Protein AF-0000000072265424 (afdb_homodimer)

pLDDT: mean 81.79, std 11.43, range [40.35, 97.43]

Nearest PDB structures (foldseek):
  3d31-assembly1_C  TM=8.252E-01  e=3.957E-06  unclassified
  8ja7-assembly1_B  TM=6.767E-01  e=2.251E-04  Mycobacterium tuberculosis H37Rv
  7ahd-assembly1_B  TM=6.530E-01  e=2.154E-04  Lactococcus lactis subsp. lactis
  8wm8-assembly1_A  TM=5.585E-01  e=5.091E-03  Nostoc sp. PCC 7120 = FACHB-418
  8wm7-assembly1_B  TM=5.113E-01  e=7.899E-03  Nostoc sp. PCC 7120 = FACHB-418

Secondary structure (DSSP, 8-state):
-HHHHHHHHHHHHHHHHHHHHHHHHHHHHHT--BTTB--SHHHHHHHH-HHHHHHHHHHHHHHHHHHHHHHHHHHHHHHHHHHT-GGGHHHHHHHHHGGGTS-HHHHHHHHHHHSSTTSSS--TTSHHHHHHHHHHHHHHHHHHHHHHHHHHHHHTS-HHHHHHHHHHTT--HHHIIIIIIHHHTHHHHHHHHHHHHHHHHH--HHHHHTT---HHHHHHHHHHH-SSHHHHHHHHHHHHHHHHHHHHHHHHHHHHHHHHHH-/-HHHHHHHHHHHHHHHHHHHHHHHHHHHHHT--BTTB--SHHHHHHHH-HHHHHHHHHHHHHHHHHHHHHHHHHHHHHHHHHHT-GGGHHHHHHHHHGGGTS-HHHHHHHHHHHSSTTSSS--TTSHHHHHHHHHHHHHHHHHHHHHHHHHHHHHTS-HHHHHHHHHHTT--HHHIIIIIIHHHTHHHHHHHHHHHHHHHHH--HHHHHTT---HHHHHHHHHHH-SSHHHHHHHHHHHHHHHHHHHHHHHHHHHHHHHHHH-

Sequence (526 aa):
MRSAKIWSWIAFAAGMLYFFLPLIGMFEFSLRARRGEYSFDAYASVLGDPQFRATFGYSVLMALFTIVFGILLVVPTVFWVRLKLPRWRPVIEFITLLPLVIPPIVIVFGYIRLYNTSSWLPLTGSAMGTNLLLMFGYTMLALPYMYRAVDTGLRTIDVQTLTEAAQSLGAGWVTILARLILPNVLVAVLSGAFLTFAIVIGEFVLAALLNRPAFGPYMVWMGANKAYEPAALAVIAFVVTWACMALIQLVTRLSAHTRAQQRMRSAKIWSWIAFAAGMLYFFLPLIGMFEFSLRARRGEYSFDAYASVLGDPQFRATFGYSVLMALFTIVFGILLVVPTVFWVRLKLPRWRPVIEFITLLPLVIPPIVIVFGYIRLYNTSSWLPLTGSAMGTNLLLMFGYTMLALPYMYRAVDTGLRTIDVQTLTEAAQSLGAGWVTILARLILPNVLVAVLSGAFLTFAIVIGEFVLAALLNRPAFGPYMVWMGANKAYEPAALAVIAFVVTWACMALIQLVTRLSAHTRAQQR

InterPro domains:
  IPR000515 ABC transporter type 1, transmembrane domain MetI-like [PF00528] (84-249)
  IPR000515 ABC transporter type 1, transmembrane domain MetI-like [PS50928] (56-251)
  IPR000515 ABC transporter type 1, transmembrane domain MetI-like [cd06261] (56-248)
  IPR035906 MetI-like superfamily [G3DSA:1.10.3720.10] (4-258)
  IPR035906 MetI-like superfamily [SSF161098] (4-252)

Radius of gyration: 24.16 Å; Cα contacts (8 Å, |Δi|>4): 637; chains: 2; bounding box: 62×66×65 Å

Foldseek 3Di:
DVVVVVVVVVVVVVVCCVPCVVVVVLVVLLLCPDPPGRHPVLVVVLVVDPLNVVQAVLLQVLLVLLLVVLCVPQLVVLLCCVAPNVVCVVVVLVQLCVLVVDDLLNLLVVCCVQQPPPHPHNLLVDPNSLSVSLSVSLNSNLRNLQNVLSNVQVVVDDSNVQVVVCVVVPDDPVCCRVPPRCLSSVVSSLRSSLVSSVCSQQPANNCVVSVHSHNNVVLVVCVVPDDRSSSSVVSCSVVVSVVVSVVSVVVSVVVSVVVVVVD/DVVVVVVVVVVVVVVCCVPCVVVVVLVVLLLCPDPPGRHPVLVVVLVVDPLNVVQAVLLQVLLVLLLVVLCVPQLVVLLCCVAPNVVCVVVVLVQLCVLVVDDLLNLLVVCCVQQPPPHPHNLLVDPNSLSVSLSVSLNSNLRNLQNVLSNVQCVVDDSNVQVVVCVVVPDDPVCCRVPPRCLSSVVSSLRSSLVSSVCSQQPANNCVVSVHSHNNVVLVVCVVPDDRSSSSVVSCSVVVSVVVSVVSVVVSVVVSVVVVVVD

Organism: Cereibacter sphaeroides (strain ATCC 17023 / DSM 158 / JCM 6121 / CCUG 31486 / LMG 2827 / NBRC 12203 / NCIMB 8253 / ATH 2.4.1.) (NCBI:txid272943)

Structure (mmCIF, N/CA/C/O backbone):
data_AF-0000000072265424-model_v1
#
loop_
_entity.id
_entity.type
_entity.pdbx_description
1 polymer 'ABC transporter, inner membrane subunit'
#
loop_
_atom_site.group_PDB
_atom_site.id
_atom_site.type_symbol
_atom_site.label_atom_id
_atom_site.label_alt_id
_atom_site.label_comp_id
_atom_site.label_asym_id
_atom_site.label_entity_id
_atom_site.label_seq_id
_atom_site.pdbx_PDB_ins_code
_atom_site.Cartn_x
_atom_site.Cartn_y
_atom_site.Cartn_z
_atom_site.occupancy
_atom_site.B_iso_or_equiv
_atom_site.auth_seq_id
_atom_site.auth_comp_id
_atom_site.auth_asym_id
_atom_site.auth_atom_id
_atom_site.pdbx_PDB_model_num
ATOM 1 N N . MET A 1 1 ? -25.468 10.348 26.169 1 45.27 1 MET A N 1
ATOM 2 C CA . MET A 1 1 ? -24.016 10.424 26.306 1 45.27 1 MET A CA 1
ATOM 3 C C . MET A 1 1 ? -23.413 9.036 26.489 1 45.27 1 MET A C 1
ATOM 5 O O . MET A 1 1 ? -22.34 8.745 25.955 1 45.27 1 MET A O 1
ATOM 9 N N . ARG A 1 2 ? -24.117 8.328 27.46 1 54.34 2 ARG A N 1
ATOM 10 C CA . ARG A 1 2 ? -23.642 7.023 27.908 1 54.34 2 ARG A CA 1
ATOM 11 C C . ARG A 1 2 ? -23.728 5.994 26.785 1 54.34 2 ARG A C 1
ATOM 13 O O . ARG A 1 2 ? -22.821 5.178 26.613 1 54.34 2 ARG A O 1
ATOM 20 N N . SER A 1 3 ? -24.773 5.983 26.077 1 55.21 3 SER A N 1
ATOM 21 C CA . SER A 1 3 ? -25.04 5.033 25.002 1 55.21 3 SER A CA 1
ATOM 22 C C . SER A 1 3 ? -24.044 5.196 23.859 1 55.21 3 SER A C 1
ATOM 24 O O . SER A 1 3 ? -23.602 4.209 23.268 1 55.21 3 SER A O 1
ATOM 26 N N . ALA A 1 4 ? -23.635 6.371 23.722 1 58.64 4 ALA A N 1
ATOM 27 C CA . ALA A 1 4 ? -22.683 6.668 22.656 1 58.64 4 ALA A CA 1
ATOM 28 C C . ALA A 1 4 ? -21.317 6.057 22.954 1 58.64 4 ALA A C 1
ATOM 30 O O . ALA A 1 4 ? -20.65 5.543 22.053 1 58.64 4 ALA A O 1
ATOM 31 N N . LYS A 1 5 ? -21.071 6.021 24.245 1 63.25 5 LYS A N 1
ATOM 32 C CA . LYS A 1 5 ? -19.792 5.461 24.672 1 63.25 5 LYS A CA 1
ATOM 33 C C . LYS A 1 5 ? -19.748 3.953 24.442 1 63.25 5 LYS A C 1
ATOM 35 O O . LYS A 1 5 ? -18.73 3.417 24.002 1 63.25 5 LYS A O 1
ATOM 40 N N . ILE A 1 6 ? -20.923 3.292 24.788 1 68.35 6 ILE A N 1
ATOM 41 C CA . ILE A 1 6 ? -20.97 1.841 24.644 1 68.35 6 ILE A CA 1
ATOM 42 C C . ILE A 1 6 ? -20.793 1.462 23.175 1 68.35 6 ILE A C 1
ATOM 44 O O . ILE A 1 6 ? -20.074 0.514 22.854 1 68.35 6 ILE A O 1
ATOM 48 N N . TRP A 1 7 ? -21.372 2.188 22.358 1 62.56 7 TRP A N 1
ATOM 49 C CA . TRP A 1 7 ? -21.277 1.908 20.929 1 62.56 7 TRP A CA 1
ATOM 50 C C . TRP A 1 7 ? -19.853 2.12 20.426 1 62.56 7 TRP A C 1
ATOM 52 O O . TRP A 1 7 ? -19.374 1.375 19.568 1 62.56 7 TRP A O 1
ATOM 62 N N . SER A 1 8 ? -19.272 3.046 21.023 1 63.47 8 SER A N 1
ATOM 63 C CA . SER A 1 8 ? -17.889 3.306 20.635 1 63.47 8 SER A CA 1
ATOM 64 C C . SER A 1 8 ? -16.978 2.147 21.024 1 63.47 8 SER A C 1
ATOM 66 O O . SER A 1 8 ? -16.091 1.764 20.259 1 63.47 8 SER A O 1
ATOM 68 N N . TRP A 1 9 ? -17.286 1.688 22.155 1 69.19 9 TRP A N 1
ATOM 69 C CA . TRP A 1 9 ? -16.47 0.576 22.63 1 69.19 9 TRP A CA 1
ATOM 70 C C . TRP A 1 9 ? -16.738 -0.684 21.812 1 69.19 9 TRP A C 1
ATOM 72 O O . TRP A 1 9 ? -15.818 -1.454 21.528 1 69.19 9 TRP A O 1
ATOM 82 N N . ILE A 1 10 ? -17.895 -0.835 21.397 1 70.38 10 ILE A N 1
ATOM 83 C CA . ILE A 1 10 ? -18.256 -1.99 20.582 1 70.38 10 ILE A CA 1
ATOM 84 C C . ILE A 1 10 ? -17.6 -1.877 19.208 1 70.38 10 ILE A C 1
ATOM 86 O O . ILE A 1 10 ? -17.042 -2.851 18.697 1 70.38 10 ILE A O 1
ATOM 90 N N . ALA A 1 11 ? -17.683 -0.691 18.759 1 65.29 11 ALA A N 1
ATOM 91 C CA . ALA A 1 11 ? -17.055 -0.471 17.459 1 65.29 11 ALA A CA 1
ATOM 92 C C . ALA A 1 11 ? -15.546 -0.678 17.537 1 65.29 11 ALA A C 1
ATOM 94 O O . ALA A 1 11 ? -14.949 -1.282 16.642 1 65.29 11 ALA A O 1
ATOM 95 N N . PHE A 1 12 ? -15.013 -0.248 18.572 1 68.99 12 PHE A N 1
ATOM 96 C CA . PHE A 1 12 ? -13.584 -0.425 18.801 1 68.99 12 PHE A CA 1
ATOM 97 C C . PHE A 1 12 ? -13.235 -1.903 18.923 1 68.99 12 PHE A C 1
ATOM 99 O O . PHE A 1 12 ? -12.279 -2.374 18.303 1 68.99 12 PHE A O 1
ATOM 106 N N . ALA A 1 13 ? -13.953 -2.53 19.702 1 73.38 13 ALA A N 1
ATOM 107 C CA . ALA A 1 13 ? -13.722 -3.959 19.9 1 73.38 13 ALA A CA 1
ATOM 108 C C . ALA A 1 13 ? -13.9 -4.729 18.594 1 73.38 13 ALA A C 1
ATOM 110 O O . ALA A 1 13 ? -13.115 -5.629 18.285 1 73.38 13 ALA A O 1
ATOM 111 N N . ALA A 1 14 ? -14.85 -4.314 17.855 1 72.62 14 ALA A N 1
ATOM 112 C CA . ALA A 1 14 ? -15.111 -4.965 16.575 1 72.62 14 ALA A CA 1
ATOM 113 C C . ALA A 1 14 ? -13.959 -4.739 15.599 1 72.62 14 ALA A C 1
ATOM 115 O O . ALA A 1 14 ? -13.546 -5.66 14.892 1 72.62 14 ALA A O 1
ATOM 116 N N . GLY A 1 15 ? -13.453 -3.517 15.625 1 70.85 15 GLY A N 1
ATOM 117 C CA . GLY A 1 15 ? -12.303 -3.209 14.789 1 70.85 15 GLY A CA 1
ATOM 118 C C . GLY A 1 15 ? -11.056 -3.977 15.184 1 70.85 15 GLY A C 1
ATOM 119 O O . GLY A 1 15 ? -10.359 -4.523 14.327 1 70.85 15 GLY A O 1
ATOM 120 N N . MET A 1 16 ? -10.909 -4.068 16.481 1 73.37 16 MET A N 1
ATOM 121 C CA . MET A 1 16 ? -9.753 -4.794 17 1 73.37 16 MET A CA 1
ATOM 122 C C . MET A 1 16 ? -9.852 -6.28 16.674 1 73.37 16 MET A C 1
ATOM 124 O O . MET A 1 16 ? -8.866 -6.898 16.269 1 73.37 16 MET A O 1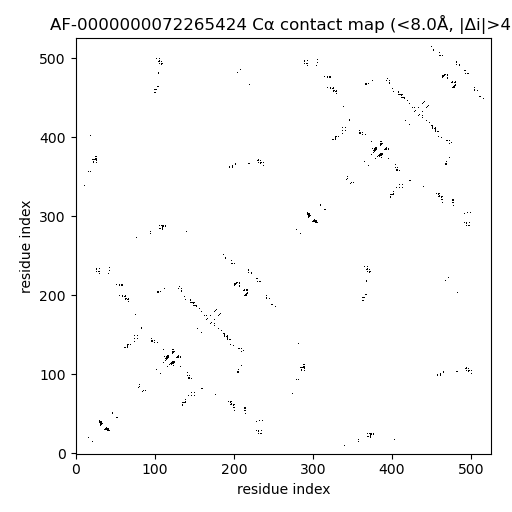
ATOM 128 N N . LEU A 1 17 ? -10.99 -6.784 16.882 1 75.71 17 LEU A N 1
ATOM 129 C CA . LEU A 1 17 ? -11.203 -8.196 16.586 1 75.71 17 LEU A CA 1
ATOM 130 C C . LEU A 1 17 ? -11.024 -8.473 15.097 1 75.71 17 LEU A C 1
ATOM 132 O O . LEU A 1 17 ? -10.419 -9.478 14.716 1 75.71 17 LEU A O 1
ATOM 136 N N . TYR A 1 18 ? -11.582 -7.543 14.351 1 74.41 18 TYR A N 1
ATOM 137 C CA . TYR A 1 18 ? -11.484 -7.658 12.901 1 74.41 18 TYR A CA 1
ATOM 138 C C . TYR A 1 18 ? -10.028 -7.694 12.453 1 74.41 18 TYR A C 1
ATOM 140 O O . TYR A 1 18 ? -9.651 -8.511 11.609 1 74.41 18 TYR A O 1
ATOM 148 N N . PHE A 1 19 ? -9.191 -6.977 13.133 1 75.46 19 PHE A N 1
ATOM 149 C CA . PHE A 1 19 ? -7.8 -6.831 12.719 1 75.46 19 PHE A CA 1
ATOM 150 C C . PHE A 1 19 ? -6.931 -7.91 13.353 1 75.46 19 PHE A C 1
ATOM 152 O O . PHE A 1 19 ? -6.042 -8.461 12.701 1 75.46 19 PHE A O 1
ATOM 159 N N . PHE A 1 20 ? -7.195 -8.231 14.63 1 79.99 20 PHE A N 1
ATOM 160 C CA . PHE A 1 20 ? -6.265 -9.072 15.374 1 79.99 20 PHE A CA 1
ATOM 161 C C . PHE A 1 20 ? -6.697 -10.533 15.324 1 79.99 20 PHE A C 1
ATOM 163 O O . PHE A 1 20 ? -5.898 -11.432 15.597 1 79.99 20 PHE A O 1
ATOM 170 N N . LEU A 1 21 ? -7.891 -10.756 14.936 1 80.07 21 LEU A N 1
ATOM 171 C CA . LEU A 1 21 ? -8.414 -12.118 14.95 1 80.07 21 LEU A CA 1
ATOM 172 C C . LEU A 1 21 ? -7.612 -13.018 14.015 1 80.07 21 LEU A C 1
ATOM 174 O O . LEU A 1 21 ? -7.214 -14.121 14.398 1 80.07 21 LEU A O 1
ATOM 178 N N . PRO A 1 22 ? -7.344 -12.495 12.812 1 76.66 22 PRO A N 1
ATOM 179 C CA . PRO A 1 22 ? -6.549 -13.354 11.931 1 76.66 22 PRO A CA 1
ATOM 180 C C . PRO A 1 22 ? -5.137 -13.595 12.461 1 76.66 22 PRO A C 1
ATOM 182 O O . PRO A 1 22 ? -4.577 -14.677 12.266 1 76.66 22 PRO A O 1
ATOM 185 N N . LEU A 1 23 ? -4.632 -12.682 13.13 1 78.75 23 LEU A N 1
ATOM 186 C CA . LEU A 1 23 ? -3.292 -12.814 13.691 1 78.75 23 LEU A CA 1
ATOM 187 C C . LEU A 1 23 ? -3.277 -13.828 14.83 1 78.75 23 LEU A C 1
ATOM 189 O O . LEU A 1 23 ? -2.351 -14.636 14.934 1 78.75 23 LEU A O 1
ATOM 193 N N . ILE A 1 24 ? -4.274 -13.731 15.659 1 77.77 24 ILE A N 1
ATOM 194 C CA . ILE A 1 24 ? -4.392 -14.653 16.783 1 77.77 24 ILE A CA 1
ATOM 195 C C . ILE A 1 24 ? -4.606 -16.074 16.265 1 77.77 24 ILE A C 1
ATOM 197 O O . ILE A 1 24 ? -4.009 -17.024 16.777 1 77.77 24 ILE A O 1
ATOM 201 N N . GLY A 1 25 ? -5.455 -16.196 15.301 1 71.32 25 GLY A N 1
ATOM 202 C CA . GLY A 1 25 ? -5.666 -17.501 14.694 1 71.32 25 GLY A CA 1
ATOM 203 C C . GLY A 1 25 ? -4.404 -18.09 14.093 1 71.32 25 GLY A C 1
ATOM 204 O O . GLY A 1 25 ? -4.129 -19.281 14.258 1 71.32 25 GLY A O 1
ATOM 205 N N . MET A 1 26 ? -3.73 -17.24 13.462 1 74.92 26 MET A N 1
ATOM 206 C CA . MET A 1 26 ? -2.482 -17.685 12.848 1 74.92 26 MET A CA 1
ATOM 207 C C . MET A 1 26 ? -1.477 -18.117 13.91 1 74.92 26 MET A C 1
ATOM 209 O O . MET A 1 26 ? -0.793 -19.129 13.748 1 74.92 26 MET A O 1
ATOM 213 N N . PHE A 1 27 ? -1.394 -17.389 14.956 1 74.46 27 PHE A N 1
ATOM 214 C CA . PHE A 1 27 ? -0.465 -17.694 16.038 1 74.46 27 PHE A CA 1
ATOM 215 C C . PHE A 1 27 ? -0.836 -19.009 16.714 1 74.46 27 PHE A C 1
ATOM 217 O O . PHE A 1 27 ? 0.036 -19.832 17.002 1 74.46 27 PHE A O 1
ATOM 224 N N . GLU A 1 28 ? -2.046 -19.191 16.984 1 71.27 28 GLU A N 1
ATOM 225 C CA . GLU A 1 28 ? -2.505 -20.417 17.63 1 71.27 28 GLU A CA 1
ATOM 226 C C . GLU A 1 28 ? -2.23 -21.637 16.756 1 71.27 28 GLU A C 1
ATOM 228 O O . GLU A 1 28 ? -1.828 -22.689 17.258 1 71.27 28 GLU A O 1
ATOM 233 N N . PHE A 1 29 ? -2.367 -21.45 15.57 1 67.74 29 PHE A N 1
ATOM 234 C CA . PHE A 1 29 ? -2.187 -22.56 14.642 1 67.74 29 PHE A CA 1
ATOM 235 C C . PHE A 1 29 ? -0.707 -22.867 14.445 1 67.74 29 PHE A C 1
ATOM 237 O O . PHE A 1 29 ? -0.331 -24.02 14.223 1 67.74 29 PHE A O 1
ATOM 244 N N . SER A 1 30 ? 0.029 -21.852 14.487 1 67.77 30 SER A N 1
ATOM 245 C CA . SER A 1 30 ? 1.462 -22.065 14.312 1 67.77 30 SER A CA 1
ATOM 246 C C . SER A 1 30 ? 2.028 -22.947 15.42 1 67.77 30 SER A C 1
ATOM 248 O O . SER A 1 30 ? 3.08 -23.567 15.25 1 67.77 30 SER A O 1
ATOM 250 N N . LEU A 1 31 ? 1.249 -22.994 16.47 1 68.17 31 LEU A N 1
ATOM 251 C CA . LEU A 1 31 ? 1.715 -23.776 17.611 1 68.17 31 LEU A CA 1
ATOM 252 C C . LEU A 1 31 ? 1.171 -25.199 17.553 1 68.17 31 LEU A C 1
ATOM 254 O O . LEU A 1 31 ? 1.558 -26.049 18.358 1 68.17 31 LEU A O 1
ATOM 258 N N . ARG A 1 32 ? 0.291 -25.513 16.542 1 61.61 32 ARG A N 1
ATOM 259 C CA . ARG A 1 32 ? -0.386 -26.806 16.547 1 61.61 32 ARG A CA 1
ATOM 260 C C . ARG A 1 32 ? 0.219 -27.745 15.509 1 61.61 32 ARG A C 1
ATOM 262 O O . ARG A 1 32 ? -0.474 -28.609 14.967 1 61.61 32 ARG A O 1
ATOM 269 N N . ALA A 1 33 ? 1.311 -27.572 15.047 1 57.08 33 ALA A N 1
ATOM 270 C CA . ALA A 1 33 ? 1.936 -28.42 14.034 1 57.08 33 ALA A CA 1
ATOM 271 C C . ALA A 1 33 ? 1.942 -29.882 14.472 1 57.08 33 ALA A C 1
ATOM 273 O O . ALA A 1 33 ? 1.859 -30.787 13.637 1 57.08 33 ALA A O 1
ATOM 274 N N . ARG A 1 34 ? 2.04 -30.012 15.681 1 52.93 34 ARG A N 1
ATOM 275 C CA . ARG A 1 34 ? 1.977 -31.385 16.17 1 52.93 34 ARG A CA 1
ATOM 276 C C . ARG A 1 34 ? 0.576 -31.725 16.668 1 52.93 34 ARG A C 1
ATOM 278 O O . ARG A 1 34 ? -0.079 -30.899 17.307 1 52.93 34 ARG A O 1
ATOM 285 N N . ARG A 1 35 ? -0.027 -32.715 15.995 1 55.73 35 ARG A N 1
ATOM 286 C CA . ARG A 1 35 ? -1.348 -33.187 16.394 1 55.73 35 ARG A CA 1
ATOM 287 C C . ARG A 1 35 ? -1.489 -33.202 17.912 1 55.73 35 ARG A C 1
ATOM 289 O O . ARG A 1 35 ? -0.781 -33.94 18.6 1 55.73 35 ARG A O 1
ATOM 296 N N . GLY A 1 36 ? -2.262 -32.303 18.441 1 57.28 36 GLY A N 1
ATOM 297 C CA . GLY A 1 36 ? -2.664 -32.363 19.837 1 57.28 36 GLY A CA 1
ATOM 298 C C . GLY A 1 36 ? -1.779 -31.534 20.749 1 57.28 36 GLY A C 1
ATOM 299 O O . GLY A 1 36 ? -2.065 -31.393 21.94 1 57.28 36 GLY A O 1
ATOM 300 N N . GLU A 1 37 ? -0.413 -31.152 20.317 1 61.43 37 GLU A N 1
ATOM 301 C CA . GLU A 1 37 ? 0.477 -30.45 21.236 1 61.43 37 GLU A CA 1
ATOM 302 C C . GLU A 1 37 ? 0.979 -29.143 20.629 1 61.43 37 GLU A C 1
ATOM 304 O O . GLU A 1 37 ? 1.103 -29.027 19.408 1 61.43 37 GLU A O 1
ATOM 309 N N . TYR A 1 38 ? 0.849 -28.114 21.449 1 66.04 38 TYR A N 1
ATOM 310 C CA . TYR A 1 38 ? 1.533 -26.874 21.1 1 66.04 38 TYR A CA 1
ATOM 311 C C . TYR A 1 38 ? 3.03 -27.105 20.935 1 66.04 38 TYR A C 1
ATOM 313 O O . TYR A 1 38 ? 3.665 -27.732 21.787 1 66.04 38 TYR A O 1
ATOM 321 N N . SER A 1 39 ? 3.515 -27.185 19.728 1 67.54 39 SER A N 1
ATOM 322 C CA . SER A 1 39 ? 4.944 -27.383 19.508 1 67.54 39 SER A CA 1
ATOM 323 C C . SER A 1 39 ? 5.53 -26.274 18.641 1 67.54 39 SER A C 1
ATOM 325 O O . SER A 1 39 ? 4.798 -25.584 17.928 1 67.54 39 SER A O 1
ATOM 327 N N . PHE A 1 40 ? 6.733 -26.051 18.89 1 74.17 40 PHE A N 1
ATOM 328 C CA . PHE A 1 40 ? 7.471 -25.066 18.109 1 74.17 40 PHE A CA 1
ATOM 329 C C . PHE A 1 40 ? 8.17 -25.726 16.926 1 74.17 40 PHE A C 1
ATOM 331 O O . PHE A 1 40 ? 9.085 -25.148 16.337 1 74.17 40 PHE A O 1
ATOM 338 N N . ASP A 1 41 ? 7.767 -26.931 16.572 1 71.38 41 ASP A N 1
ATOM 339 C CA . ASP A 1 41 ? 8.402 -27.705 15.509 1 71.38 41 ASP A CA 1
ATOM 340 C C . ASP A 1 41 ? 8.306 -26.98 14.169 1 71.38 41 ASP A C 1
ATOM 342 O O . ASP A 1 41 ? 9.266 -26.963 13.396 1 71.38 41 ASP A O 1
ATOM 346 N N . ALA A 1 42 ? 7.168 -26.411 13.961 1 71.09 42 ALA A N 1
ATOM 347 C CA . ALA A 1 42 ? 6.988 -25.681 12.709 1 71.09 42 ALA A CA 1
ATOM 348 C C . ALA A 1 42 ? 7.967 -24.515 12.609 1 71.09 42 ALA A C 1
ATOM 350 O O . ALA A 1 42 ? 8.49 -24.226 11.53 1 71.09 42 ALA A O 1
ATOM 351 N N . TYR A 1 43 ? 8.271 -24.029 13.718 1 76.43 43 TYR A N 1
ATOM 352 C CA . TYR A 1 43 ? 9.208 -22.912 13.754 1 76.43 43 TYR A CA 1
ATOM 353 C C . TYR A 1 43 ? 10.635 -23.389 13.506 1 76.43 43 TYR A C 1
ATOM 355 O O . TYR A 1 43 ? 11.388 -22.752 12.765 1 76.43 43 TYR A O 1
ATOM 363 N N . ALA A 1 44 ? 10.918 -24.494 14.039 1 76 44 ALA A N 1
ATOM 364 C CA . ALA A 1 44 ? 12.247 -25.067 13.843 1 76 44 ALA A CA 1
ATOM 365 C C . ALA A 1 44 ? 12.452 -25.493 12.392 1 76 44 ALA A C 1
ATOM 367 O O . ALA A 1 44 ? 13.543 -25.335 11.84 1 76 44 ALA A O 1
ATOM 368 N N . SER A 1 45 ? 11.479 -25.963 11.825 1 77.23 45 SER A N 1
ATOM 369 C CA . SER A 1 45 ? 11.558 -26.402 10.436 1 77.23 45 SER A CA 1
ATOM 370 C C . SER A 1 45 ? 11.772 -25.221 9.495 1 77.23 45 SER A C 1
ATOM 372 O O . SER A 1 45 ? 12.553 -25.311 8.545 1 77.23 45 SER A O 1
ATOM 374 N N . VAL A 1 46 ? 11.132 -24.165 9.794 1 77.3 46 VAL A N 1
ATOM 375 C CA . VAL A 1 46 ? 11.234 -22.999 8.924 1 77.3 46 VAL A CA 1
ATOM 376 C C . VAL A 1 46 ? 12.601 -22.341 9.098 1 77.3 46 VAL A C 1
ATOM 378 O O . VAL A 1 46 ? 13.26 -21.993 8.115 1 77.3 46 VAL A O 1
ATOM 381 N N . LEU A 1 47 ? 13.022 -22.265 10.365 1 79.34 47 LEU A N 1
ATOM 382 C CA . LEU A 1 47 ? 14.304 -21.626 10.642 1 79.34 47 LEU A CA 1
ATOM 383 C C . LEU A 1 47 ? 15.459 -22.489 10.146 1 79.34 47 LEU A C 1
ATOM 385 O O . LEU A 1 47 ? 16.54 -21.975 9.85 1 79.34 47 LEU A O 1
ATOM 389 N N . GLY A 1 48 ? 15.195 -23.763 10.095 1 79.44 48 GLY A N 1
ATOM 390 C CA . GLY A 1 48 ? 16.215 -24.689 9.629 1 79.44 48 GLY A CA 1
ATOM 391 C C . GLY A 1 48 ? 16.261 -24.815 8.118 1 79.44 48 GLY A C 1
ATOM 392 O O . GLY A 1 48 ? 17.204 -25.386 7.566 1 79.44 48 GLY A O 1
ATOM 393 N N . ASP A 1 49 ? 15.323 -24.222 7.448 1 83.7 49 ASP A N 1
ATOM 394 C CA . ASP A 1 49 ? 15.27 -24.283 5.99 1 83.7 49 ASP A CA 1
ATOM 395 C C . ASP A 1 49 ? 16.255 -23.299 5.364 1 83.7 49 ASP A C 1
ATOM 397 O O . ASP A 1 49 ? 16.132 -22.086 5.549 1 83.7 49 ASP A O 1
ATOM 401 N N . PRO A 1 50 ? 17.224 -23.803 4.699 1 89.09 50 PRO A N 1
ATOM 402 C CA . PRO A 1 50 ? 18.216 -22.929 4.067 1 89.09 50 PRO A CA 1
ATOM 403 C C . PRO A 1 50 ? 17.59 -21.938 3.088 1 89.09 50 PRO A C 1
ATOM 405 O O . PRO A 1 50 ? 18.114 -20.838 2.899 1 89.09 50 PRO A O 1
ATOM 408 N N . GLN A 1 51 ? 16.46 -22.34 2.5 1 89.16 51 GLN A N 1
ATOM 409 C CA . GLN A 1 51 ? 15.799 -21.435 1.566 1 89.16 51 GLN A CA 1
ATOM 410 C C . GLN A 1 51 ? 15.207 -20.231 2.292 1 89.16 51 GLN A C 1
ATOM 412 O O . GLN A 1 51 ? 15.166 -19.127 1.744 1 89.16 51 GLN A O 1
ATOM 417 N N . PHE A 1 52 ? 14.808 -20.5 3.507 1 87.51 52 PHE A N 1
ATOM 418 C CA . PHE A 1 52 ? 14.287 -19.4 4.31 1 87.51 52 PHE A CA 1
ATOM 419 C C . PHE A 1 52 ? 15.372 -18.364 4.578 1 87.51 52 PHE A C 1
ATOM 421 O O . PHE A 1 52 ? 15.169 -17.17 4.349 1 87.51 52 PHE A O 1
ATOM 428 N N . ARG A 1 53 ? 16.462 -18.818 4.988 1 88.57 53 ARG A N 1
ATOM 429 C CA . ARG A 1 53 ? 17.56 -17.918 5.325 1 88.57 53 ARG A CA 1
ATOM 430 C C . ARG A 1 53 ? 18.048 -17.164 4.092 1 88.57 53 ARG A C 1
ATOM 432 O O . ARG A 1 53 ? 18.353 -15.972 4.168 1 88.57 53 ARG A O 1
ATOM 439 N N . ALA A 1 54 ? 18.098 -17.843 3.038 1 93.8 54 ALA A N 1
ATOM 440 C CA . ALA A 1 54 ? 18.603 -17.235 1.81 1 93.8 54 ALA A CA 1
ATOM 441 C C . ALA A 1 54 ? 17.635 -16.181 1.281 1 93.8 54 ALA A C 1
ATOM 443 O O . ALA A 1 54 ? 18.046 -15.075 0.923 1 93.8 54 ALA A O 1
ATOM 444 N N . THR A 1 55 ? 16.372 -16.551 1.231 1 93.35 55 THR A N 1
ATOM 445 C CA . THR A 1 55 ? 15.379 -15.642 0.669 1 93.35 55 THR A CA 1
ATOM 446 C C . THR A 1 55 ? 15.139 -14.46 1.603 1 93.35 55 THR A C 1
ATOM 448 O O . THR A 1 55 ? 14.993 -13.323 1.15 1 93.35 55 THR A O 1
ATOM 451 N N . PHE A 1 56 ? 15.143 -14.774 2.889 1 91.05 56 PHE A N 1
ATOM 452 C CA . PHE A 1 56 ? 14.959 -13.703 3.861 1 91.05 56 PHE A CA 1
ATOM 453 C C . PHE A 1 56 ? 16.153 -12.756 3.855 1 91.05 56 PHE A C 1
ATOM 455 O O . PHE A 1 56 ? 15.984 -11.535 3.887 1 91.05 56 PHE A O 1
ATOM 462 N N . GLY A 1 57 ? 17.318 -13.315 3.905 1 92.91 57 GLY A N 1
ATOM 463 C CA . GLY A 1 57 ? 18.515 -12.492 3.835 1 92.91 57 GLY A CA 1
ATOM 464 C C . GLY A 1 57 ? 18.567 -11.617 2.597 1 92.91 57 GLY A C 1
ATOM 465 O O . GLY A 1 57 ? 18.939 -10.444 2.675 1 92.91 57 GLY A O 1
ATOM 466 N N . TYR A 1 58 ? 18.186 -12.167 1.523 1 96.37 58 TYR A N 1
ATOM 467 C CA . TYR A 1 58 ? 18.134 -11.422 0.27 1 96.37 58 TYR A CA 1
ATOM 468 C C . TYR A 1 58 ? 17.173 -10.244 0.376 1 96.37 58 TYR A C 1
ATOM 470 O O . TYR A 1 58 ? 17.507 -9.125 -0.019 1 96.37 58 TYR A O 1
ATOM 478 N N . SER A 1 59 ? 16.021 -10.501 0.926 1 94.72 59 SER A N 1
ATOM 479 C CA . SER A 1 59 ? 15.009 -9.454 1.023 1 94.72 59 SER A CA 1
ATOM 480 C C . SER A 1 59 ? 15.429 -8.37 2.011 1 94.72 59 SER A C 1
ATOM 482 O O . SER A 1 59 ? 15.127 -7.192 1.813 1 94.72 59 SER A O 1
ATOM 484 N N . VAL A 1 60 ? 16.089 -8.788 3.064 1 93.25 60 VAL A N 1
ATOM 485 C CA . VAL A 1 60 ? 16.577 -7.81 4.031 1 93.25 60 VAL A CA 1
ATOM 486 C C . VAL A 1 60 ? 17.603 -6.894 3.367 1 93.25 60 VAL A C 1
ATOM 488 O O . VAL A 1 60 ? 17.555 -5.673 3.536 1 93.25 60 VAL A O 1
ATOM 491 N N . LEU A 1 61 ? 18.467 -7.488 2.633 1 95.88 61 LEU A N 1
ATOM 492 C CA . LEU A 1 61 ? 19.484 -6.711 1.934 1 95.88 61 LEU A CA 1
ATOM 493 C C . LEU A 1 61 ? 18.847 -5.774 0.913 1 95.88 61 LEU A C 1
ATOM 495 O O . LEU A 1 61 ? 19.23 -4.606 0.813 1 95.88 61 LEU A O 1
ATOM 499 N N . MET A 1 62 ? 17.923 -6.282 0.193 1 97.01 62 MET A N 1
ATOM 500 C CA . MET A 1 62 ? 17.227 -5.473 -0.803 1 97.01 62 MET A CA 1
ATOM 501 C C . MET A 1 62 ? 16.462 -4.332 -0.14 1 97.01 62 MET A C 1
ATOM 503 O O . MET A 1 62 ? 16.374 -3.234 -0.693 1 97.01 62 MET A O 1
ATOM 507 N N . ALA A 1 63 ? 15.854 -4.648 1.025 1 95.94 63 ALA A N 1
ATOM 508 C CA . ALA A 1 63 ? 15.13 -3.616 1.762 1 95.94 63 ALA A CA 1
ATOM 509 C C . ALA A 1 63 ? 16.067 -2.492 2.195 1 95.94 63 ALA A C 1
ATOM 511 O O . ALA A 1 63 ? 15.719 -1.313 2.095 1 95.94 63 ALA A O 1
ATOM 512 N N . LEU A 1 64 ? 17.25 -2.849 2.667 1 94.43 64 LEU A N 1
ATOM 513 C CA . LEU A 1 64 ? 18.224 -1.856 3.107 1 94.43 64 LEU A CA 1
ATOM 514 C C . LEU A 1 64 ? 18.654 -0.965 1.947 1 94.43 64 LEU A C 1
ATOM 516 O O . LEU A 1 64 ? 18.714 0.259 2.087 1 94.43 64 LEU A O 1
ATOM 520 N N . PHE A 1 65 ? 18.919 -1.576 0.832 1 97.34 65 PHE A N 1
ATOM 521 C CA . PHE A 1 65 ? 19.314 -0.799 -0.337 1 97.34 65 PHE A CA 1
ATOM 522 C C . PHE A 1 65 ? 18.167 0.084 -0.813 1 97.34 65 PHE A C 1
ATOM 524 O O . PHE A 1 65 ? 18.387 1.22 -1.241 1 97.34 65 PHE A O 1
ATOM 531 N N . THR A 1 66 ? 16.987 -0.431 -0.775 1 97.06 66 THR A N 1
ATOM 532 C CA . THR A 1 66 ? 15.812 0.334 -1.178 1 97.06 66 THR A CA 1
ATOM 533 C C . THR A 1 66 ? 15.608 1.536 -0.26 1 97.06 66 THR A C 1
ATOM 535 O O . THR A 1 66 ? 15.286 2.631 -0.725 1 97.06 66 THR A O 1
ATOM 538 N N . ILE A 1 67 ? 15.803 1.311 1.015 1 94.63 67 ILE A N 1
ATOM 539 C CA . ILE A 1 67 ? 15.642 2.371 2.003 1 94.63 67 ILE A CA 1
ATOM 540 C C . ILE A 1 67 ? 16.672 3.47 1.753 1 94.63 67 ILE A C 1
ATOM 542 O O . ILE A 1 67 ? 16.326 4.653 1.697 1 94.63 67 ILE A O 1
ATOM 546 N N . VAL A 1 68 ? 17.913 3.103 1.58 1 94.2 68 VAL A N 1
ATOM 547 C CA . VAL A 1 68 ? 18.99 4.064 1.366 1 94.2 68 VAL A CA 1
ATOM 548 C C . VAL A 1 68 ? 18.735 4.848 0.081 1 94.2 68 VAL A C 1
ATOM 550 O O . VAL A 1 68 ? 18.83 6.078 0.068 1 94.2 68 VAL A O 1
ATOM 553 N N . PHE A 1 69 ? 18.397 4.193 -0.928 1 94.38 69 PHE A N 1
ATOM 554 C CA . PHE A 1 69 ? 18.122 4.855 -2.198 1 94.38 69 PHE A CA 1
ATOM 555 C C . PHE A 1 69 ? 16.909 5.77 -2.08 1 94.38 69 PHE A C 1
ATOM 557 O O . PHE A 1 69 ? 16.904 6.876 -2.626 1 94.38 69 PHE A O 1
ATOM 564 N N . GLY A 1 70 ? 15.884 5.264 -1.407 1 92.38 70 GLY A N 1
ATOM 565 C CA . GLY A 1 70 ? 14.701 6.082 -1.188 1 92.38 70 GLY A CA 1
ATOM 566 C C . GLY A 1 70 ? 14.992 7.358 -0.421 1 92.38 70 GLY A C 1
ATOM 567 O O . GLY A 1 70 ? 14.489 8.428 -0.771 1 92.38 70 GLY A O 1
ATOM 568 N N . ILE A 1 71 ? 15.807 7.251 0.594 1 90.5 71 ILE A N 1
ATOM 569 C CA . ILE A 1 71 ? 16.177 8.415 1.391 1 90.5 71 ILE A CA 1
ATOM 570 C C . ILE A 1 71 ? 16.949 9.409 0.525 1 90.5 71 ILE A C 1
ATOM 572 O O . ILE A 1 71 ? 16.683 10.612 0.562 1 90.5 71 ILE A O 1
ATOM 576 N N . LEU A 1 72 ? 17.886 8.887 -0.253 1 89.69 72 LEU A N 1
ATOM 577 C CA . LEU A 1 72 ? 18.718 9.733 -1.102 1 89.69 72 LEU A CA 1
ATOM 578 C C . LEU A 1 72 ? 17.877 10.426 -2.17 1 89.69 72 LEU A C 1
ATOM 580 O O . LEU A 1 72 ? 18.208 11.53 -2.606 1 89.69 72 LEU A O 1
ATOM 584 N N . LEU A 1 73 ? 16.796 9.835 -2.488 1 88.67 73 LEU A N 1
ATOM 585 C CA . LEU A 1 73 ? 15.936 10.399 -3.524 1 88.67 73 LEU A CA 1
ATOM 586 C C . LEU A 1 73 ? 14.917 11.359 -2.92 1 88.67 73 LEU A C 1
ATOM 588 O O . LEU A 1 73 ? 14.755 12.483 -3.402 1 88.67 73 LEU A O 1
ATOM 592 N N . VAL A 1 74 ? 14.278 10.978 -1.835 1 89.69 74 VAL A N 1
ATOM 593 C CA . VAL A 1 74 ? 13.1 11.672 -1.327 1 89.69 74 VAL A CA 1
ATOM 594 C C . VAL A 1 74 ? 13.53 12.874 -0.488 1 89.69 74 VAL A C 1
ATOM 596 O O . VAL A 1 74 ? 12.949 13.956 -0.6 1 89.69 74 VAL A O 1
ATOM 599 N N . VAL A 1 75 ? 14.539 12.792 0.363 1 88.52 75 VAL A N 1
ATOM 600 C CA . VAL A 1 75 ? 14.913 13.841 1.306 1 88.52 75 VAL A CA 1
ATOM 601 C C . VAL A 1 75 ? 15.354 15.088 0.542 1 88.52 75 VAL A C 1
ATOM 603 O O . VAL A 1 75 ? 14.833 16.182 0.774 1 88.52 75 VAL A O 1
ATOM 606 N N . PRO A 1 76 ? 16.308 14.922 -0.419 1 86.48 76 PRO A N 1
ATOM 607 C CA . PRO A 1 76 ? 16.678 16.127 -1.165 1 86.48 76 PRO A CA 1
ATOM 608 C C . PRO A 1 76 ? 15.514 16.706 -1.966 1 86.48 76 PRO A C 1
ATOM 610 O O . PRO A 1 76 ? 15.413 17.925 -2.121 1 86.48 76 PRO A O 1
ATOM 613 N N . THR A 1 77 ? 14.649 15.877 -2.483 1 85.41 77 THR A N 1
ATOM 614 C CA . THR A 1 77 ? 13.525 16.338 -3.29 1 85.41 77 THR A CA 1
ATOM 615 C C . THR A 1 77 ? 12.549 17.152 -2.445 1 85.41 77 THR A C 1
ATOM 617 O O . THR A 1 77 ? 12.137 18.244 -2.841 1 85.41 77 THR A O 1
ATOM 620 N N . VAL A 1 78 ? 12.22 16.639 -1.267 1 85.53 78 VAL A N 1
ATOM 621 C CA . VAL A 1 78 ? 11.281 17.337 -0.394 1 85.53 78 VAL A CA 1
ATOM 622 C C . VAL A 1 78 ? 11.905 18.639 0.102 1 85.53 78 VAL A C 1
ATOM 624 O O . VAL A 1 78 ? 11.23 19.668 0.182 1 85.53 78 VAL A O 1
ATOM 627 N N . PHE A 1 79 ? 13.175 18.581 0.435 1 84.92 79 PHE A N 1
ATOM 628 C CA . PHE A 1 79 ? 13.911 19.757 0.883 1 84.92 79 PHE A CA 1
ATOM 629 C C . PHE A 1 79 ? 13.904 20.84 -0.19 1 84.92 79 PHE A C 1
ATOM 631 O O . PHE A 1 79 ? 13.616 22.004 0.097 1 84.92 79 PHE A O 1
ATOM 638 N N . TRP A 1 80 ? 14.174 20.422 -1.374 1 82.86 80 TRP A N 1
ATOM 639 C CA . TRP A 1 80 ? 14.273 21.376 -2.474 1 82.86 80 TRP A CA 1
ATOM 640 C C . TRP A 1 80 ? 12.906 21.965 -2.808 1 82.86 80 TRP A C 1
ATOM 642 O O . TRP A 1 80 ? 12.797 23.149 -3.134 1 82.86 80 TRP A O 1
ATOM 652 N N . VAL A 1 81 ? 11.942 21.247 -2.801 1 82.38 81 VAL A N 1
ATOM 653 C CA . VAL A 1 81 ? 10.601 21.707 -3.146 1 82.38 81 VAL A CA 1
ATOM 654 C C . VAL A 1 81 ? 10.089 22.662 -2.069 1 82.38 81 VAL A C 1
ATOM 656 O O . VAL A 1 81 ? 9.419 23.651 -2.376 1 82.38 81 VAL A O 1
ATOM 659 N N . ARG A 1 82 ? 10.395 22.43 -0.9 1 82.94 82 ARG A N 1
ATOM 660 C CA . ARG A 1 82 ? 9.923 23.27 0.196 1 82.94 82 ARG A CA 1
ATOM 661 C C . ARG A 1 82 ? 10.642 24.614 0.205 1 82.94 82 ARG A C 1
ATOM 663 O O . ARG A 1 82 ? 10.053 25.637 0.562 1 82.94 82 ARG A O 1
ATOM 670 N N . LEU A 1 83 ? 11.859 24.701 -0.156 1 80.64 83 LEU A N 1
ATOM 671 C CA . LEU A 1 83 ? 12.653 25.919 -0.038 1 80.64 83 LEU A CA 1
ATOM 672 C C . LEU A 1 83 ? 12.601 26.729 -1.329 1 80.64 83 LEU A C 1
ATOM 674 O O . LEU A 1 83 ? 12.473 27.955 -1.293 1 80.64 83 LEU A O 1
ATOM 678 N N . LYS A 1 84 ? 12.669 25.931 -2.471 1 77.56 84 LYS A N 1
ATOM 679 C CA . LYS A 1 84 ? 12.947 26.678 -3.695 1 77.56 84 LYS A CA 1
ATOM 680 C C . LYS A 1 84 ? 11.729 26.7 -4.614 1 77.56 84 LYS A C 1
ATOM 682 O O . LYS A 1 84 ? 11.565 27.622 -5.415 1 77.56 84 LYS A O 1
ATOM 687 N N . LEU A 1 85 ? 11.031 25.689 -4.57 1 80.51 85 LEU A N 1
ATOM 688 C CA . LEU A 1 85 ? 9.952 25.613 -5.549 1 80.51 85 LEU A CA 1
ATOM 689 C C . LEU A 1 85 ? 8.65 25.171 -4.889 1 80.51 85 LEU A C 1
ATOM 691 O O . LEU A 1 85 ? 8.086 24.136 -5.25 1 80.51 85 LEU A O 1
ATOM 695 N N . PRO A 1 86 ? 8.137 26.023 -4.047 1 78.79 86 PRO A N 1
ATOM 696 C CA . PRO A 1 86 ? 6.914 25.627 -3.345 1 78.79 86 PRO A CA 1
ATOM 697 C C . PRO A 1 86 ? 5.726 25.443 -4.288 1 78.79 86 PRO A C 1
ATOM 699 O O . PRO A 1 86 ? 4.785 24.714 -3.965 1 78.79 86 PRO A O 1
ATOM 702 N N . ARG A 1 87 ? 5.773 26.091 -5.447 1 82.43 87 ARG A N 1
ATOM 703 C CA . ARG A 1 87 ? 4.679 25.99 -6.407 1 82.43 87 ARG A CA 1
ATOM 704 C C . ARG A 1 87 ? 4.607 24.591 -7.01 1 82.43 87 ARG A C 1
ATOM 706 O O . ARG A 1 87 ? 3.561 24.181 -7.517 1 82.43 87 ARG A O 1
ATOM 713 N N . TRP A 1 88 ? 5.645 23.791 -6.898 1 82.38 88 TRP A N 1
ATOM 714 C CA . TRP A 1 88 ? 5.704 22.463 -7.499 1 82.38 88 TRP A CA 1
ATOM 715 C C . TRP A 1 88 ? 5.31 21.39 -6.49 1 82.38 88 TRP A C 1
ATOM 717 O O . TRP A 1 88 ? 5.273 20.202 -6.82 1 82.38 88 TRP A O 1
ATOM 727 N N . ARG A 1 89 ? 4.963 21.801 -5.35 1 84.96 89 ARG A N 1
ATOM 728 C CA . ARG A 1 89 ? 4.645 20.858 -4.282 1 84.96 89 ARG A CA 1
ATOM 729 C C . ARG A 1 89 ? 3.484 19.952 -4.679 1 84.96 89 ARG A C 1
ATOM 731 O O . ARG A 1 89 ? 3.574 18.729 -4.556 1 84.96 89 ARG A O 1
ATOM 738 N N . PRO A 1 90 ? 2.515 20.489 -5.276 1 81.54 90 PRO A N 1
ATOM 739 C CA . PRO A 1 90 ? 1.397 19.618 -5.648 1 81.54 90 PRO A CA 1
ATOM 740 C C . PRO A 1 90 ? 1.77 18.609 -6.731 1 81.54 90 PRO A C 1
ATOM 742 O O . PRO A 1 90 ? 1.263 17.484 -6.733 1 81.54 90 PRO A O 1
ATOM 745 N N . VAL A 1 91 ? 2.535 18.993 -7.603 1 81.6 91 VAL A N 1
ATOM 746 C CA . VAL A 1 91 ? 2.95 18.119 -8.695 1 81.6 91 VAL A CA 1
ATOM 747 C C . VAL A 1 91 ? 3.794 16.971 -8.146 1 81.6 91 VAL A C 1
ATOM 749 O O . VAL A 1 91 ? 3.597 15.813 -8.521 1 81.6 91 VAL A O 1
ATOM 752 N N . ILE A 1 92 ? 4.671 17.266 -7.257 1 83.21 92 ILE A N 1
ATOM 753 C CA . ILE A 1 92 ? 5.54 16.247 -6.679 1 83.21 92 ILE A CA 1
ATOM 754 C C . ILE A 1 92 ? 4.715 15.292 -5.819 1 83.21 92 ILE A C 1
ATOM 756 O O . ILE A 1 92 ? 4.933 14.079 -5.844 1 83.21 92 ILE A O 1
ATOM 760 N N . GLU A 1 93 ? 3.849 15.849 -5.136 1 80.08 93 GLU A N 1
ATOM 761 C CA . GLU A 1 93 ? 2.96 15.019 -4.329 1 80.08 93 GLU A CA 1
ATOM 762 C C . GLU A 1 93 ? 2.155 14.062 -5.203 1 80.08 93 GLU A C 1
ATOM 764 O O . GLU A 1 93 ? 1.991 12.889 -4.86 1 80.08 93 GLU A O 1
ATOM 769 N N . PHE A 1 94 ? 1.719 14.531 -6.267 1 76.94 94 PHE A N 1
ATOM 770 C CA . PHE A 1 94 ? 0.945 13.718 -7.197 1 76.94 94 PHE A CA 1
ATOM 771 C C . PHE A 1 94 ? 1.792 12.583 -7.759 1 76.94 94 PHE A C 1
ATOM 773 O O . PHE A 1 94 ? 1.345 11.435 -7.813 1 76.94 94 PHE A O 1
ATOM 780 N N . ILE A 1 95 ? 2.94 12.844 -8.132 1 81.17 95 ILE A N 1
ATOM 781 C CA . ILE A 1 95 ? 3.84 11.864 -8.729 1 81.17 95 ILE A CA 1
ATOM 782 C C . ILE A 1 95 ? 4.185 10.787 -7.702 1 81.17 95 ILE A C 1
ATOM 784 O O . ILE A 1 95 ? 4.227 9.599 -8.03 1 81.17 95 ILE A O 1
ATOM 788 N N . THR A 1 96 ? 4.433 11.192 -6.494 1 83.91 96 THR A N 1
ATOM 789 C CA . THR A 1 96 ? 4.842 10.259 -5.45 1 83.91 96 THR A CA 1
ATOM 790 C C . THR A 1 96 ? 3.677 9.364 -5.038 1 83.91 96 THR A C 1
ATOM 792 O O . THR A 1 96 ? 3.885 8.264 -4.522 1 83.91 96 THR A O 1
ATOM 795 N N . LEU A 1 97 ? 2.433 9.774 -5.342 1 81 97 LEU A N 1
ATOM 796 C CA . LEU A 1 97 ? 1.256 8.998 -4.968 1 81 97 LEU A CA 1
ATOM 797 C C . LEU A 1 97 ? 0.823 8.082 -6.108 1 81 97 LEU A C 1
ATOM 799 O O . LEU A 1 97 ? 0.037 7.155 -5.901 1 81 97 LEU A O 1
ATOM 803 N N . LEU A 1 98 ? 1.327 8.292 -7.288 1 79.63 98 LEU A N 1
ATOM 804 C CA . LEU A 1 98 ? 0.935 7.562 -8.488 1 79.63 98 LEU A CA 1
ATOM 805 C C . LEU A 1 98 ? 1.152 6.063 -8.307 1 79.63 98 LEU A C 1
ATOM 807 O O . LEU A 1 98 ? 0.345 5.255 -8.772 1 79.63 98 LEU A O 1
ATOM 811 N N . PRO A 1 99 ? 2.238 5.654 -7.604 1 84 99 PRO A N 1
ATOM 812 C CA . PRO A 1 99 ? 2.476 4.216 -7.454 1 84 99 PRO A CA 1
ATOM 813 C C . PRO A 1 99 ? 1.348 3.507 -6.707 1 84 99 PRO A C 1
ATOM 815 O O . PRO A 1 99 ? 1.162 2.298 -6.867 1 84 99 PRO A O 1
ATOM 818 N N . LEU A 1 100 ? 0.619 4.248 -5.949 1 82.79 100 LEU A N 1
ATOM 819 C CA . LEU A 1 100 ? -0.489 3.653 -5.211 1 82.79 100 LEU A CA 1
ATOM 820 C C . LEU A 1 100 ? -1.594 3.202 -6.16 1 82.79 100 LEU A C 1
ATOM 822 O O . LEU A 1 100 ? -2.366 2.296 -5.835 1 82.79 100 LEU A O 1
ATOM 826 N N . VAL A 1 101 ? -1.616 3.886 -7.331 1 79.41 101 VAL A N 1
ATOM 827 C CA . VAL A 1 101 ? -2.708 3.625 -8.263 1 79.41 101 VAL A CA 1
ATOM 828 C C . VAL A 1 101 ? -2.221 2.717 -9.39 1 79.41 101 VAL A C 1
ATOM 830 O O . VAL A 1 101 ? -3.026 2.174 -10.15 1 79.41 101 VAL A O 1
ATOM 833 N N . ILE A 1 102 ? -0.932 2.526 -9.496 1 80.72 102 ILE A N 1
ATOM 834 C CA . ILE A 1 102 ? -0.35 1.685 -10.535 1 80.72 102 ILE A CA 1
ATOM 835 C C . ILE A 1 102 ? -0.126 0.275 -9.993 1 80.72 102 ILE A C 1
ATOM 837 O O . ILE A 1 102 ? 0.643 0.082 -9.048 1 80.72 102 ILE A O 1
ATOM 841 N N . PRO A 1 103 ? -0.693 -0.681 -10.589 1 79.68 103 PRO A N 1
ATOM 842 C CA . PRO A 1 103 ? -0.43 -2.058 -10.166 1 79.68 103 PRO A CA 1
ATOM 843 C C . PRO A 1 103 ? 1.024 -2.474 -10.38 1 79.68 103 PRO A C 1
ATOM 845 O O . PRO A 1 103 ? 1.636 -2.097 -11.382 1 79.68 103 PRO A O 1
ATOM 848 N N . PRO A 1 104 ? 1.56 -3.206 -9.439 1 86.82 104 PRO A N 1
ATOM 849 C CA . PRO A 1 104 ? 2.952 -3.646 -9.56 1 86.82 104 PRO A CA 1
ATOM 850 C C . PRO A 1 104 ? 3.217 -4.414 -10.853 1 86.82 104 PRO A C 1
ATOM 852 O O . PRO A 1 104 ? 4.323 -4.351 -11.397 1 86.82 104 PRO A O 1
ATOM 855 N N . ILE A 1 105 ? 2.248 -5.061 -11.334 1 83.32 105 ILE A N 1
ATOM 856 C CA . ILE A 1 105 ? 2.405 -5.868 -12.539 1 83.32 105 ILE A CA 1
ATOM 857 C C . ILE A 1 105 ? 2.697 -4.962 -13.733 1 83.32 105 ILE A C 1
ATOM 859 O O . ILE A 1 105 ? 3.439 -5.342 -14.642 1 83.32 105 ILE A O 1
ATOM 863 N N . VAL A 1 106 ? 2.069 -3.788 -13.747 1 80.97 106 VAL A N 1
ATOM 864 C CA . VAL A 1 106 ? 2.308 -2.827 -14.819 1 80.97 106 VAL A CA 1
ATOM 865 C C . VAL A 1 106 ? 3.764 -2.367 -14.787 1 80.97 106 VAL A C 1
ATOM 867 O O . VAL A 1 106 ? 4.406 -2.245 -15.832 1 80.97 106 VAL A O 1
ATOM 870 N N . ILE A 1 107 ? 4.279 -2.186 -13.626 1 86.11 107 ILE A N 1
ATOM 871 C CA . ILE A 1 107 ? 5.65 -1.719 -13.45 1 86.11 107 ILE A CA 1
ATOM 872 C C . ILE A 1 107 ? 6.625 -2.796 -13.921 1 86.11 107 ILE A C 1
ATOM 874 O O . ILE A 1 107 ? 7.558 -2.511 -14.676 1 86.11 107 ILE A O 1
ATOM 878 N N . VAL A 1 108 ? 6.402 -3.977 -13.495 1 88.83 108 VAL A N 1
ATOM 879 C CA . VAL A 1 108 ? 7.371 -5.036 -13.758 1 88.83 108 VAL A CA 1
ATOM 880 C C . VAL A 1 108 ? 7.373 -5.377 -15.246 1 88.83 108 VAL A C 1
ATOM 882 O O . VAL A 1 108 ? 8.426 -5.66 -15.823 1 88.83 108 VAL A O 1
ATOM 885 N N . PHE A 1 109 ? 6.288 -5.353 -15.892 1 85.61 109 PHE A N 1
ATOM 886 C CA . PHE A 1 109 ? 6.269 -5.647 -17.32 1 85.61 109 PHE A CA 1
ATOM 887 C C . PHE A 1 109 ? 6.882 -4.501 -18.116 1 85.61 109 PHE A C 1
ATOM 889 O O . PHE A 1 109 ? 7.515 -4.726 -19.15 1 85.61 109 PHE A O 1
ATOM 896 N N . GLY A 1 110 ? 6.647 -3.354 -17.64 1 84.25 110 GLY A N 1
ATOM 897 C CA . GLY A 1 110 ? 7.377 -2.251 -18.243 1 84.25 110 GLY A CA 1
ATOM 898 C C . GLY A 1 110 ? 8.883 -2.409 -18.149 1 84.25 110 GLY A C 1
ATOM 899 O O . GLY A 1 110 ? 9.601 -2.147 -19.116 1 84.25 110 GLY A O 1
ATOM 900 N N . TYR A 1 111 ? 9.34 -2.838 -17.037 1 88.13 111 TYR A N 1
ATOM 901 C CA . TYR A 1 111 ? 10.766 -3.068 -16.834 1 88.13 111 TYR A CA 1
ATOM 902 C C . TYR A 1 111 ? 11.282 -4.156 -17.769 1 88.13 111 TYR A C 1
ATOM 904 O O . TYR A 1 111 ? 12.341 -4.005 -18.382 1 88.13 111 TYR A O 1
ATOM 912 N N . ILE A 1 112 ? 10.551 -5.236 -17.807 1 86.48 112 ILE A N 1
ATOM 913 C CA . ILE A 1 112 ? 10.982 -6.381 -18.601 1 86.48 112 ILE A CA 1
ATOM 914 C C . ILE A 1 112 ? 11.08 -5.982 -20.072 1 86.48 112 ILE A C 1
ATOM 916 O O . ILE A 1 112 ? 12.009 -6.392 -20.772 1 86.48 112 ILE A O 1
ATOM 920 N N . ARG A 1 113 ? 10.223 -5.168 -20.439 1 83.24 113 ARG A N 1
ATOM 921 C CA . ARG A 1 113 ? 10.203 -4.781 -21.846 1 83.24 113 ARG A CA 1
ATOM 922 C C . ARG A 1 113 ? 11.284 -3.747 -22.144 1 83.24 113 ARG A C 1
ATOM 924 O O . ARG A 1 113 ? 11.911 -3.785 -23.205 1 83.24 113 ARG A O 1
ATOM 931 N N . LEU A 1 114 ? 11.458 -2.847 -21.289 1 85.5 114 LEU A N 1
ATOM 932 C CA . LEU A 1 114 ? 12.387 -1.747 -21.522 1 85.5 114 LEU A CA 1
ATOM 933 C C . LEU A 1 114 ? 13.829 -2.201 -21.32 1 85.5 114 LEU A C 1
ATOM 935 O O . LEU A 1 114 ? 14.745 -1.67 -21.951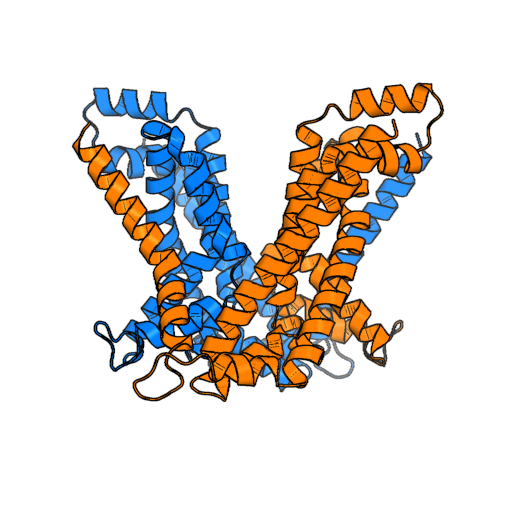 1 85.5 114 LEU A O 1
ATOM 939 N N . TYR A 1 115 ? 14.002 -3.172 -20.451 1 90.15 115 TYR A N 1
ATOM 940 C CA . TYR A 1 115 ? 15.368 -3.492 -20.053 1 90.15 115 TYR A CA 1
ATOM 941 C C . TYR A 1 115 ? 15.707 -4.941 -20.381 1 90.15 115 TYR A C 1
ATOM 943 O O . TYR A 1 115 ? 16.558 -5.549 -19.728 1 90.15 115 TYR A O 1
ATOM 951 N N . ASN A 1 116 ? 15.001 -5.465 -21.332 1 85.91 116 ASN A N 1
ATOM 952 C CA . ASN A 1 116 ? 15.271 -6.834 -21.759 1 85.91 116 ASN A CA 1
ATOM 953 C C . ASN A 1 116 ? 16.67 -6.971 -22.354 1 85.91 116 ASN A C 1
ATOM 955 O O . ASN A 1 116 ? 17.39 -5.98 -22.491 1 85.91 116 ASN A O 1
ATOM 959 N N . THR A 1 117 ? 17.047 -8.106 -22.728 1 84.74 117 THR A N 1
ATOM 960 C CA . THR A 1 117 ? 18.396 -8.399 -23.201 1 84.74 117 THR A CA 1
ATOM 961 C C . THR A 1 117 ? 18.66 -7.713 -24.538 1 84.74 117 THR A C 1
ATOM 963 O O . THR A 1 117 ? 19.805 -7.386 -24.858 1 84.74 117 THR A O 1
ATOM 966 N N . SER A 1 118 ? 17.61 -7.346 -25.306 1 81.91 118 SER A N 1
ATOM 967 C CA . SER A 1 118 ? 17.764 -6.74 -26.625 1 81.91 118 SER A CA 1
ATOM 968 C C . SER A 1 118 ? 17.656 -5.221 -26.552 1 81.91 118 SER A C 1
ATOM 970 O O . SER A 1 118 ? 17.838 -4.531 -27.557 1 81.91 118 SER A O 1
ATOM 972 N N . SER A 1 119 ? 17.589 -4.749 -25.356 1 82.98 119 SER A N 1
ATOM 973 C CA . SER A 1 119 ? 17.399 -3.311 -25.196 1 82.98 119 SER A CA 1
ATOM 974 C C . SER A 1 119 ? 18.737 -2.585 -25.099 1 82.98 119 SER A C 1
ATOM 976 O O . SER A 1 119 ? 19.792 -3.22 -25.051 1 82.98 119 SER A O 1
ATOM 978 N N . TRP A 1 120 ? 18.607 -1.277 -25.181 1 83.98 120 TRP A N 1
ATOM 979 C CA . TRP A 1 120 ? 19.792 -0.431 -25.083 1 83.98 120 TRP A CA 1
ATOM 980 C C . TRP A 1 120 ? 20.465 -0.592 -23.724 1 83.98 120 TRP A C 1
ATOM 982 O O . TRP A 1 120 ? 21.694 -0.559 -23.625 1 83.98 120 TRP A O 1
ATOM 992 N N . LEU A 1 121 ? 19.696 -0.868 -22.713 1 85.67 121 LEU A N 1
ATOM 993 C CA . LEU A 1 121 ? 20.203 -1.094 -21.364 1 85.67 121 LEU A CA 1
ATOM 994 C C . LEU A 1 121 ? 19.657 -2.398 -20.79 1 85.67 121 LEU A C 1
ATOM 996 O O . LEU A 1 121 ? 18.657 -2.393 -20.069 1 85.67 121 LEU A O 1
ATOM 1000 N N . PRO A 1 122 ? 20.34 -3.422 -21.162 1 89.52 122 PRO A N 1
ATOM 1001 C CA . PRO A 1 122 ? 19.835 -4.742 -20.779 1 89.52 122 PRO A CA 1
ATOM 1002 C C . PRO A 1 122 ? 20.106 -5.075 -19.313 1 89.52 122 PRO A C 1
ATOM 1004 O O . PRO A 1 122 ? 21.098 -5.739 -19 1 89.52 122 PRO A O 1
ATOM 1007 N N . LEU A 1 123 ? 19.225 -4.785 -18.455 1 91.65 123 LEU A N 1
ATOM 1008 C CA . LEU A 1 123 ? 19.405 -5.014 -17.026 1 91.65 123 LEU A CA 1
ATOM 1009 C C . LEU A 1 123 ? 18.838 -6.369 -16.617 1 91.65 123 LEU A C 1
ATOM 1011 O O . LEU A 1 123 ? 19.167 -6.888 -15.547 1 91.65 123 LEU A O 1
ATOM 1015 N N . THR A 1 124 ? 18.062 -6.992 -17.491 1 90.49 124 THR A N 1
ATOM 1016 C CA . THR A 1 124 ? 17.465 -8.279 -17.149 1 90.49 124 THR A CA 1
ATOM 1017 C C . THR A 1 124 ? 18.387 -9.427 -17.551 1 90.49 124 THR A C 1
ATOM 1019 O O . THR A 1 124 ? 18.098 -10.591 -17.266 1 90.49 124 THR A O 1
ATOM 1022 N N . GLY A 1 125 ? 19.453 -9.105 -18.16 1 90.11 125 GLY A N 1
ATOM 1023 C CA . GLY A 1 125 ? 20.361 -10.133 -18.644 1 90.11 125 GLY A CA 1
ATOM 1024 C C . GLY A 1 125 ? 21.333 -10.618 -17.585 1 90.11 125 GLY A C 1
ATOM 1025 O O . GLY A 1 125 ? 22.106 -11.548 -17.824 1 90.11 125 GLY A O 1
ATOM 1026 N N . SER A 1 126 ? 21.362 -9.943 -16.444 1 93.17 126 SER A N 1
ATOM 1027 C CA . SER A 1 126 ? 22.259 -10.324 -15.358 1 93.17 126 SER A CA 1
ATOM 1028 C C . SER A 1 126 ? 21.556 -10.248 -14.007 1 93.17 126 SER A C 1
ATOM 1030 O O . SER A 1 126 ? 20.561 -9.536 -13.859 1 93.17 126 SER A O 1
ATOM 1032 N N . ALA A 1 127 ? 22.066 -10.979 -13.082 1 94.63 127 ALA A N 1
ATOM 1033 C CA . ALA A 1 127 ? 21.499 -10.975 -11.736 1 94.63 127 ALA A CA 1
ATOM 1034 C C . ALA A 1 127 ? 21.606 -9.592 -11.099 1 94.63 127 ALA A C 1
ATOM 1036 O O . ALA A 1 127 ? 20.654 -9.113 -10.477 1 94.63 127 ALA A O 1
ATOM 1037 N N . MET A 1 128 ? 22.739 -9.011 -11.274 1 95.21 128 MET A N 1
ATOM 1038 C CA . MET A 1 128 ? 22.957 -7.691 -10.689 1 95.21 128 MET A CA 1
ATOM 1039 C C . MET A 1 128 ? 22.039 -6.654 -11.326 1 95.21 128 MET A C 1
ATOM 1041 O O . MET A 1 128 ? 21.468 -5.813 -10.63 1 95.21 128 MET A O 1
ATOM 1045 N N . GLY A 1 129 ? 21.937 -6.742 -12.602 1 95.56 129 GLY A N 1
ATOM 1046 C CA . GLY A 1 129 ? 21.039 -5.827 -13.288 1 95.56 129 GLY A CA 1
ATOM 1047 C C . GLY A 1 129 ? 19.587 -6.001 -12.884 1 95.56 129 GLY A C 1
ATOM 1048 O O . GLY A 1 129 ? 18.873 -5.017 -12.678 1 95.56 129 GLY A O 1
ATOM 1049 N N . THR A 1 130 ? 19.209 -7.241 -12.764 1 96.46 130 THR A N 1
ATOM 1050 C CA . THR A 1 130 ? 17.835 -7.524 -12.364 1 96.46 130 THR A CA 1
ATOM 1051 C C . THR A 1 130 ? 17.593 -7.093 -10.92 1 96.46 130 THR A C 1
ATOM 1053 O O . THR A 1 130 ? 16.503 -6.626 -10.581 1 96.46 130 THR A O 1
ATOM 1056 N N . ASN A 1 131 ? 18.635 -7.239 -10.102 1 97.43 131 ASN A N 1
ATOM 1057 C CA . ASN A 1 131 ? 18.536 -6.77 -8.724 1 97.43 131 ASN A CA 1
ATOM 1058 C C . ASN A 1 131 ? 18.346 -5.257 -8.659 1 97.43 131 ASN A C 1
ATOM 1060 O O . ASN A 1 131 ? 17.59 -4.757 -7.824 1 97.43 131 ASN A O 1
ATOM 1064 N N . LEU A 1 132 ? 19 -4.612 -9.513 1 96.23 132 LEU A N 1
ATOM 1065 C CA . LEU A 1 132 ? 18.867 -3.16 -9.568 1 96.23 132 LEU A CA 1
ATOM 1066 C C . LEU A 1 132 ? 17.457 -2.758 -9.985 1 96.23 132 LEU A C 1
ATOM 1068 O O . LEU A 1 132 ? 16.882 -1.823 -9.424 1 96.23 132 LEU A O 1
ATOM 1072 N N . LEU A 1 133 ? 16.947 -3.473 -10.924 1 94.76 133 LEU A N 1
ATOM 1073 C CA . LEU A 1 133 ? 15.586 -3.201 -11.373 1 94.76 133 LEU A CA 1
ATOM 1074 C C . LEU A 1 133 ? 14.583 -3.455 -10.253 1 94.76 133 LEU A C 1
ATOM 1076 O O . LEU A 1 133 ? 13.63 -2.691 -10.081 1 94.76 133 LEU A O 1
ATOM 1080 N N . LEU A 1 134 ? 14.813 -4.53 -9.591 1 97.06 134 LEU A N 1
ATOM 1081 C CA . LEU A 1 134 ? 13.944 -4.861 -8.467 1 97.06 134 LEU A CA 1
ATOM 1082 C C . LEU A 1 134 ? 13.999 -3.774 -7.399 1 97.06 134 LEU A C 1
ATOM 1084 O O . LEU A 1 134 ? 12.963 -3.369 -6.866 1 97.06 134 LEU A O 1
ATOM 1088 N N . MET A 1 135 ? 15.182 -3.285 -7.087 1 96.78 135 MET A N 1
ATOM 1089 C CA . MET A 1 135 ? 15.344 -2.213 -6.108 1 96.78 135 MET A CA 1
ATOM 1090 C C . MET A 1 135 ? 14.601 -0.956 -6.549 1 96.78 135 MET A C 1
ATOM 1092 O O . MET A 1 135 ? 13.932 -0.31 -5.742 1 96.78 135 MET A O 1
ATOM 1096 N N . PHE A 1 136 ? 14.653 -0.638 -7.794 1 94.91 136 PHE A N 1
ATOM 1097 C CA . PHE A 1 136 ? 13.948 0.523 -8.324 1 94.91 136 PHE A CA 1
ATOM 1098 C C . PHE A 1 136 ? 12.44 0.344 -8.2 1 94.91 136 PHE A C 1
ATOM 1100 O O . PHE A 1 136 ? 11.723 1.289 -7.864 1 94.91 136 PHE A O 1
ATOM 1107 N N . GLY A 1 137 ? 12.01 -0.855 -8.539 1 94.77 137 GLY A N 1
ATOM 1108 C CA . GLY A 1 137 ? 10.593 -1.147 -8.39 1 94.77 137 GLY A CA 1
ATOM 1109 C C . GLY A 1 137 ? 10.108 -1.032 -6.957 1 94.77 137 GLY A C 1
ATOM 1110 O O . GLY A 1 137 ? 9.046 -0.463 -6.699 1 94.77 137 GLY A O 1
ATOM 1111 N N . TYR A 1 138 ? 10.93 -1.542 -6.01 1 96.57 138 TYR A N 1
ATOM 1112 C CA . TYR A 1 138 ? 10.6 -1.447 -4.592 1 96.57 138 TYR A CA 1
ATOM 1113 C C . TYR A 1 138 ? 10.56 0.007 -4.138 1 96.57 138 TYR A C 1
ATOM 1115 O O . TYR A 1 138 ? 9.696 0.393 -3.347 1 96.57 138 TYR A O 1
ATOM 1123 N N . THR A 1 139 ? 11.472 0.74 -4.64 1 95.28 139 THR A N 1
ATOM 1124 C CA . THR A 1 139 ? 11.506 2.155 -4.287 1 95.28 139 THR A CA 1
ATOM 1125 C C . THR A 1 139 ? 10.246 2.865 -4.774 1 95.28 139 THR A C 1
ATOM 1127 O O . THR A 1 139 ? 9.682 3.698 -4.063 1 95.28 139 THR A O 1
ATOM 1130 N N . MET A 1 140 ? 9.839 2.515 -5.932 1 93.23 140 MET A N 1
ATOM 1131 C CA . MET A 1 140 ? 8.622 3.11 -6.476 1 93.23 140 MET A CA 1
ATOM 1132 C C . MET A 1 140 ? 7.416 2.774 -5.605 1 93.23 140 MET A C 1
ATOM 1134 O O . MET A 1 140 ? 6.586 3.641 -5.326 1 93.23 140 MET A O 1
ATOM 1138 N N . LEU A 1 141 ? 7.329 1.607 -5.159 1 92.28 141 LEU A N 1
ATOM 1139 C CA . LEU A 1 141 ? 6.206 1.167 -4.339 1 92.28 141 LEU A CA 1
ATOM 1140 C C . LEU A 1 141 ? 6.224 1.856 -2.979 1 92.28 141 LEU A C 1
ATOM 1142 O O . LEU A 1 141 ? 5.168 2.131 -2.404 1 92.28 141 LEU A O 1
ATOM 1146 N N . ALA A 1 142 ? 7.396 2.154 -2.489 1 94.24 142 ALA A N 1
ATOM 1147 C CA . ALA A 1 142 ? 7.55 2.702 -1.143 1 94.24 142 ALA A CA 1
ATOM 1148 C C . ALA A 1 142 ? 7.537 4.227 -1.168 1 94.24 142 ALA A C 1
ATOM 1150 O O . ALA A 1 142 ? 7.43 4.87 -0.121 1 94.24 142 ALA A O 1
ATOM 1151 N N . LEU A 1 143 ? 7.534 4.815 -2.316 1 92.15 143 LEU A N 1
ATOM 1152 C CA . LEU A 1 143 ? 7.751 6.245 -2.504 1 92.15 143 LEU A CA 1
ATOM 1153 C C . LEU A 1 143 ? 6.688 7.057 -1.772 1 92.15 143 LEU A C 1
ATOM 1155 O O . LEU A 1 143 ? 7.006 8.036 -1.094 1 92.15 143 LEU A O 1
ATOM 1159 N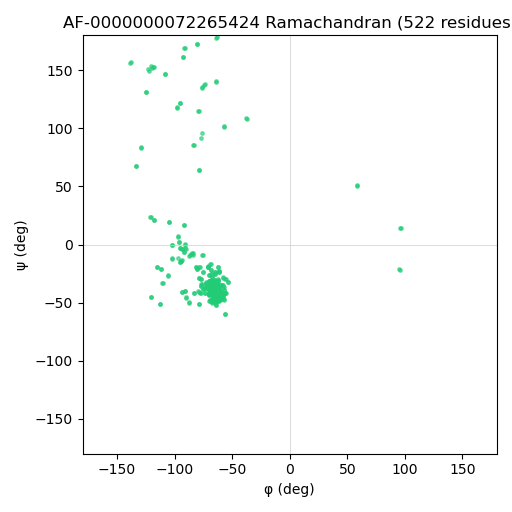 N . PRO A 1 144 ? 5.381 6.681 -1.91 1 89.69 144 PRO A N 1
ATOM 1160 C CA . PRO A 1 144 ? 4.362 7.483 -1.228 1 89.69 144 PRO A CA 1
ATOM 1161 C C . PRO A 1 144 ? 4.559 7.525 0.285 1 89.69 144 PRO A C 1
ATOM 1163 O O . PRO A 1 144 ? 4.335 8.564 0.912 1 89.69 144 PRO A O 1
ATOM 1166 N N . TYR A 1 145 ? 5.009 6.481 0.818 1 89.41 145 TYR A N 1
ATOM 1167 C CA . TYR A 1 145 ? 5.167 6.385 2.264 1 89.41 145 TYR A CA 1
ATOM 1168 C C . TYR A 1 145 ? 6.41 7.135 2.728 1 89.41 145 TYR A C 1
ATOM 1170 O O . TYR A 1 145 ? 6.372 7.853 3.73 1 89.41 145 TYR A O 1
ATOM 1178 N N . MET A 1 146 ? 7.445 6.985 1.98 1 91.95 146 MET A N 1
ATOM 1179 C CA . MET A 1 146 ? 8.674 7.703 2.307 1 91.95 146 MET A CA 1
ATOM 1180 C C . MET A 1 146 ? 8.481 9.208 2.159 1 91.95 146 MET A C 1
ATOM 1182 O O . MET A 1 146 ? 8.935 9.983 3.003 1 91.95 146 MET A O 1
ATOM 1186 N N . TYR A 1 147 ? 7.845 9.606 1.126 1 91.31 147 TYR A N 1
ATOM 1187 C CA . TYR A 1 147 ? 7.596 11.023 0.882 1 91.31 147 TYR A CA 1
ATOM 1188 C C . TYR A 1 147 ? 6.745 11.626 1.993 1 91.31 147 TYR A C 1
ATOM 1190 O O . TYR A 1 147 ? 7.063 12.696 2.516 1 91.31 147 TYR A O 1
ATOM 1198 N N . ARG A 1 148 ? 5.693 10.971 2.304 1 87.11 148 ARG A N 1
ATOM 1199 C CA . ARG A 1 148 ? 4.797 11.478 3.338 1 87.11 148 ARG A CA 1
ATOM 1200 C C . ARG A 1 148 ? 5.515 11.586 4.68 1 87.11 148 ARG A C 1
ATOM 1202 O O . ARG A 1 148 ? 5.316 12.552 5.419 1 87.11 148 ARG A O 1
ATOM 1209 N N . ALA A 1 149 ? 6.225 10.617 5.014 1 89.33 149 ALA A N 1
ATOM 1210 C CA . ALA A 1 149 ? 6.961 10.626 6.276 1 89.33 149 ALA A CA 1
ATOM 1211 C C . ALA A 1 149 ? 7.932 11.801 6.337 1 89.33 149 ALA A C 1
ATOM 1213 O O . ALA A 1 149 ? 7.944 12.554 7.313 1 89.33 149 ALA A O 1
ATOM 1214 N N . VAL A 1 150 ? 8.692 12.03 5.296 1 90.63 150 VAL A N 1
ATOM 1215 C CA . VAL A 1 150 ? 9.7 13.085 5.253 1 90.63 150 VAL A CA 1
ATOM 1216 C C . VAL A 1 150 ? 9.018 14.45 5.213 1 90.63 150 VAL A C 1
ATOM 1218 O O . VAL A 1 150 ? 9.458 15.391 5.879 1 90.63 150 VAL A O 1
ATOM 1221 N N . ASP A 1 151 ? 7.989 14.527 4.418 1 89.62 151 ASP A N 1
ATOM 1222 C CA . ASP A 1 151 ? 7.252 15.782 4.303 1 89.62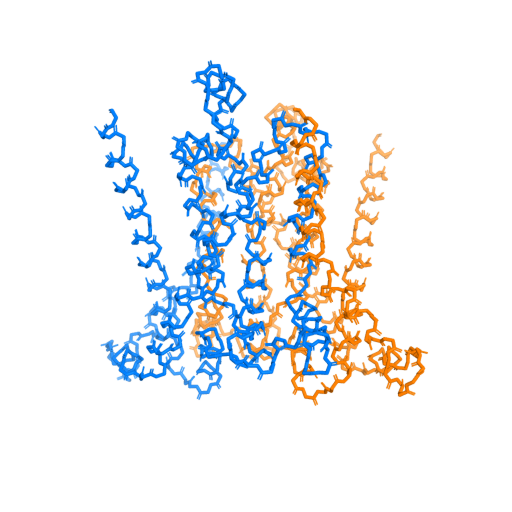 151 ASP A CA 1
ATOM 1223 C C . ASP A 1 151 ? 6.669 16.201 5.65 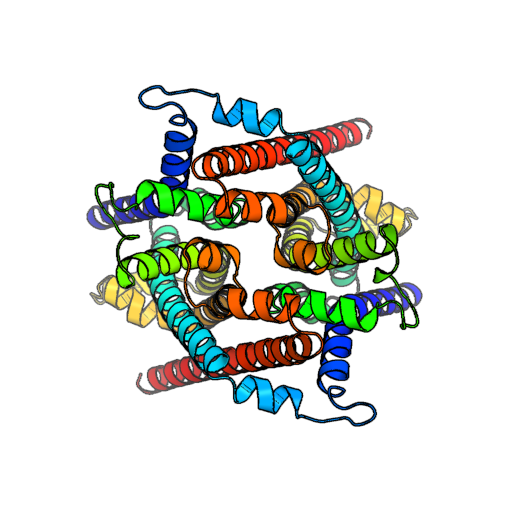1 89.62 151 ASP A C 1
ATOM 1225 O O . ASP A 1 151 ? 6.738 17.374 6.025 1 89.62 151 ASP A O 1
ATOM 1229 N N . THR A 1 152 ? 6.094 15.286 6.344 1 83.93 152 THR A N 1
ATOM 1230 C CA . THR A 1 152 ? 5.542 15.565 7.665 1 83.93 152 THR A CA 1
ATOM 1231 C C . THR A 1 152 ? 6.645 15.977 8.636 1 83.93 152 THR A C 1
ATOM 1233 O O . THR A 1 152 ? 6.459 16.89 9.444 1 83.93 152 THR A O 1
ATOM 1236 N N . GLY A 1 153 ? 7.754 15.326 8.565 1 86.8 153 GLY A N 1
ATOM 1237 C CA . GLY A 1 153 ? 8.879 15.67 9.421 1 86.8 153 GLY A CA 1
ATOM 1238 C C . GLY A 1 153 ? 9.422 17.062 9.162 1 86.8 153 GLY A C 1
ATOM 1239 O O . GLY A 1 153 ? 9.748 17.792 10.1 1 86.8 153 GLY A O 1
ATOM 1240 N N . LEU A 1 154 ? 9.466 17.476 7.961 1 88.47 154 LEU A N 1
ATOM 1241 C CA . LEU A 1 154 ? 10.031 18.772 7.601 1 88.47 154 LEU A CA 1
ATOM 1242 C C . LEU A 1 154 ? 9.074 19.902 7.966 1 88.47 154 LEU A C 1
ATOM 1244 O O . LEU A 1 154 ? 9.499 21.043 8.157 1 88.47 154 LEU A O 1
ATOM 1248 N N . ARG A 1 155 ? 7.843 19.528 8.04 1 84.75 155 ARG A N 1
ATOM 1249 C CA . ARG A 1 155 ? 6.857 20.536 8.414 1 84.75 155 ARG A CA 1
ATOM 1250 C C . ARG A 1 155 ? 6.993 20.916 9.884 1 84.75 155 ARG A C 1
ATOM 1252 O O . ARG A 1 155 ? 6.547 21.989 10.297 1 84.75 155 ARG A O 1
ATOM 1259 N N . THR A 1 156 ? 7.627 20.091 10.593 1 82.26 156 THR A N 1
ATOM 1260 C CA . THR A 1 156 ? 7.735 20.337 12.027 1 82.26 156 THR A CA 1
ATOM 1261 C C . THR A 1 156 ? 8.939 21.222 12.335 1 82.26 156 THR A C 1
ATOM 1263 O O . THR A 1 156 ? 9.09 21.703 13.46 1 82.26 156 THR A O 1
ATOM 1266 N N . ILE A 1 157 ? 9.699 21.4 11.337 1 82.42 157 ILE A N 1
ATOM 1267 C CA . ILE A 1 157 ? 10.885 22.217 11.568 1 82.42 157 ILE A CA 1
ATOM 1268 C C . ILE A 1 157 ? 10.855 23.441 10.655 1 82.42 157 ILE A C 1
ATOM 1270 O O . ILE A 1 157 ? 10.181 23.435 9.622 1 82.42 157 ILE A O 1
ATOM 1274 N N . ASP A 1 158 ? 11.468 24.493 11.076 1 85.22 158 ASP A N 1
ATOM 1275 C CA . ASP A 1 158 ? 11.607 25.68 10.238 1 85.22 158 ASP A CA 1
ATOM 1276 C C . ASP A 1 158 ? 12.796 25.546 9.289 1 85.22 158 ASP A C 1
ATOM 1278 O O . A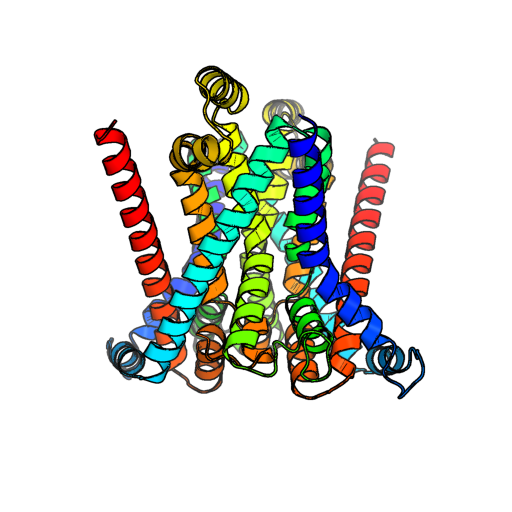SP A 1 158 ? 13.871 26.088 9.551 1 85.22 158 ASP A O 1
ATOM 1282 N N . VAL A 1 159 ? 12.583 24.956 8.209 1 83.94 159 VAL A N 1
ATOM 1283 C CA . VAL A 1 159 ? 13.637 24.606 7.262 1 83.94 159 VAL A CA 1
ATOM 1284 C C . VAL A 1 159 ? 14.242 25.877 6.67 1 83.94 159 VAL A C 1
ATOM 1286 O O . VAL A 1 159 ? 15.45 25.941 6.427 1 83.94 159 VAL A O 1
ATOM 1289 N N . GLN A 1 160 ? 13.469 26.842 6.463 1 86.32 160 GLN A N 1
ATOM 1290 C CA . GLN A 1 160 ? 13.942 28.079 5.851 1 86.32 160 GLN A CA 1
ATOM 1291 C C . GLN A 1 160 ? 14.956 28.784 6.747 1 86.32 160 GLN A C 1
ATOM 1293 O O . GLN A 1 160 ? 16.044 29.149 6.296 1 86.32 160 GLN A O 1
ATOM 1298 N N . THR A 1 161 ? 14.588 28.922 7.952 1 87.44 161 THR A N 1
ATOM 1299 C CA . THR A 1 161 ? 15.447 29.631 8.894 1 87.44 161 THR A CA 1
ATOM 1300 C C . THR A 1 161 ? 16.743 28.861 9.129 1 87.44 161 THR A C 1
ATOM 1302 O O . THR A 1 161 ? 17.822 29.455 9.188 1 87.44 161 THR A O 1
ATOM 1305 N N . LEU A 1 162 ? 16.615 27.609 9.22 1 85.57 162 LEU A N 1
ATOM 1306 C CA . LEU A 1 162 ? 17.786 26.773 9.467 1 85.57 162 LEU A CA 1
ATOM 1307 C C . LEU A 1 162 ? 18.752 26.829 8.288 1 85.57 162 LEU A C 1
ATOM 1309 O O . LEU A 1 162 ? 19.967 26.915 8.479 1 85.57 162 LEU A O 1
ATOM 1313 N N . THR A 1 163 ? 18.207 26.798 7.113 1 85.69 163 THR A N 1
ATOM 1314 C CA . THR A 1 163 ? 19.025 26.808 5.906 1 85.69 163 THR A CA 1
ATOM 1315 C C . THR A 1 163 ? 19.687 28.17 5.713 1 85.69 163 THR A C 1
ATOM 1317 O O . THR A 1 163 ? 20.86 28.249 5.342 1 85.69 163 THR A O 1
ATOM 1320 N N . GLU A 1 164 ? 18.957 29.222 5.951 1 87.32 164 GLU A N 1
ATOM 1321 C CA . GLU A 1 164 ? 19.501 30.57 5.817 1 87.32 164 GLU A CA 1
ATOM 1322 C C . GLU A 1 164 ? 20.639 30.807 6.805 1 87.32 164 GLU A C 1
ATOM 1324 O O . GLU A 1 164 ? 21.654 31.414 6.457 1 87.32 164 GLU A O 1
ATOM 1329 N N . ALA A 1 165 ? 20.43 30.323 7.949 1 88.88 165 ALA A N 1
ATOM 1330 C CA . ALA A 1 165 ? 21.462 30.463 8.973 1 88.88 165 ALA A CA 1
ATOM 1331 C C . ALA A 1 165 ? 22.72 29.688 8.594 1 88.88 165 ALA A C 1
ATOM 1333 O O . ALA A 1 165 ? 23.836 30.187 8.752 1 88.88 165 ALA A O 1
ATOM 1334 N N . ALA A 1 166 ? 22.571 28.571 8.089 1 88.78 166 ALA A N 1
ATOM 1335 C CA . ALA A 1 166 ? 23.707 27.734 7.711 1 88.78 166 ALA A CA 1
ATOM 1336 C C . ALA A 1 166 ? 24.425 28.302 6.49 1 88.78 166 ALA A C 1
ATOM 1338 O O . ALA A 1 166 ? 25.655 28.257 6.409 1 88.78 166 ALA A O 1
ATOM 1339 N N . GLN A 1 167 ? 23.625 28.832 5.599 1 86.96 167 GLN A N 1
ATOM 1340 C CA . GLN A 1 167 ? 24.213 29.425 4.402 1 86.96 167 GLN A CA 1
ATOM 1341 C C . GLN A 1 167 ? 25.001 30.686 4.744 1 86.96 167 GLN A C 1
ATOM 1343 O O . GLN A 1 167 ? 26.02 30.977 4.114 1 86.96 167 GLN A O 1
ATOM 1348 N N . SER A 1 168 ? 24.464 31.371 5.674 1 90.99 168 SER A N 1
ATOM 1349 C CA . SER A 1 168 ? 25.179 32.559 6.13 1 90.99 168 SER A CA 1
ATOM 1350 C C . SER A 1 168 ? 26.541 32.194 6.711 1 90.99 168 SER A C 1
ATOM 1352 O O . SER A 1 168 ? 27.478 32.994 6.66 1 90.99 168 SER A O 1
ATOM 1354 N N . LEU A 1 169 ? 26.75 31.038 7.153 1 90.9 169 LEU A N 1
ATOM 1355 C CA . LEU A 1 169 ? 27.994 30.552 7.74 1 90.9 169 LEU A CA 1
ATOM 1356 C C . LEU A 1 169 ? 28.846 29.838 6.695 1 90.9 169 LEU A C 1
ATOM 1358 O O . LEU A 1 169 ? 29.926 29.334 7.009 1 90.9 169 LEU A O 1
ATOM 1362 N N . GLY A 1 170 ? 28.29 29.719 5.465 1 89.54 170 GLY A N 1
ATOM 1363 C CA . GLY A 1 170 ? 29.061 29.189 4.351 1 89.54 170 GLY A CA 1
ATOM 1364 C C . GLY A 1 170 ? 28.824 27.71 4.111 1 89.54 170 GLY A C 1
ATOM 1365 O O . GLY A 1 170 ? 29.586 27.064 3.389 1 89.54 170 GLY A O 1
ATOM 1366 N N . ALA A 1 171 ? 27.82 27.225 4.7 1 88.9 171 ALA A N 1
ATOM 1367 C CA . ALA A 1 171 ? 27.569 25.795 4.544 1 88.9 171 ALA A CA 1
ATOM 1368 C C . ALA A 1 171 ? 26.966 25.489 3.176 1 88.9 171 ALA A C 1
ATOM 1370 O O . ALA A 1 171 ? 26.115 26.234 2.685 1 88.9 171 ALA A O 1
ATOM 1371 N N . GLY A 1 172 ? 27.496 24.419 2.499 1 86.98 172 GLY A N 1
ATOM 1372 C CA . GLY A 1 172 ? 26.956 23.977 1.222 1 86.98 172 GLY A CA 1
ATOM 1373 C C . GLY A 1 172 ? 25.709 23.125 1.365 1 86.98 172 GLY A C 1
ATOM 1374 O O . GLY A 1 172 ? 25.297 22.8 2.48 1 86.98 172 GLY A O 1
ATOM 1375 N N . TRP A 1 173 ? 25.128 22.858 0.253 1 81.41 173 TRP A N 1
ATOM 1376 C CA . TRP A 1 173 ? 23.848 22.159 0.247 1 81.41 173 TRP A CA 1
ATOM 1377 C C . TRP A 1 173 ? 23.997 20.744 0.796 1 81.41 173 TRP A C 1
ATOM 1379 O O . TRP A 1 173 ? 23.107 20.241 1.485 1 81.41 173 TRP A O 1
ATOM 1389 N N . VAL A 1 174 ? 24.996 20.08 0.485 1 84.64 174 VAL A N 1
ATOM 1390 C CA . VAL A 1 174 ? 25.219 18.713 0.942 1 84.64 174 VAL A CA 1
ATOM 1391 C C . VAL A 1 174 ? 25.418 18.699 2.456 1 84.64 174 VAL A C 1
ATOM 1393 O O . VAL A 1 174 ? 24.919 17.807 3.146 1 84.64 174 VAL A O 1
ATOM 1396 N N . THR A 1 175 ? 26.095 19.709 2.928 1 87.8 175 THR A N 1
ATOM 1397 C CA . THR A 1 175 ? 26.331 19.827 4.362 1 87.8 175 THR A CA 1
ATOM 1398 C C . THR A 1 175 ? 25.031 20.124 5.102 1 87.8 175 THR A C 1
ATOM 1400 O O . THR A 1 175 ? 24.776 19.563 6.17 1 87.8 175 THR A O 1
ATOM 1403 N N . ILE A 1 176 ? 24.264 20.955 4.518 1 87.86 176 ILE A N 1
ATOM 1404 C CA . ILE A 1 176 ? 22.988 21.321 5.123 1 87.86 176 ILE A CA 1
ATOM 1405 C C . ILE A 1 176 ? 22.075 20.099 5.18 1 87.86 176 ILE A C 1
ATOM 1407 O O . ILE A 1 176 ? 21.472 19.815 6.218 1 87.86 176 ILE A O 1
ATOM 1411 N N . LEU A 1 177 ? 22.07 19.329 4.135 1 86.35 177 LEU A N 1
ATOM 1412 C CA . LEU A 1 177 ? 21.206 18.156 4.069 1 86.35 177 LEU A CA 1
ATOM 1413 C C . LEU A 1 177 ? 21.675 17.08 5.042 1 86.35 177 LEU A C 1
ATOM 1415 O O . LEU A 1 177 ? 20.872 16.527 5.798 1 86.35 177 LEU A O 1
ATOM 1419 N N . ALA A 1 178 ? 22.882 16.817 5.01 1 86.65 178 ALA A N 1
ATOM 1420 C CA . ALA A 1 178 ? 23.425 15.676 5.743 1 86.65 178 ALA A CA 1
ATOM 1421 C C . ALA A 1 178 ? 23.582 16.001 7.226 1 86.65 178 ALA A C 1
ATOM 1423 O O . ALA A 1 178 ? 23.38 15.136 8.082 1 86.65 178 ALA A O 1
ATOM 1424 N N . ARG A 1 179 ? 23.815 17.305 7.596 1 86.44 179 ARG A N 1
ATOM 1425 C CA . ARG A 1 179 ? 24.191 17.622 8.97 1 86.44 179 ARG A CA 1
ATOM 1426 C C . ARG A 1 179 ? 23.081 18.391 9.679 1 86.44 179 ARG A C 1
ATOM 1428 O O . ARG A 1 179 ? 23.026 18.418 10.91 1 86.44 179 ARG A O 1
ATOM 1435 N N . LEU A 1 180 ? 22.298 18.955 8.932 1 84.66 180 LEU A N 1
ATOM 1436 C CA . LEU A 1 180 ? 21.281 19.784 9.57 1 84.66 180 LEU A CA 1
ATOM 1437 C C . LEU A 1 180 ? 19.892 19.188 9.376 1 84.66 180 LEU A C 1
ATOM 1439 O O . LEU A 1 180 ? 19.179 18.931 10.349 1 84.66 180 LEU A O 1
ATOM 1443 N N . ILE A 1 181 ? 19.579 18.894 8.183 1 84.96 181 ILE A N 1
ATOM 1444 C CA . ILE A 1 181 ? 18.212 18.488 7.875 1 84.96 181 ILE A CA 1
ATOM 1445 C C . ILE A 1 181 ? 18.006 17.028 8.271 1 84.96 181 ILE A C 1
ATOM 1447 O O . ILE A 1 181 ? 17.082 16.707 9.023 1 84.96 181 ILE A O 1
ATOM 1451 N N . LEU A 1 182 ? 18.868 16.172 7.835 1 85.34 182 LEU A N 1
ATOM 1452 C CA . LEU A 1 182 ? 18.693 14.735 8.018 1 85.34 182 LEU A CA 1
ATOM 1453 C C . LEU A 1 182 ? 18.622 14.381 9.499 1 85.34 182 LEU A C 1
ATOM 1455 O O . LEU A 1 182 ? 17.726 13.648 9.925 1 85.34 182 LEU A O 1
ATOM 1459 N N . PRO A 1 183 ? 19.455 14.985 10.278 1 84.94 183 PRO A N 1
ATOM 1460 C CA . PRO A 1 183 ? 19.383 14.658 11.705 1 84.94 183 PRO A CA 1
ATOM 1461 C C . PRO A 1 183 ? 18.1 15.16 12.362 1 84.94 183 PRO A C 1
ATOM 1463 O O . PRO A 1 183 ? 17.61 14.549 13.315 1 84.94 183 PRO A O 1
ATOM 1466 N N . ASN A 1 184 ? 17.565 16.232 11.896 1 84.26 184 ASN A N 1
ATOM 1467 C CA . ASN A 1 184 ? 16.365 16.806 12.494 1 84.26 184 ASN A CA 1
ATOM 1468 C C . ASN A 1 184 ? 15.108 16.057 12.058 1 84.26 184 ASN A C 1
ATOM 1470 O O . ASN A 1 184 ? 14.079 16.117 12.734 1 84.26 184 ASN A O 1
ATOM 1474 N N . VAL A 1 185 ? 15.24 15.331 10.967 1 86.71 185 VAL A N 1
ATOM 1475 C CA . VAL A 1 185 ? 14.05 14.633 10.491 1 86.71 185 VAL A CA 1
ATOM 1476 C C . VAL A 1 185 ? 14.288 13.125 10.524 1 86.71 185 VAL A C 1
ATOM 1478 O O . VAL A 1 185 ? 13.593 12.366 9.844 1 86.71 185 VAL A O 1
ATOM 1481 N N . LEU A 1 186 ? 15.219 12.716 11.294 1 86.58 186 LEU A N 1
ATOM 1482 C CA . LEU A 1 186 ? 15.625 11.315 11.338 1 86.58 186 LEU A CA 1
ATOM 1483 C C . LEU A 1 186 ? 14.465 10.426 11.773 1 86.58 186 LEU A C 1
ATOM 1485 O O . LEU A 1 186 ? 14.282 9.33 11.239 1 86.58 186 LEU A O 1
ATOM 1489 N N . VAL A 1 187 ? 13.712 10.887 12.73 1 82.47 187 VAL A N 1
ATOM 1490 C CA . VAL A 1 187 ? 12.587 10.111 13.24 1 82.47 187 VAL A CA 1
ATOM 1491 C C . VAL A 1 187 ? 11.557 9.904 12.133 1 82.47 187 VAL A C 1
ATOM 1493 O O . VAL A 1 187 ? 11.029 8.802 11.966 1 82.47 187 VAL A O 1
ATOM 1496 N N . ALA A 1 188 ? 11.322 10.949 11.419 1 85.52 188 ALA A N 1
ATOM 1497 C CA . ALA A 1 188 ? 10.383 10.866 10.303 1 85.52 188 ALA A CA 1
ATOM 1498 C C . ALA A 1 188 ? 10.908 9.937 9.212 1 85.52 188 ALA A C 1
ATOM 1500 O O . ALA A 1 188 ? 10.158 9.129 8.662 1 85.52 188 ALA A O 1
ATOM 1501 N N . VAL A 1 189 ? 12.171 10.027 8.914 1 89.22 189 VAL A N 1
ATOM 1502 C CA . VAL A 1 189 ? 12.807 9.194 7.9 1 89.22 189 VAL A CA 1
ATOM 1503 C C . VAL A 1 189 ? 12.752 7.728 8.325 1 89.22 189 VAL A C 1
ATOM 1505 O O . VAL A 1 189 ? 12.532 6.843 7.496 1 89.22 189 VAL A O 1
ATOM 1508 N N . LEU A 1 190 ? 12.903 7.481 9.6 1 87.8 190 LEU A N 1
ATOM 1509 C CA . LEU A 1 190 ? 12.861 6.12 10.124 1 87.8 190 LEU A CA 1
ATOM 1510 C C . LEU A 1 190 ? 11.462 5.528 9.987 1 87.8 190 LEU A C 1
ATOM 1512 O O . LEU A 1 190 ? 11.313 4.331 9.73 1 87.8 190 LEU A O 1
ATOM 1516 N N . SER A 1 191 ? 10.445 6.335 10.195 1 85.37 191 SER A N 1
ATOM 1517 C CA . SER A 1 191 ? 9.079 5.856 10.008 1 85.37 191 SER A CA 1
ATOM 1518 C C . SER A 1 191 ? 8.837 5.422 8.567 1 85.37 191 SER A C 1
ATOM 1520 O O . SER A 1 191 ? 8.208 4.391 8.321 1 85.37 191 SER A O 1
ATOM 1522 N N . GLY A 1 192 ? 9.346 6.225 7.635 1 88.56 192 GLY A N 1
ATOM 1523 C CA . GLY A 1 192 ? 9.269 5.845 6.233 1 88.56 192 GLY A CA 1
ATOM 1524 C C . GLY A 1 192 ? 10.057 4.59 5.912 1 88.56 192 GLY A C 1
ATOM 1525 O O . GLY A 1 192 ? 9.621 3.767 5.104 1 88.56 192 GLY A O 1
ATOM 1526 N N . ALA A 1 193 ? 11.198 4.487 6.55 1 91 193 ALA A N 1
ATOM 1527 C CA . ALA A 1 193 ? 12.042 3.31 6.362 1 91 193 ALA A CA 1
ATOM 1528 C C . ALA A 1 193 ? 11.344 2.049 6.862 1 91 193 ALA A C 1
ATOM 1530 O O . ALA A 1 193 ? 11.445 0.988 6.241 1 91 193 ALA A O 1
ATOM 1531 N N . PHE A 1 194 ? 10.664 2.224 7.919 1 88.04 194 PHE A N 1
ATOM 1532 C CA . PHE A 1 194 ? 9.92 1.113 8.5 1 88.04 194 PHE A CA 1
ATOM 1533 C C . PHE A 1 194 ? 8.87 0.595 7.525 1 88.04 194 PHE A C 1
ATOM 1535 O O . PHE A 1 194 ? 8.751 -0.614 7.316 1 88.04 194 PHE A O 1
ATOM 1542 N N . LEU A 1 195 ? 8.167 1.461 6.992 1 88.43 195 LEU A N 1
ATOM 1543 C CA . LEU A 1 195 ? 7.117 1.073 6.056 1 88.43 195 LEU A CA 1
ATOM 1544 C C . LEU A 1 195 ? 7.715 0.478 4.786 1 88.43 195 LEU A C 1
ATOM 1546 O O . LEU A 1 195 ? 7.156 -0.46 4.213 1 88.43 195 LEU A O 1
ATOM 1550 N N . THR A 1 196 ? 8.827 1.035 4.399 1 93.21 196 THR A N 1
ATOM 1551 C CA . THR A 1 196 ? 9.515 0.5 3.228 1 93.21 196 THR A CA 1
ATOM 1552 C C . THR A 1 196 ? 9.96 -0.939 3.473 1 93.21 196 THR A C 1
ATOM 1554 O O . THR A 1 196 ? 9.8 -1.8 2.605 1 93.21 196 THR A O 1
ATOM 1557 N N . PHE A 1 197 ? 10.542 -1.171 4.635 1 92.21 197 PHE A N 1
ATOM 1558 C CA . PHE A 1 197 ? 10.977 -2.515 4.997 1 92.21 197 PHE A CA 1
ATOM 1559 C C . PHE A 1 197 ? 9.811 -3.494 4.947 1 92.21 197 PHE A C 1
ATOM 1561 O O . PHE A 1 197 ? 9.931 -4.583 4.38 1 92.21 197 PHE A O 1
ATOM 1568 N N . ALA A 1 198 ? 8.734 -3.109 5.522 1 88.89 198 ALA A N 1
ATOM 1569 C CA . ALA A 1 198 ? 7.551 -3.965 5.561 1 88.89 198 ALA A CA 1
ATOM 1570 C C . ALA A 1 198 ? 7.056 -4.28 4.153 1 88.89 198 ALA A C 1
ATOM 1572 O O . ALA A 1 198 ? 6.675 -5.417 3.862 1 88.89 198 ALA A O 1
ATOM 1573 N N . ILE A 1 199 ? 7.045 -3.331 3.306 1 90.57 199 ILE A N 1
ATOM 1574 C CA . ILE A 1 199 ? 6.56 -3.488 1.939 1 90.57 199 ILE A CA 1
ATOM 1575 C C . ILE A 1 199 ? 7.464 -4.456 1.179 1 90.57 199 ILE A C 1
ATOM 1577 O O . ILE A 1 199 ? 6.98 -5.371 0.509 1 90.57 199 ILE A O 1
ATOM 1581 N N . VAL A 1 200 ? 8.755 -4.314 1.339 1 93.76 200 VAL A N 1
ATOM 1582 C CA . VAL A 1 200 ? 9.723 -5.114 0.596 1 93.76 200 VAL A CA 1
ATOM 1583 C C . VAL A 1 200 ? 9.646 -6.57 1.048 1 93.76 200 VAL A C 1
ATOM 1585 O O . VAL A 1 200 ? 9.68 -7.486 0.223 1 93.76 200 VAL A O 1
ATOM 1588 N N . ILE A 1 201 ? 9.488 -6.789 2.302 1 90.77 201 ILE A N 1
ATOM 1589 C CA . ILE A 1 201 ? 9.481 -8.139 2.855 1 90.77 201 ILE A CA 1
ATOM 1590 C C . ILE A 1 201 ? 8.248 -8.892 2.361 1 90.77 201 ILE A C 1
ATOM 1592 O O . ILE A 1 201 ? 8.305 -10.1 2.121 1 90.77 201 ILE A O 1
ATOM 1596 N N . GLY A 1 202 ? 7.171 -8.218 2.143 1 88.55 202 GLY A N 1
ATOM 1597 C CA . GLY A 1 202 ? 5.931 -8.888 1.785 1 88.55 202 GLY A CA 1
ATOM 1598 C C . GLY A 1 202 ? 5.612 -8.804 0.305 1 88.55 202 GLY A C 1
ATOM 1599 O O . GLY A 1 202 ? 4.589 -9.323 -0.146 1 88.55 202 GLY A O 1
ATOM 1600 N N . GLU A 1 203 ? 6.456 -8.167 -0.426 1 90.89 203 GLU A N 1
ATOM 1601 C CA . GLU A 1 203 ? 6.166 -7.956 -1.841 1 90.89 203 GLU A CA 1
ATOM 1602 C C . GLU A 1 203 ? 6.351 -9.243 -2.64 1 90.89 203 GLU A C 1
ATOM 1604 O O . GLU A 1 203 ? 7.332 -9.965 -2.447 1 90.89 203 GLU A O 1
ATOM 1609 N N . PHE A 1 204 ? 5.461 -9.572 -3.577 1 90.34 204 PHE A N 1
ATOM 1610 C CA . PHE A 1 204 ? 5.471 -10.823 -4.326 1 90.34 204 PHE A CA 1
ATOM 1611 C C . PHE A 1 204 ? 5.603 -10.558 -5.821 1 90.34 204 PHE A C 1
ATOM 1613 O O . PHE A 1 204 ? 6.438 -11.167 -6.493 1 90.34 204 PHE A O 1
ATOM 1620 N N . VAL A 1 205 ? 4.894 -9.646 -6.346 1 89.96 205 VAL A N 1
ATOM 1621 C CA . VAL A 1 205 ? 4.629 -9.555 -7.778 1 89.96 205 VAL A CA 1
ATOM 1622 C C . VAL A 1 205 ? 5.918 -9.21 -8.521 1 89.96 205 VAL A C 1
ATOM 1624 O O . VAL A 1 205 ? 6.329 -9.932 -9.432 1 89.96 205 VAL A O 1
ATOM 1627 N N . LEU A 1 206 ? 6.612 -8.217 -8.081 1 93.16 206 LEU A N 1
ATOM 1628 C CA . LEU A 1 206 ? 7.831 -7.801 -8.766 1 93.16 206 LEU A CA 1
ATOM 1629 C C . LEU A 1 206 ? 8.9 -8.885 -8.678 1 93.16 206 LEU A C 1
ATOM 1631 O O . LEU A 1 206 ? 9.506 -9.249 -9.689 1 93.16 206 LEU A O 1
ATOM 1635 N N . ALA A 1 207 ? 9.027 -9.386 -7.469 1 95.32 207 ALA A N 1
ATOM 1636 C CA . ALA A 1 207 ? 10.067 -10.385 -7.24 1 95.32 207 ALA A CA 1
ATOM 1637 C C . ALA A 1 207 ? 9.774 -11.669 -8.011 1 95.32 207 ALA A C 1
ATOM 1639 O O . ALA A 1 207 ? 10.683 -12.282 -8.577 1 95.32 207 ALA A O 1
ATOM 1640 N N . ALA A 1 208 ? 8.591 -12.07 -8.057 1 92.48 208 ALA A N 1
ATOM 1641 C CA . ALA A 1 208 ? 8.216 -13.31 -8.732 1 92.48 208 ALA A CA 1
ATOM 1642 C C . ALA A 1 208 ? 8.399 -13.189 -10.242 1 92.48 208 ALA A C 1
ATOM 1644 O O . ALA A 1 208 ? 8.914 -14.106 -10.887 1 92.48 208 ALA A O 1
ATOM 1645 N N . LEU A 1 209 ? 8.001 -12.072 -10.816 1 90.11 209 LEU A N 1
ATOM 1646 C CA . LEU A 1 209 ? 8.009 -11.939 -12.269 1 90.11 209 LEU A CA 1
ATOM 1647 C C . LEU A 1 209 ? 9.409 -11.607 -12.776 1 90.11 209 LEU A C 1
ATOM 1649 O O . LEU A 1 209 ? 9.73 -11.866 -13.939 1 90.11 209 LEU A O 1
ATOM 1653 N N . LEU A 1 210 ? 10.25 -11.073 -11.897 1 92.87 210 LEU A N 1
ATOM 1654 C CA . LEU A 1 210 ? 11.649 -10.861 -12.254 1 92.87 210 LEU A CA 1
ATOM 1655 C C . LEU A 1 210 ? 12.495 -12.073 -11.879 1 92.87 210 LEU A C 1
ATOM 1657 O O . LEU A 1 210 ? 13.719 -12.05 -12.027 1 92.87 210 LEU A O 1
ATOM 1661 N N . ASN A 1 211 ? 11.788 -13.074 -11.312 1 92.69 211 ASN A N 1
ATOM 1662 C CA . ASN A 1 211 ? 12.421 -14.342 -10.964 1 92.69 211 ASN A CA 1
ATOM 1663 C C . ASN A 1 211 ? 13.583 -14.141 -9.996 1 92.69 211 ASN A C 1
ATOM 1665 O O . ASN A 1 211 ? 14.691 -14.621 -10.242 1 92.69 211 ASN A O 1
ATOM 1669 N N . ARG A 1 212 ? 13.323 -13.398 -8.909 1 95.16 212 ARG A N 1
ATOM 1670 C CA . ARG A 1 212 ? 14.333 -13.183 -7.878 1 95.16 212 ARG A CA 1
ATOM 1671 C C . ARG A 1 212 ? 13.996 -13.961 -6.61 1 95.16 212 ARG A C 1
ATOM 1673 O O . ARG A 1 212 ? 12.823 -14.196 -6.313 1 95.16 212 ARG A O 1
ATOM 1680 N N . PRO A 1 213 ? 15.022 -14.386 -5.979 1 95.56 213 PRO A N 1
ATOM 1681 C CA . PRO A 1 213 ? 14.821 -15.212 -4.786 1 95.56 213 PRO A CA 1
ATOM 1682 C C . PRO A 1 213 ? 14.449 -14.39 -3.554 1 95.56 213 PRO A C 1
ATOM 1684 O O . PRO A 1 213 ? 15.157 -14.428 -2.545 1 95.56 213 PRO A O 1
ATOM 1687 N N . ALA A 1 214 ? 13.344 -13.77 -3.627 1 95.43 214 ALA A N 1
ATOM 1688 C CA . ALA A 1 214 ? 12.886 -12.913 -2.537 1 95.43 214 ALA A CA 1
ATOM 1689 C C . ALA A 1 214 ? 11.988 -13.683 -1.573 1 95.43 214 ALA A C 1
ATOM 1691 O O . ALA A 1 214 ? 11.497 -14.765 -1.903 1 95.43 214 ALA A O 1
ATOM 1692 N N . PHE A 1 215 ? 11.818 -13.186 -0.414 1 92.07 215 PHE A N 1
ATOM 1693 C CA . PHE A 1 215 ? 11.055 -13.816 0.657 1 92.07 215 PHE A CA 1
ATOM 1694 C C . PHE A 1 215 ? 9.572 -13.863 0.309 1 92.07 215 PHE A C 1
ATOM 1696 O O . PHE A 1 215 ? 8.876 -14.819 0.661 1 92.07 215 PHE A O 1
ATOM 1703 N N . GLY A 1 216 ? 9.045 -12.882 -0.387 1 89.51 216 GLY A N 1
ATOM 1704 C CA . GLY A 1 216 ? 7.643 -12.846 -0.772 1 89.51 216 GLY A CA 1
ATOM 1705 C C . GLY A 1 216 ? 7.209 -14.066 -1.562 1 89.51 216 GLY A C 1
ATOM 1706 O O . GLY A 1 216 ? 6.307 -14.794 -1.144 1 89.51 216 GLY A O 1
ATOM 1707 N N . PRO A 1 217 ? 7.869 -14.244 -2.671 1 91.25 217 PRO A N 1
ATOM 1708 C CA . PRO A 1 217 ? 7.548 -15.434 -3.461 1 91.25 217 PRO A CA 1
ATOM 1709 C C . PRO A 1 217 ? 7.725 -16.731 -2.674 1 91.25 217 PRO A C 1
ATOM 1711 O O . PRO A 1 217 ? 6.92 -17.655 -2.81 1 91.25 217 PRO A O 1
ATOM 1714 N N . TYR A 1 218 ? 8.756 -16.814 -1.863 1 90.48 218 TYR A N 1
ATOM 1715 C CA . TYR A 1 218 ? 8.974 -18 -1.043 1 90.48 218 TYR A CA 1
ATOM 1716 C C . TYR A 1 218 ? 7.782 -18.259 -0.129 1 90.48 218 TYR A C 1
ATOM 1718 O O . TYR A 1 218 ? 7.324 -19.397 -0.003 1 90.48 218 TYR A O 1
ATOM 1726 N N . MET A 1 219 ? 7.284 -17.258 0.465 1 87.23 219 MET A N 1
ATOM 1727 C CA . MET A 1 219 ? 6.152 -17.394 1.377 1 87.23 219 MET A CA 1
ATOM 1728 C C . MET A 1 219 ? 4.908 -17.87 0.634 1 87.23 219 MET A C 1
ATOM 1730 O O . MET A 1 219 ? 4.193 -18.751 1.113 1 87.23 219 MET A O 1
ATOM 1734 N N . VAL A 1 220 ? 4.661 -17.283 -0.485 1 84.87 220 VAL A N 1
ATOM 1735 C CA . VAL A 1 220 ? 3.466 -17.62 -1.251 1 84.87 220 VAL A CA 1
ATOM 1736 C C . VAL A 1 220 ? 3.567 -19.055 -1.764 1 84.87 220 VAL A C 1
ATOM 1738 O O . VAL A 1 220 ? 2.591 -19.806 -1.721 1 84.87 220 VAL A O 1
ATOM 1741 N N . TRP A 1 221 ? 4.701 -19.425 -2.22 1 84.3 221 TRP A N 1
ATOM 1742 C CA . TRP A 1 221 ? 4.897 -20.778 -2.732 1 84.3 221 TRP A CA 1
ATOM 1743 C C . TRP A 1 221 ? 4.772 -21.806 -1.613 1 84.3 221 TRP A C 1
ATOM 1745 O O . TRP A 1 221 ? 4.167 -22.865 -1.799 1 84.3 221 TRP A O 1
ATOM 1755 N N . MET A 1 222 ? 5.32 -21.51 -0.464 1 79.89 222 MET A N 1
ATOM 1756 C CA . MET A 1 222 ? 5.189 -22.403 0.683 1 79.89 222 MET A CA 1
ATOM 1757 C C . MET A 1 222 ? 3.736 -22.493 1.139 1 79.89 222 MET A C 1
ATOM 1759 O O . MET A 1 222 ? 3.268 -23.564 1.528 1 79.89 222 MET A O 1
ATOM 1763 N N . GLY A 1 223 ? 3.06 -21.4 1.136 1 74.66 223 GLY A N 1
ATOM 1764 C CA . GLY A 1 223 ? 1.664 -21.362 1.542 1 74.66 223 GLY A CA 1
ATOM 1765 C C . GLY A 1 223 ? 0.757 -22.175 0.638 1 74.66 223 GLY A C 1
ATOM 1766 O O . GLY A 1 223 ? -0.221 -22.766 1.1 1 74.66 223 GLY A O 1
ATOM 1767 N N . ALA A 1 224 ? 1.095 -22.238 -0.623 1 72.47 224 ALA A N 1
ATOM 1768 C CA . ALA A 1 224 ? 0.269 -22.947 -1.597 1 72.47 224 ALA A CA 1
ATOM 1769 C C . ALA A 1 224 ? 0.548 -24.447 -1.565 1 72.47 224 ALA A C 1
ATOM 1771 O O . ALA A 1 224 ? -0.299 -25.251 -1.961 1 72.47 224 ALA A O 1
ATOM 1772 N N . ASN A 1 225 ? 1.709 -24.748 -1.008 1 73.48 225 ASN A N 1
ATOM 1773 C CA . ASN A 1 225 ? 2.129 -26.132 -1.199 1 73.48 225 ASN A CA 1
ATOM 1774 C C . ASN A 1 225 ? 2.189 -26.887 0.126 1 73.48 225 ASN A C 1
ATOM 1776 O O . ASN A 1 225 ? 2.226 -28.119 0.142 1 73.48 225 ASN A O 1
ATOM 1780 N N . LYS A 1 226 ? 2.259 -26.138 1.213 1 68.34 226 LYS A N 1
ATOM 1781 C CA . LYS A 1 226 ? 2.362 -26.811 2.505 1 68.34 226 LYS A CA 1
ATOM 1782 C C . LYS A 1 226 ? 1.162 -26.485 3.39 1 68.34 226 LYS A C 1
ATOM 1784 O O . LYS A 1 226 ? 0.541 -25.432 3.24 1 68.34 226 LYS A O 1
ATOM 1789 N N . ALA A 1 227 ? 0.857 -27.335 4.229 1 62.73 227 ALA A N 1
ATOM 1790 C CA . ALA A 1 227 ? -0.364 -27.207 5.02 1 62.73 227 ALA A CA 1
ATOM 1791 C C . ALA A 1 227 ? -0.114 -26.392 6.286 1 62.73 227 ALA A C 1
ATOM 1793 O O . ALA A 1 227 ? -0.881 -25.48 6.606 1 62.73 227 ALA A O 1
ATOM 1794 N N . TYR A 1 228 ? 0.879 -26.735 6.988 1 63.41 228 TYR A N 1
ATOM 1795 C CA . TYR A 1 228 ? 1.05 -26.152 8.314 1 63.41 228 TYR A CA 1
ATOM 1796 C C . TYR A 1 228 ? 2.175 -25.124 8.317 1 63.41 228 TYR A C 1
ATOM 1798 O O . TYR A 1 228 ? 2.115 -24.131 9.046 1 63.41 228 TYR A O 1
ATOM 1806 N N . GLU A 1 229 ? 3.067 -25.342 7.411 1 69.94 229 GLU A N 1
ATOM 1807 C CA . GLU A 1 229 ? 4.292 -24.549 7.416 1 69.94 229 GLU A CA 1
ATOM 1808 C C . GLU A 1 229 ? 4.006 -23.088 7.079 1 69.94 229 GLU A C 1
ATOM 1810 O O . GLU A 1 229 ? 4.62 -22.183 7.646 1 69.94 229 GLU A O 1
ATOM 1815 N N . PRO A 1 230 ? 2.965 -22.933 6.343 1 69.37 230 PRO A N 1
ATOM 1816 C CA . PRO A 1 230 ? 2.752 -21.538 5.952 1 69.37 230 PRO A CA 1
ATOM 1817 C C . PRO A 1 230 ? 2.317 -20.657 7.121 1 69.37 230 PRO A C 1
ATOM 1819 O O . PRO A 1 230 ? 2.68 -19.48 7.18 1 69.37 230 PRO A O 1
ATOM 1822 N N . ALA A 1 231 ? 1.608 -21.249 8.027 1 71.82 231 ALA A N 1
ATOM 1823 C CA . ALA A 1 231 ? 1.192 -20.474 9.193 1 71.82 231 ALA A CA 1
ATOM 1824 C C . ALA A 1 231 ? 2.395 -20.071 10.041 1 71.82 231 ALA A C 1
ATOM 1826 O O . ALA A 1 231 ? 2.494 -18.925 10.485 1 71.82 231 ALA A O 1
ATOM 1827 N N . ALA A 1 232 ? 3.245 -21.024 10.257 1 75.02 232 ALA A N 1
ATOM 1828 C CA . ALA A 1 232 ? 4.464 -20.739 11.01 1 75.02 232 ALA A CA 1
ATOM 1829 C C . ALA A 1 232 ? 5.331 -19.715 10.284 1 75.02 232 ALA A C 1
ATOM 1831 O O . ALA A 1 232 ? 5.898 -18.816 10.91 1 75.02 232 ALA A O 1
ATOM 1832 N N . LEU A 1 233 ? 5.329 -19.909 9.019 1 76.72 233 LEU A N 1
ATOM 1833 C CA . LEU A 1 233 ? 6.117 -18.993 8.202 1 76.72 233 LEU A CA 1
ATOM 1834 C C . LEU A 1 233 ? 5.569 -17.573 8.295 1 76.72 233 LEU A C 1
ATOM 1836 O O . LEU A 1 233 ? 6.337 -16.61 8.362 1 76.72 233 LEU A O 1
ATOM 1840 N N . ALA A 1 234 ? 4.291 -17.478 8.302 1 76.55 234 ALA A N 1
ATOM 1841 C CA . ALA A 1 234 ? 3.656 -16.166 8.391 1 76.55 234 ALA A CA 1
ATOM 1842 C C . ALA A 1 234 ? 3.968 -15.496 9.726 1 76.55 234 ALA A C 1
ATOM 1844 O O . ALA A 1 234 ? 4.27 -14.301 9.773 1 76.55 234 ALA A O 1
ATOM 1845 N N . VAL A 1 235 ? 3.93 -16.216 10.755 1 78.25 235 VAL A N 1
ATOM 1846 C CA . VAL A 1 235 ? 4.213 -15.679 12.082 1 78.25 235 VAL A CA 1
ATOM 1847 C C . VAL A 1 235 ? 5.681 -15.268 12.171 1 78.25 235 VAL A C 1
ATOM 1849 O O . VAL A 1 235 ? 6.001 -14.191 12.679 1 78.25 235 VAL A O 1
ATOM 1852 N N . ILE A 1 236 ? 6.476 -16.101 11.709 1 79.15 236 ILE A N 1
ATOM 1853 C CA . ILE A 1 236 ? 7.905 -15.81 11.737 1 79.15 236 ILE A CA 1
ATOM 1854 C C . ILE A 1 236 ? 8.191 -14.551 10.921 1 79.15 236 ILE A C 1
ATOM 1856 O O . ILE A 1 236 ? 8.935 -13.673 11.363 1 79.15 236 ILE A O 1
ATOM 1860 N N . ALA A 1 237 ? 7.581 -14.601 9.739 1 75.25 237 ALA A N 1
ATOM 1861 C CA . ALA A 1 237 ? 7.762 -13.434 8.881 1 75.25 237 ALA A CA 1
ATOM 1862 C C . ALA A 1 237 ? 7.331 -12.156 9.594 1 75.25 237 ALA A C 1
ATOM 1864 O O . ALA A 1 237 ? 8.012 -11.131 9.512 1 75.25 237 ALA A O 1
ATOM 1865 N N . PHE A 1 238 ? 6.279 -12.224 10.273 1 79.63 238 PHE A N 1
ATOM 1866 C CA . PHE A 1 238 ? 5.756 -11.071 10.995 1 79.63 238 PHE A CA 1
ATOM 1867 C C . PHE A 1 238 ? 6.695 -10.67 12.127 1 79.63 238 PHE A C 1
ATOM 1869 O O . PHE A 1 238 ? 7.05 -9.497 12.259 1 79.63 238 PHE A O 1
ATOM 1876 N N . VAL A 1 239 ? 7.127 -11.552 12.925 1 79.39 239 VAL A N 1
ATOM 1877 C CA . VAL A 1 239 ? 7.974 -11.298 14.086 1 79.39 239 VAL A CA 1
ATOM 1878 C C . VAL A 1 239 ? 9.335 -10.779 13.629 1 79.39 239 VAL A C 1
ATOM 1880 O O . VAL A 1 239 ? 9.855 -9.808 14.184 1 79.39 239 VAL A O 1
ATOM 1883 N N . VAL A 1 240 ? 9.801 -11.417 12.67 1 75.95 240 VAL A N 1
ATOM 1884 C CA . VAL A 1 240 ? 11.128 -11.039 12.196 1 75.95 240 VAL A CA 1
ATOM 1885 C C . VAL A 1 240 ? 11.076 -9.649 11.566 1 75.95 240 VAL A C 1
ATOM 1887 O O . VAL A 1 240 ? 11.995 -8.846 11.742 1 75.95 240 VAL A O 1
ATOM 1890 N N . THR A 1 241 ? 10.012 -9.411 10.82 1 76.66 241 THR A N 1
ATOM 1891 C CA . THR A 1 241 ? 9.844 -8.083 10.241 1 76.66 241 THR A CA 1
ATOM 1892 C C . THR A 1 241 ? 9.811 -7.017 11.333 1 76.66 241 THR A C 1
ATOM 1894 O O . THR A 1 241 ? 10.494 -5.996 11.232 1 76.66 241 THR A O 1
ATOM 1897 N N . TRP A 1 242 ? 9.099 -7.241 12.392 1 82.04 242 TRP A N 1
ATOM 1898 C CA . TRP A 1 242 ? 9.002 -6.294 13.497 1 82.04 242 TRP A CA 1
ATOM 1899 C C . TRP A 1 242 ? 10.338 -6.165 14.222 1 82.04 242 TRP A C 1
ATOM 1901 O O . TRP A 1 242 ? 10.725 -5.068 14.632 1 82.04 242 TRP A O 1
ATOM 1911 N N . ALA A 1 243 ? 10.992 -7.296 14.376 1 82.54 243 ALA A N 1
ATOM 1912 C CA . ALA A 1 243 ? 12.3 -7.28 15.025 1 82.54 243 ALA A CA 1
ATOM 1913 C C . ALA A 1 243 ? 13.303 -6.46 14.218 1 82.54 243 ALA A C 1
ATOM 1915 O O . ALA A 1 243 ? 14.05 -5.655 14.779 1 82.54 243 ALA A O 1
ATOM 1916 N N . CYS A 1 244 ? 13.317 -6.668 12.966 1 78.54 244 CYS A N 1
ATOM 1917 C CA . CYS A 1 244 ? 14.212 -5.916 12.094 1 78.54 244 CYS A CA 1
ATOM 1918 C C . CYS A 1 244 ? 13.874 -4.43 12.115 1 78.54 244 CYS A C 1
ATOM 1920 O O . CYS A 1 244 ? 14.77 -3.585 12.135 1 78.54 244 CYS A O 1
ATOM 1922 N N . MET A 1 245 ? 12.63 -4.206 12.176 1 77.11 245 MET A N 1
ATOM 1923 C CA . MET A 1 245 ? 12.195 -2.814 12.235 1 77.11 245 MET A CA 1
ATOM 1924 C C . MET A 1 245 ? 12.623 -2.166 13.548 1 77.11 245 MET A C 1
ATOM 1926 O O . MET A 1 245 ? 13.072 -1.018 13.561 1 77.11 245 MET A O 1
ATOM 1930 N N . ALA A 1 246 ? 12.459 -2.884 14.621 1 78.82 246 ALA A N 1
ATOM 1931 C CA . ALA A 1 246 ? 12.894 -2.395 15.927 1 78.82 246 ALA A CA 1
ATOM 1932 C C . ALA A 1 246 ? 14.399 -2.143 15.945 1 78.82 246 ALA A C 1
ATOM 1934 O O . ALA A 1 246 ? 14.861 -1.14 16.494 1 78.82 246 ALA A O 1
ATOM 1935 N N . LEU A 1 247 ? 15.089 -3.022 15.311 1 78.56 247 LEU A N 1
ATOM 1936 C CA . LEU A 1 247 ? 16.541 -2.892 15.246 1 78.56 247 LEU A CA 1
ATOM 1937 C C . LEU A 1 247 ? 16.942 -1.669 14.428 1 78.56 247 LEU A C 1
ATOM 1939 O O . LEU A 1 247 ? 17.842 -0.923 14.82 1 78.56 247 LEU A O 1
ATOM 1943 N N . ILE A 1 248 ? 16.24 -1.468 13.374 1 70.32 248 ILE A N 1
ATOM 1944 C CA . ILE A 1 248 ? 16.523 -0.318 12.522 1 70.32 248 ILE A CA 1
ATOM 1945 C C . ILE A 1 248 ? 16.23 0.973 13.283 1 70.32 248 ILE A C 1
ATOM 1947 O O . ILE A 1 248 ? 17.005 1.93 13.216 1 70.32 248 ILE A O 1
ATOM 1951 N N . GLN A 1 249 ? 15.207 0.989 14.06 1 71.35 249 GLN A N 1
ATOM 1952 C CA . GLN A 1 249 ? 14.845 2.159 14.853 1 71.35 249 GLN A CA 1
ATOM 1953 C C . GLN A 1 249 ? 15.872 2.42 15.95 1 71.35 249 GLN A C 1
ATOM 1955 O O . GLN A 1 249 ? 16.218 3.572 16.223 1 71.35 249 GLN A O 1
ATOM 1960 N N . LEU A 1 250 ? 16.343 1.329 16.568 1 74.97 250 LEU A N 1
ATOM 1961 C CA . LEU A 1 250 ? 17.317 1.446 17.648 1 74.97 250 LEU A CA 1
ATOM 1962 C C . LEU A 1 250 ? 18.644 1.986 17.126 1 74.97 250 LEU A C 1
ATOM 1964 O O . LEU A 1 250 ? 19.247 2.867 17.745 1 74.97 250 LEU A O 1
ATOM 1968 N N . VAL A 1 251 ? 19.037 1.519 16.022 1 70.35 251 VAL A N 1
ATOM 1969 C CA . VAL A 1 251 ? 20.308 1.928 15.433 1 70.35 251 VAL A CA 1
ATOM 1970 C C . VAL A 1 251 ? 20.236 3.396 15.018 1 70.35 251 VAL A C 1
ATOM 1972 O O . VAL A 1 251 ? 21.178 4.159 15.247 1 70.35 251 VAL A O 1
ATOM 1975 N N . THR A 1 252 ? 19.177 3.737 14.525 1 65.37 252 THR A N 1
ATOM 1976 C CA . THR A 1 252 ? 19.031 5.108 14.049 1 65.37 252 THR A CA 1
ATOM 1977 C C . THR A 1 252 ? 18.9 6.076 15.221 1 65.37 252 THR A C 1
ATOM 1979 O O . THR A 1 252 ? 19.464 7.172 15.193 1 65.37 252 THR A O 1
ATOM 1982 N N . ARG A 1 253 ? 18.233 5.672 16.24 1 66.3 253 ARG A N 1
ATOM 1983 C CA . ARG A 1 253 ? 18.094 6.505 17.43 1 66.3 253 ARG A CA 1
ATOM 1984 C C . ARG A 1 253 ? 19.433 6.673 18.14 1 66.3 253 ARG A C 1
ATOM 1986 O O . ARG A 1 253 ? 19.753 7.76 18.625 1 66.3 253 ARG A O 1
ATOM 1993 N N . LEU A 1 254 ? 20.076 5.557 18.195 1 65.01 254 LEU A N 1
ATOM 1994 C CA . LEU A 1 254 ? 21.368 5.6 18.87 1 65.01 254 LEU A CA 1
ATOM 1995 C C . LEU A 1 254 ? 22.366 6.442 18.081 1 65.01 254 LEU A C 1
ATOM 1997 O O . LEU A 1 254 ? 23.189 7.148 18.668 1 65.01 254 LEU A O 1
ATOM 2001 N N . SER A 1 255 ? 22.288 6.347 16.885 1 61.11 255 SER A N 1
ATOM 2002 C CA . SER A 1 255 ? 23.188 7.136 16.051 1 61.11 255 SER A CA 1
ATOM 2003 C C . SER A 1 255 ? 22.842 8.62 16.114 1 61.11 255 SER A C 1
ATOM 2005 O O . SER A 1 255 ? 23.733 9.472 16.105 1 61.11 255 SER A O 1
ATOM 2007 N N . ALA A 1 256 ? 21.617 8.889 16.207 1 59.2 256 ALA A N 1
ATOM 2008 C CA . ALA A 1 256 ? 21.177 10.277 16.331 1 59.2 256 ALA A CA 1
ATOM 2009 C C . ALA A 1 256 ? 21.595 10.867 17.675 1 59.2 256 ALA A C 1
ATOM 2011 O O . ALA A 1 256 ? 22.001 12.029 17.75 1 59.2 256 ALA A O 1
ATOM 2012 N N . HIS A 1 257 ? 21.463 10.093 18.665 1 56.72 257 HIS A N 1
ATOM 2013 C CA . HIS A 1 257 ? 21.862 10.54 19.995 1 56.72 257 HIS A CA 1
ATOM 2014 C C . HIS A 1 257 ? 23.373 10.727 20.084 1 56.72 257 HIS A C 1
ATOM 2016 O O . HIS A 1 257 ? 23.85 11.673 20.715 1 56.72 257 HIS A O 1
ATOM 2022 N N . THR A 1 258 ? 24.025 9.783 19.533 1 51.26 258 THR A N 1
ATOM 2023 C CA . THR A 1 258 ? 25.477 9.888 19.616 1 51.26 258 THR A CA 1
ATOM 2024 C C . THR A 1 258 ? 25.974 11.119 18.863 1 51.26 258 THR A C 1
ATOM 2026 O O . THR A 1 258 ? 26.899 11.798 19.313 1 51.26 258 THR A O 1
ATOM 2029 N N . ARG A 1 259 ? 25.355 11.458 17.873 1 51.44 259 ARG A N 1
ATOM 2030 C CA . ARG A 1 259 ? 25.792 12.627 17.117 1 51.44 259 ARG A CA 1
ATOM 2031 C C . ARG A 1 259 ? 25.391 13.917 17.823 1 51.44 259 ARG A C 1
ATOM 2033 O O . ARG A 1 259 ? 26.132 14.902 17.797 1 51.44 259 ARG A O 1
ATOM 2040 N N . ALA A 1 260 ? 24.263 13.943 18.459 1 53.3 260 ALA A N 1
ATOM 2041 C CA . ALA A 1 260 ? 23.854 15.103 19.247 1 53.3 260 ALA A CA 1
ATOM 2042 C C . ALA A 1 260 ? 24.82 15.348 20.403 1 53.3 260 ALA A C 1
ATOM 2044 O O . ALA A 1 260 ? 25.083 16.497 20.768 1 53.3 260 ALA A O 1
ATOM 2045 N N . GLN A 1 261 ? 25.319 14.296 20.942 1 50.17 261 GLN A N 1
ATOM 2046 C CA . GLN A 1 261 ? 26.262 14.455 22.044 1 50.17 261 GLN A CA 1
ATOM 2047 C C . GLN A 1 261 ? 27.61 14.967 21.545 1 50.17 261 GLN A C 1
ATOM 2049 O O . GLN A 1 261 ? 28.335 15.641 22.28 1 50.17 261 GLN A O 1
ATOM 2054 N N . GLN A 1 262 ? 27.884 14.568 20.455 1 43.13 262 GLN A N 1
ATOM 2055 C CA . GLN A 1 262 ? 29.192 15.028 19.999 1 43.13 262 GLN A CA 1
ATOM 2056 C C . GLN A 1 262 ? 29.142 16.493 19.574 1 43.13 262 GLN A C 1
ATOM 2058 O O . GLN A 1 262 ? 30.183 17.127 19.388 1 43.13 262 GLN A O 1
ATOM 2063 N N . ARG A 1 263 ? 27.883 17.011 19.517 1 40.35 263 ARG A N 1
ATOM 2064 C CA . ARG A 1 263 ? 27.894 18.457 19.326 1 40.35 263 ARG A CA 1
ATOM 2065 C C . ARG A 1 263 ? 27.666 19.186 20.646 1 40.35 263 ARG A C 1
ATOM 2067 O O . ARG A 1 263 ? 26.885 18.732 21.485 1 40.35 263 ARG A O 1
ATOM 2074 N N . MET B 1 1 ? 21.74 30.611 -7.258 1 45.72 1 MET B N 1
ATOM 2075 C CA . MET B 1 1 ? 20.287 30.528 -7.378 1 45.72 1 MET B CA 1
ATOM 2076 C C . MET B 1 1 ? 19.889 29.679 -8.581 1 45.72 1 MET B C 1
ATOM 2078 O O . MET B 1 1 ? 18.919 28.922 -8.517 1 45.72 1 MET B O 1
ATOM 2082 N N . ARG B 1 2 ? 20.606 30.081 -9.707 1 54.39 2 ARG B N 1
ATOM 2083 C CA . ARG B 1 2 ? 20.308 29.507 -11.015 1 54.39 2 ARG B CA 1
ATOM 2084 C C . ARG B 1 2 ? 20.654 28.022 -11.054 1 54.39 2 ARG B C 1
ATOM 2086 O O . ARG B 1 2 ? 19.908 27.22 -11.619 1 54.39 2 ARG B O 1
ATOM 2093 N N . SER B 1 3 ? 21.745 27.665 -10.49 1 55.26 3 SER B N 1
ATOM 2094 C CA . SER B 1 3 ? 22.253 26.297 -10.497 1 55.26 3 SER B CA 1
ATOM 2095 C C . SER B 1 3 ? 21.344 25.366 -9.703 1 55.26 3 SER B C 1
ATOM 2097 O O . SER B 1 3 ? 21.118 24.221 -10.102 1 55.26 3 SER B O 1
ATOM 2099 N N . ALA B 1 4 ? 20.77 25.937 -8.759 1 58.52 4 ALA B N 1
ATOM 2100 C CA . ALA B 1 4 ? 19.876 25.152 -7.912 1 58.52 4 ALA B CA 1
ATOM 2101 C C . ALA B 1 4 ? 18.608 24.763 -8.666 1 58.52 4 ALA B C 1
ATOM 2103 O O . ALA B 1 4 ? 18.113 23.642 -8.524 1 58.52 4 ALA B O 1
ATOM 2104 N N . LYS B 1 5 ? 18.271 25.674 -9.559 1 63.46 5 LYS B N 1
ATOM 2105 C CA . LYS B 1 5 ? 17.071 25.429 -10.353 1 63.46 5 LYS B CA 1
ATOM 2106 C C . LYS B 1 5 ? 17.292 24.294 -11.348 1 63.46 5 LYS B C 1
ATOM 2108 O O . LYS B 1 5 ? 16.412 23.452 -11.543 1 63.46 5 LYS B O 1
ATOM 2113 N N . ILE B 1 6 ? 18.517 24.337 -11.977 1 67.98 6 ILE B N 1
ATOM 2114 C CA . ILE B 1 6 ? 18.811 23.318 -12.979 1 67.98 6 ILE B CA 1
ATOM 2115 C C . ILE B 1 6 ? 18.823 21.939 -12.324 1 67.98 6 ILE B C 1
ATOM 2117 O O . ILE B 1 6 ? 18.296 20.974 -12.884 1 67.98 6 ILE B O 1
ATOM 2121 N N . TRP B 1 7 ? 19.36 21.891 -11.204 1 62.24 7 TRP B N 1
ATOM 2122 C CA . TRP B 1 7 ? 19.432 20.617 -10.496 1 62.24 7 TRP B CA 1
ATOM 2123 C C . TRP B 1 7 ? 18.04 20.131 -10.107 1 62.24 7 TRP B C 1
ATOM 2125 O O . TRP B 1 7 ? 17.763 18.93 -10.144 1 62.24 7 TRP B O 1
ATOM 2135 N N . SER B 1 8 ? 17.261 21.071 -9.832 1 63.3 8 SER B N 1
ATOM 2136 C CA . SER B 1 8 ? 15.892 20.708 -9.481 1 63.3 8 SER B CA 1
ATOM 2137 C C . SER B 1 8 ? 15.152 20.119 -10.678 1 63.3 8 SER B C 1
ATOM 2139 O O . SER B 1 8 ? 14.404 19.149 -10.536 1 63.3 8 SER B O 1
ATOM 2141 N N . TRP B 1 9 ? 15.441 20.739 -11.735 1 69.14 9 TRP B N 1
ATOM 2142 C CA . TRP B 1 9 ? 14.784 20.257 -12.946 1 69.14 9 TRP B CA 1
ATOM 2143 C C . TRP B 1 9 ? 15.321 18.888 -13.349 1 69.14 9 TRP B C 1
ATOM 2145 O O . TRP B 1 9 ? 14.567 18.031 -13.816 1 69.14 9 TRP B O 1
ATOM 2155 N N . ILE B 1 10 ? 16.516 18.674 -13.113 1 70.11 10 ILE B N 1
ATOM 2156 C CA . ILE B 1 10 ? 17.128 17.39 -13.433 1 70.11 10 ILE B CA 1
ATOM 2157 C C . ILE B 1 10 ? 16.578 16.31 -12.504 1 70.11 10 ILE B C 1
ATOM 2159 O O . ILE B 1 10 ? 16.229 15.215 -12.952 1 70.11 10 ILE B O 1
ATOM 2163 N N . ALA B 1 11 ? 16.505 16.729 -11.308 1 65.08 11 ALA B N 1
ATOM 2164 C CA . ALA B 1 11 ? 15.959 15.779 -10.342 1 65.08 11 ALA B CA 1
ATOM 2165 C C . ALA B 1 11 ? 14.502 15.453 -10.658 1 65.08 11 ALA B C 1
ATOM 2167 O O . ALA B 1 11 ? 14.086 14.295 -10.575 1 65.08 11 ALA B O 1
ATOM 2168 N N . PHE B 1 12 ? 13.826 16.425 -11.05 1 68.95 12 PHE B N 1
ATOM 2169 C CA . PHE B 1 12 ? 12.431 16.246 -11.435 1 68.95 12 PHE B CA 1
ATOM 2170 C C . PHE B 1 12 ? 12.318 15.346 -12.66 1 68.95 12 PHE B C 1
ATOM 2172 O O . PHE B 1 12 ? 11.503 14.421 -12.684 1 68.95 12 PHE B O 1
ATOM 2179 N N . ALA B 1 13 ? 13.067 15.658 -13.584 1 73.2 13 ALA B N 1
ATOM 2180 C CA . ALA B 1 13 ? 13.058 14.868 -14.812 1 73.2 13 ALA B CA 1
ATOM 2181 C C . ALA B 1 13 ? 13.463 13.422 -14.538 1 73.2 13 ALA B C 1
ATOM 2183 O O . ALA B 1 13 ? 12.865 12.49 -15.08 1 73.2 13 ALA B O 1
ATOM 2184 N N . ALA B 1 14 ? 14.388 13.281 -13.679 1 72.34 14 ALA B N 1
ATOM 2185 C CA . ALA B 1 14 ? 14.852 11.942 -13.324 1 72.34 14 ALA B CA 1
ATOM 2186 C C . ALA B 1 14 ? 13.759 11.156 -12.605 1 72.34 14 ALA B C 1
ATOM 2188 O O . ALA B 1 14 ? 13.559 9.969 -12.876 1 72.34 14 ALA B O 1
ATOM 2189 N N . GLY B 1 15 ? 13.059 11.865 -11.731 1 70.61 15 GLY B N 1
ATOM 2190 C CA . GLY B 1 15 ? 11.944 11.236 -11.04 1 70.61 15 GLY B CA 1
ATOM 2191 C C . GLY B 1 15 ? 10.812 10.843 -11.971 1 70.61 15 GLY B C 1
ATOM 2192 O O . GLY B 1 15 ? 10.284 9.733 -11.88 1 70.61 15 GLY B O 1
ATOM 2193 N N . MET B 1 16 ? 10.578 11.74 -12.892 1 73.08 16 MET B N 1
ATOM 2194 C CA . MET B 1 16 ? 9.52 11.483 -13.864 1 73.08 16 MET B CA 1
ATOM 2195 C C . MET B 1 16 ? 9.885 10.311 -14.769 1 73.08 16 MET B C 1
ATOM 2197 O O . MET B 1 16 ? 9.046 9.452 -15.047 1 73.08 16 MET B O 1
ATOM 2201 N N . LEU B 1 17 ? 11.064 10.341 -15.199 1 75.23 17 LEU B N 1
ATOM 2202 C CA . LEU B 1 17 ? 11.526 9.258 -16.06 1 75.23 17 LEU B CA 1
ATOM 2203 C C . LEU B 1 17 ? 11.509 7.927 -15.317 1 75.23 17 LEU B C 1
ATOM 2205 O O . LEU B 1 17 ? 11.108 6.904 -15.876 1 75.23 17 LEU B O 1
ATOM 2209 N N . TYR B 1 18 ? 11.973 8.044 -14.088 1 73.96 18 TYR B N 1
ATOM 2210 C CA . TYR B 1 18 ? 12.008 6.858 -13.24 1 73.96 18 TYR B CA 1
ATOM 2211 C C . TYR B 1 18 ? 10.617 6.255 -13.089 1 73.96 18 TYR B C 1
ATOM 2213 O O . TYR B 1 18 ? 10.448 5.037 -13.187 1 73.96 18 TYR B O 1
ATOM 2221 N N . PHE B 1 19 ? 9.615 7.081 -13.056 1 75.02 19 PHE B N 1
ATOM 2222 C CA . PHE B 1 19 ? 8.255 6.629 -12.787 1 75.02 19 PHE B CA 1
ATOM 2223 C C . PHE B 1 19 ? 7.532 6.287 -14.084 1 75.02 19 PHE B C 1
ATOM 2225 O O . PHE B 1 19 ? 6.8 5.298 -14.151 1 75.02 19 PHE B O 1
ATOM 2232 N N . PHE B 1 20 ? 7.746 7.102 -15.132 1 79.62 20 PHE B N 1
ATOM 2233 C CA . PHE B 1 20 ? 6.916 6.984 -16.326 1 79.62 20 PHE B CA 1
ATOM 2234 C C . PHE B 1 20 ? 7.587 6.094 -17.365 1 79.62 20 PHE B C 1
ATOM 2236 O O . PHE B 1 20 ? 6.931 5.605 -18.288 1 79.62 20 PHE B O 1
ATOM 2243 N N . LEU B 1 21 ? 8.832 5.858 -17.187 1 79.84 21 LEU B N 1
ATOM 2244 C CA . LEU B 1 21 ? 9.571 5.093 -18.186 1 79.84 21 LEU B CA 1
ATOM 2245 C C . LEU B 1 21 ? 9.002 3.685 -18.321 1 79.84 21 LEU B C 1
ATOM 2247 O O . LEU B 1 21 ? 8.762 3.212 -19.435 1 79.84 21 LEU B O 1
ATOM 2251 N N . PRO B 1 22 ? 8.743 3.061 -17.172 1 76.53 22 PRO B N 1
ATOM 2252 C CA . PRO B 1 22 ? 8.167 1.721 -17.311 1 76.53 22 PRO B CA 1
ATOM 2253 C C . PRO B 1 22 ? 6.781 1.739 -17.951 1 76.53 22 PRO B C 1
ATOM 2255 O O . PRO B 1 22 ? 6.426 0.815 -18.688 1 76.53 22 PRO B O 1
ATOM 2258 N N . LEU B 1 23 ? 6.084 2.74 -17.73 1 78.53 23 LEU B N 1
ATOM 2259 C CA . LEU B 1 23 ? 4.747 2.862 -18.302 1 78.53 23 LEU B CA 1
ATOM 2260 C C . LEU B 1 23 ? 4.819 3.08 -19.809 1 78.53 23 LEU B C 1
ATOM 2262 O O . LEU B 1 23 ? 4.036 2.497 -20.563 1 78.53 23 LEU B O 1
ATOM 2266 N N . ILE B 1 24 ? 5.728 3.936 -20.196 1 77.45 24 ILE B N 1
ATOM 2267 C CA . ILE B 1 24 ? 5.917 4.223 -21.614 1 77.45 24 ILE B CA 1
ATOM 2268 C C . ILE B 1 24 ? 6.399 2.966 -22.335 1 77.45 24 ILE B C 1
ATOM 2270 O O . ILE B 1 24 ? 5.931 2.656 -23.433 1 77.45 24 ILE B O 1
ATOM 2274 N N . GLY B 1 25 ? 7.327 2.294 -21.726 1 70.9 25 GLY B N 1
ATOM 2275 C CA . GLY B 1 25 ? 7.794 1.043 -22.303 1 70.9 25 GLY B CA 1
ATOM 2276 C C . GLY B 1 25 ? 6.694 0.01 -22.459 1 70.9 25 GLY B C 1
ATOM 2277 O O . GLY B 1 25 ? 6.606 -0.659 -23.491 1 70.9 25 GLY B O 1
ATOM 2278 N N . MET B 1 26 ? 5.934 -0.034 -21.461 1 74.39 26 MET B N 1
ATOM 2279 C CA . MET B 1 26 ? 4.824 -0.982 -21.499 1 74.39 26 MET B CA 1
ATOM 2280 C C . MET B 1 26 ? 3.83 -0.611 -22.594 1 74.39 26 MET B C 1
ATOM 2282 O O . MET B 1 26 ? 3.338 -1.483 -23.313 1 74.39 26 MET B O 1
ATOM 2286 N N . PHE B 1 27 ? 3.547 0.629 -22.722 1 74.02 27 PHE B N 1
ATOM 2287 C CA . PHE B 1 27 ? 2.604 1.105 -23.728 1 74.02 27 PHE B CA 1
ATOM 2288 C C . PHE B 1 27 ? 3.136 0.849 -25.133 1 74.02 27 PHE B C 1
ATOM 2290 O O . PHE B 1 27 ? 2.393 0.405 -26.011 1 74.02 27 PHE B O 1
ATOM 2297 N N . GLU B 1 28 ? 4.335 1.137 -25.357 1 70.81 28 GLU B N 1
ATOM 2298 C CA . GLU B 1 28 ? 4.941 0.929 -26.669 1 70.81 28 GLU B CA 1
ATOM 2299 C C . GLU B 1 28 ? 4.933 -0.548 -27.052 1 70.81 28 GLU B C 1
ATOM 2301 O O . GLU B 1 28 ? 4.673 -0.894 -28.206 1 70.81 28 GLU B O 1
ATOM 2306 N N . PHE B 1 29 ? 5.117 -1.307 -26.137 1 67.11 29 PHE B N 1
ATOM 2307 C CA . PHE B 1 29 ? 5.19 -2.741 -26.393 1 67.11 29 PHE B CA 1
ATOM 2308 C C . PHE B 1 29 ? 3.798 -3.323 -26.611 1 67.11 29 PHE B C 1
ATOM 2310 O O . PHE B 1 29 ? 3.632 -4.281 -27.369 1 67.11 29 PHE B O 1
ATOM 2317 N N . SER B 1 30 ? 2.905 -2.768 -25.925 1 67.14 30 SER B N 1
ATOM 2318 C CA . SER B 1 30 ? 1.543 -3.269 -26.082 1 67.14 30 SER B CA 1
ATOM 2319 C C . SER B 1 30 ? 1.048 -3.081 -27.512 1 67.14 30 SER B C 1
ATOM 2321 O O . SER B 1 30 ? 0.128 -3.774 -27.952 1 67.14 30 SER B O 1
ATOM 2323 N N . LEU B 1 31 ? 1.744 -2.186 -28.163 1 67.53 31 LEU B N 1
ATOM 2324 C CA . LEU B 1 31 ? 1.33 -1.892 -29.53 1 67.53 31 LEU B CA 1
ATOM 2325 C C . LEU B 1 31 ? 2.101 -2.749 -30.528 1 67.53 31 LEU B C 1
ATOM 2327 O O . LEU B 1 31 ? 1.801 -2.739 -31.724 1 67.53 31 LEU B O 1
ATOM 2331 N N . ARG B 1 32 ? 3.09 -3.575 -30.036 1 61.2 32 ARG B N 1
ATOM 2332 C CA . ARG B 1 32 ? 3.965 -4.279 -30.967 1 61.2 32 ARG B CA 1
ATOM 2333 C C . ARG B 1 32 ? 3.6 -5.758 -31.05 1 61.2 32 ARG B C 1
ATOM 2335 O O . ARG B 1 32 ? 4.465 -6.604 -31.285 1 61.2 32 ARG B O 1
ATOM 2342 N N . ALA B 1 33 ? 2.523 -6.174 -30.693 1 56.7 33 ALA B N 1
ATOM 2343 C CA . ALA B 1 33 ? 2.123 -7.578 -30.724 1 56.7 33 ALA B CA 1
ATOM 2344 C C . ALA B 1 33 ? 2.325 -8.176 -32.113 1 56.7 33 ALA B C 1
ATOM 2346 O O . ALA B 1 33 ? 2.607 -9.369 -32.248 1 56.7 33 ALA B O 1
ATOM 2347 N N . ARG B 1 34 ? 2.162 -7.368 -33.022 1 51.99 34 ARG B N 1
ATOM 2348 C CA . ARG B 1 34 ? 2.413 -7.861 -34.372 1 51.99 34 ARG B CA 1
ATOM 2349 C C . ARG B 1 34 ? 3.81 -7.474 -34.846 1 51.99 34 ARG B C 1
ATOM 2351 O O . ARG B 1 34 ? 4.277 -6.365 -34.577 1 51.99 34 ARG B O 1
ATOM 2358 N N . ARG B 1 35 ? 4.626 -8.517 -35.093 1 55.31 35 ARG B N 1
ATOM 2359 C CA . ARG B 1 35 ? 5.971 -8.299 -35.614 1 55.31 35 ARG B CA 1
ATOM 2360 C C . ARG B 1 35 ? 5.993 -7.138 -36.604 1 55.31 35 ARG B C 1
ATOM 2362 O O . ARG B 1 35 ? 5.354 -7.201 -37.656 1 55.31 35 ARG B O 1
ATOM 2369 N N . GLY B 1 36 ? 6.567 -6.03 -36.218 1 57.05 36 GLY B N 1
ATOM 2370 C CA . GLY B 1 36 ? 6.863 -4.948 -37.144 1 57.05 36 GLY B CA 1
ATOM 2371 C C . GLY B 1 36 ? 5.792 -3.874 -37.168 1 57.05 36 GLY B C 1
ATOM 2372 O O . GLY B 1 36 ? 5.956 -2.84 -37.819 1 57.05 36 GLY B O 1
ATOM 2373 N N . GLU B 1 37 ? 4.425 -4.174 -36.712 1 60.54 37 GLU B N 1
ATOM 2374 C CA . GLU B 1 37 ? 3.368 -3.175 -36.84 1 60.54 37 GLU B CA 1
ATOM 2375 C C . GLU B 1 37 ? 2.707 -2.894 -35.494 1 60.54 37 GLU B C 1
ATOM 2377 O O . GLU B 1 37 ? 2.667 -3.765 -34.622 1 60.54 37 GLU B O 1
ATOM 2382 N N . TYR B 1 38 ? 2.594 -1.609 -35.229 1 65.81 38 TYR B N 1
ATOM 2383 C CA . TYR B 1 38 ? 1.743 -1.202 -34.116 1 65.81 38 TYR B CA 1
ATOM 2384 C C . TYR B 1 38 ? 0.323 -1.726 -34.295 1 65.81 38 TYR B C 1
ATOM 2386 O O . TYR B 1 38 ? -0.263 -1.595 -35.372 1 65.81 38 TYR B O 1
ATOM 2394 N N . SER B 1 39 ? -0.043 -2.782 -33.615 1 66.72 39 SER B N 1
ATOM 2395 C CA . SER B 1 39 ? -1.397 -3.313 -33.732 1 66.72 39 SER B CA 1
ATOM 2396 C C . SER B 1 39 ? -2.09 -3.364 -32.374 1 66.72 39 SER B C 1
ATOM 2398 O O . SER B 1 39 ? -1.43 -3.351 -31.333 1 66.72 39 SER B O 1
ATOM 2400 N N . PHE B 1 40 ? -3.328 -3.217 -32.466 1 73.38 40 PHE B N 1
ATOM 2401 C CA . PHE B 1 40 ? -4.157 -3.309 -31.27 1 73.38 40 PHE B CA 1
ATOM 2402 C C . PHE B 1 40 ? -4.645 -4.737 -31.058 1 73.38 40 PHE B C 1
ATOM 2404 O O . PHE B 1 40 ? -5.597 -4.969 -30.309 1 73.38 40 PHE B O 1
ATOM 2411 N N . ASP B 1 41 ? -4.028 -5.695 -31.715 1 70.9 41 ASP B N 1
ATOM 2412 C CA . ASP B 1 41 ? -4.443 -7.093 -31.663 1 70.9 41 ASP B CA 1
ATOM 2413 C C . ASP B 1 41 ? -4.366 -7.637 -30.238 1 70.9 41 ASP B C 1
ATOM 2415 O O . ASP B 1 41 ? -5.252 -8.373 -29.8 1 70.9 41 ASP B O 1
ATOM 2419 N N . ALA B 1 42 ? -3.33 -7.25 -29.583 1 70.79 42 ALA B N 1
ATOM 2420 C CA . ALA B 1 42 ? -3.177 -7.708 -28.205 1 70.79 42 ALA B CA 1
ATOM 2421 C C . ALA B 1 42 ? -4.322 -7.207 -27.33 1 70.79 42 ALA B C 1
ATOM 2423 O O . ALA B 1 42 ? -4.802 -7.928 -26.452 1 70.79 42 ALA B O 1
ATOM 2424 N N . TYR B 1 43 ? -4.789 -6.11 -27.712 1 76.21 43 TYR B N 1
ATOM 2425 C CA . TYR B 1 43 ? -5.897 -5.53 -26.962 1 76.21 43 TYR B CA 1
ATOM 2426 C C . TYR B 1 43 ? -7.203 -6.254 -27.27 1 76.21 43 TYR B C 1
ATOM 2428 O O . TYR B 1 43 ? -7.993 -6.535 -26.366 1 76.21 43 TYR B O 1
ATOM 2436 N N . ALA B 1 44 ? -7.339 -6.599 -28.478 1 75.77 44 ALA B N 1
ATOM 2437 C CA . ALA B 1 44 ? -8.537 -7.328 -28.886 1 75.77 44 ALA B CA 1
ATOM 2438 C C . ALA B 1 44 ? -8.559 -8.729 -28.282 1 75.77 44 ALA B C 1
ATOM 2440 O O . ALA B 1 44 ? -9.616 -9.225 -27.886 1 75.77 44 ALA B O 1
ATOM 2441 N N . SER B 1 45 ? -7.474 -9.288 -28.191 1 77.14 45 SER B N 1
ATOM 2442 C CA . SER B 1 45 ? -7.373 -10.63 -27.626 1 77.14 45 SER B CA 1
ATOM 2443 C C . SER B 1 45 ? -7.706 -10.629 -26.137 1 77.14 45 SER B C 1
ATOM 2445 O O . SER B 1 45 ? -8.391 -11.53 -25.649 1 77.14 45 SER B O 1
ATOM 2447 N N . VAL B 1 46 ? -7.274 -9.635 -25.48 1 77.23 46 VAL B N 1
ATOM 2448 C CA . VAL B 1 46 ? -7.499 -9.571 -24.04 1 77.23 46 VAL B CA 1
ATOM 2449 C C . VAL B 1 46 ? -8.965 -9.247 -23.76 1 77.23 46 VAL B C 1
ATOM 2451 O O . VAL B 1 46 ? -9.595 -9.879 -22.909 1 77.23 46 VAL B O 1
ATOM 2454 N N . LEU B 1 47 ? -9.483 -8.306 -24.559 1 79.3 47 LEU B N 1
ATOM 2455 C CA . LEU B 1 47 ? -10.87 -7.901 -24.353 1 79.3 47 LEU B CA 1
ATOM 2456 C C . LEU B 1 47 ? -11.828 -9.011 -24.773 1 79.3 47 LEU B C 1
ATOM 2458 O O . LEU B 1 47 ? -12.953 -9.087 -24.275 1 79.3 47 LEU B O 1
ATOM 2462 N N . GLY B 1 48 ? -11.353 -9.813 -25.681 1 79.36 48 GLY B N 1
ATOM 2463 C CA . GLY B 1 48 ? -12.171 -10.917 -26.159 1 79.36 48 GLY B CA 1
ATOM 2464 C C . GLY B 1 48 ? -12.078 -12.151 -25.281 1 79.36 48 GLY B C 1
ATOM 2465 O O . GLY B 1 48 ? -12.868 -13.085 -25.429 1 79.36 48 GLY B O 1
ATOM 2466 N N . ASP B 1 49 ? -11.203 -12.13 -24.332 1 83.51 49 ASP B N 1
ATOM 2467 C CA . ASP B 1 49 ? -11.031 -13.265 -23.43 1 83.51 49 ASP B CA 1
ATOM 2468 C C . ASP B 1 49 ? -12.113 -13.28 -22.354 1 83.51 49 ASP B C 1
ATOM 2470 O O . ASP B 1 49 ? -12.207 -12.353 -21.547 1 83.51 49 ASP B O 1
ATOM 2474 N N . PRO B 1 50 ? -12.931 -14.266 -22.375 1 89.05 50 PRO B N 1
ATOM 2475 C CA . PRO B 1 50 ? -14 -14.357 -21.378 1 89.05 50 PRO B CA 1
ATOM 2476 C C . PRO B 1 50 ? -13.472 -14.372 -19.945 1 89.05 50 PRO B C 1
ATOM 2478 O O . PRO B 1 50 ? -14.153 -13.91 -19.027 1 89.05 50 PRO B O 1
ATOM 2481 N N . GLN B 1 51 ? -12.249 -14.879 -19.782 1 89.02 51 GLN B N 1
ATOM 2482 C CA . GLN B 1 51 ? -11.674 -14.907 -18.442 1 89.02 51 GLN B CA 1
ATOM 2483 C C . GLN B 1 51 ? -11.343 -13.499 -17.955 1 89.02 51 GLN B C 1
ATOM 2485 O O . GLN B 1 51 ? -11.439 -13.21 -16.761 1 89.02 51 GLN B O 1
ATOM 2490 N N . PHE B 1 52 ? -11.002 -12.685 -18.917 1 87.46 52 PHE B N 1
ATOM 2491 C CA . PHE B 1 52 ? -10.732 -11.295 -18.566 1 87.46 52 PHE B CA 1
ATOM 2492 C C . PHE B 1 52 ? -11.991 -10.617 -18.038 1 87.46 52 PHE B C 1
ATOM 2494 O O . PHE B 1 52 ? -11.968 -10 -16.971 1 87.46 52 PHE B O 1
ATOM 2501 N N . ARG B 1 53 ? -13.017 -10.778 -18.728 1 88.51 53 ARG B N 1
ATOM 2502 C CA . ARG B 1 53 ? -14.271 -10.136 -18.348 1 88.51 53 ARG B CA 1
ATOM 2503 C C . ARG B 1 53 ? -14.779 -10.673 -17.014 1 88.51 53 ARG B C 1
ATOM 2505 O O . ARG B 1 53 ? -15.278 -9.913 -16.182 1 88.51 53 ARG B O 1
ATOM 2512 N N . ALA B 1 54 ? -14.644 -11.905 -16.847 1 93.76 54 ALA B N 1
ATOM 2513 C CA . ALA B 1 54 ? -15.147 -12.535 -15.629 1 93.76 54 ALA B CA 1
ATOM 2514 C C . ALA B 1 54 ? -14.328 -12.111 -14.414 1 93.76 54 ALA B C 1
ATOM 2516 O O . ALA B 1 54 ? -14.887 -11.755 -13.374 1 93.76 54 ALA B O 1
ATOM 2517 N N . THR B 1 55 ? -13.019 -12.176 -14.564 1 93.33 55 THR B N 1
ATOM 2518 C CA . THR B 1 55 ? -12.149 -11.865 -13.436 1 93.33 55 THR B CA 1
ATOM 2519 C C . THR B 1 55 ? -12.178 -10.371 -13.126 1 93.33 55 THR B C 1
ATOM 2521 O O . THR B 1 55 ? -12.19 -9.974 -11.959 1 93.33 55 THR B O 1
ATOM 2524 N N . PHE B 1 56 ? -12.226 -9.597 -14.204 1 91.01 56 PHE B N 1
ATOM 2525 C CA . PHE B 1 56 ? -12.296 -8.154 -14.007 1 91.01 56 PHE B CA 1
ATOM 2526 C C . PHE B 1 56 ? -13.625 -7.757 -13.376 1 91.01 56 PHE B C 1
ATOM 2528 O O . PHE B 1 56 ? -13.662 -6.934 -12.46 1 91.01 56 PHE B O 1
ATOM 2535 N N . GLY B 1 57 ? -14.681 -8.262 -13.919 1 92.89 57 GLY B N 1
ATOM 2536 C CA . GLY B 1 57 ? -15.988 -7.992 -13.343 1 92.89 57 GLY B CA 1
ATOM 2537 C C . GLY B 1 57 ? -16.09 -8.386 -11.882 1 92.89 57 GLY B C 1
ATOM 2538 O O . GLY B 1 57 ? -16.651 -7.646 -11.071 1 92.89 57 GLY B O 1
ATOM 2539 N N . TYR B 1 58 ? -15.551 -9.486 -11.58 1 96.36 58 TYR B N 1
ATOM 2540 C CA . TYR B 1 58 ? -15.528 -9.957 -10.199 1 96.36 58 TYR B CA 1
ATOM 2541 C C . TYR B 1 58 ? -14.785 -8.975 -9.301 1 96.36 58 TYR B C 1
ATOM 2543 O O . TYR B 1 58 ? -15.27 -8.621 -8.223 1 96.36 58 TYR B O 1
ATOM 2551 N N . SER B 1 59 ? -13.651 -8.528 -9.755 1 94.7 59 SER B N 1
ATOM 2552 C CA . SER B 1 59 ? -12.836 -7.628 -8.946 1 94.7 59 SER B CA 1
ATOM 2553 C C . SER B 1 59 ? -13.502 -6.264 -8.797 1 94.7 59 SER B C 1
ATOM 2555 O O . SER B 1 59 ? -13.381 -5.62 -7.753 1 94.7 59 SER B O 1
ATOM 2557 N N . VAL B 1 60 ? -14.165 -5.841 -9.848 1 93.27 60 VAL B N 1
ATOM 2558 C CA . VAL B 1 60 ? -14.88 -4.571 -9.771 1 93.27 60 VAL B CA 1
ATOM 2559 C C . VAL B 1 60 ? -15.988 -4.663 -8.724 1 93.27 60 VAL B C 1
ATOM 2561 O O . VAL B 1 60 ? -16.153 -3.757 -7.904 1 93.27 60 VAL B O 1
ATOM 2564 N N . LEU B 1 61 ? -16.687 -5.729 -8.767 1 95.88 61 LEU B N 1
ATOM 2565 C CA . LEU B 1 61 ? -17.762 -5.934 -7.803 1 95.88 61 LEU B CA 1
ATOM 2566 C C . LEU B 1 61 ? -17.211 -6.014 -6.383 1 95.88 61 LEU B C 1
ATOM 2568 O O . LEU B 1 61 ? -17.77 -5.415 -5.462 1 95.88 61 LEU B O 1
ATOM 2572 N N . MET B 1 62 ? -16.164 -6.731 -6.231 1 97 62 MET B N 1
ATOM 2573 C CA . MET B 1 62 ? -15.536 -6.862 -4.919 1 97 62 MET B CA 1
ATOM 2574 C C . MET B 1 62 ? -15.022 -5.514 -4.425 1 97 62 MET B C 1
ATOM 2576 O O . MET B 1 62 ? -15.072 -5.227 -3.227 1 97 62 MET B O 1
ATOM 2580 N N . ALA B 1 63 ? -14.458 -4.731 -5.37 1 95.96 63 ALA B N 1
ATOM 2581 C CA . ALA B 1 63 ? -13.972 -3.402 -5.008 1 95.96 63 ALA B CA 1
ATOM 2582 C C . ALA B 1 63 ? -15.111 -2.519 -4.505 1 95.96 63 ALA B C 1
ATOM 2584 O O . ALA B 1 63 ? -14.955 -1.796 -3.519 1 95.96 63 ALA B O 1
ATOM 2585 N N . LEU B 1 64 ? -16.255 -2.576 -5.174 1 94.5 64 LEU B N 1
ATOM 2586 C CA . LEU B 1 64 ? -17.409 -1.775 -4.78 1 94.5 64 LEU B CA 1
ATOM 2587 C C . LEU B 1 64 ? -17.891 -2.166 -3.387 1 94.5 64 LEU B C 1
ATOM 2589 O O . LEU B 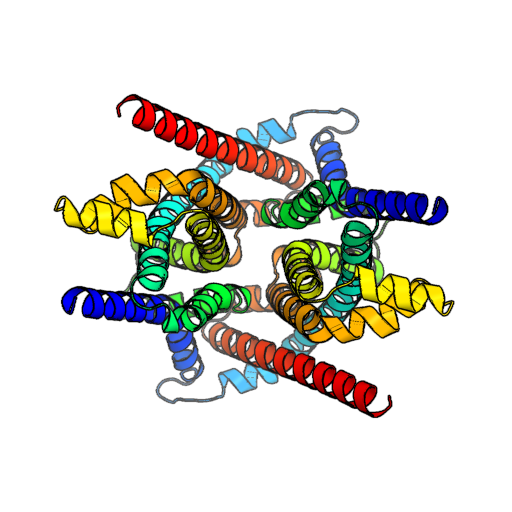1 64 ? -18.159 -1.298 -2.553 1 94.5 64 LEU B O 1
ATOM 2593 N N . PHE B 1 65 ? -17.967 -3.44 -3.149 1 97.38 65 PHE B N 1
ATOM 2594 C CA . PHE B 1 65 ? -18.394 -3.903 -1.834 1 97.38 65 PHE B CA 1
ATOM 2595 C C . PHE B 1 65 ? -17.376 -3.517 -0.768 1 97.38 65 PHE B C 1
ATOM 2597 O O . PHE B 1 65 ? -17.747 -3.163 0.353 1 97.38 65 PHE B O 1
ATOM 2604 N N . THR B 1 66 ? -16.128 -3.622 -1.093 1 97.09 66 THR B N 1
ATOM 2605 C CA . THR B 1 66 ? -15.068 -3.253 -0.16 1 97.09 66 THR B CA 1
ATOM 2606 C C . THR B 1 66 ? -15.136 -1.765 0.173 1 97.09 66 THR B C 1
ATOM 2608 O O . THR B 1 66 ? -14.964 -1.375 1.33 1 97.09 66 THR B O 1
ATOM 2611 N N . ILE B 1 67 ? -15.391 -0.97 -0.841 1 94.7 67 ILE B N 1
ATOM 2612 C CA . ILE B 1 67 ? -15.484 0.474 -0.663 1 94.7 67 ILE B CA 1
ATOM 2613 C C . ILE B 1 67 ? -16.659 0.807 0.254 1 94.7 67 ILE B C 1
ATOM 2615 O O . ILE B 1 67 ? -16.509 1.566 1.215 1 94.7 67 ILE B O 1
ATOM 2619 N N . VAL B 1 68 ? -17.805 0.24 -0.01 1 94.29 68 VAL B N 1
ATOM 2620 C CA . VAL B 1 68 ? -19.005 0.506 0.777 1 94.29 68 VAL B CA 1
ATOM 2621 C C . VAL B 1 68 ? -18.784 0.066 2.222 1 94.29 68 VAL B C 1
ATOM 2623 O O . VAL B 1 68 ? -19.078 0.814 3.157 1 94.29 68 VAL B O 1
ATOM 2626 N N . PHE B 1 69 ? -18.269 -1.058 2.409 1 94.4 69 PHE B N 1
ATOM 2627 C CA . PHE B 1 69 ? -18.009 -1.561 3.752 1 94.4 69 PHE B CA 1
ATOM 2628 C C . PHE B 1 69 ? -16.977 -0.694 4.464 1 94.4 69 PHE B C 1
ATOM 2630 O O . PHE B 1 69 ? -17.112 -0.413 5.657 1 94.4 69 PHE B O 1
ATOM 2637 N N . GLY B 1 70 ? -15.93 -0.334 3.725 1 92.47 70 GLY B N 1
ATOM 2638 C CA . GLY B 1 70 ? -14.918 0.541 4.296 1 92.47 70 GLY B CA 1
ATOM 2639 C C . GLY B 1 70 ? -15.473 1.878 4.749 1 92.47 70 GLY B C 1
ATOM 2640 O O . GLY B 1 70 ? -15.126 2.368 5.826 1 92.47 70 GLY B O 1
ATOM 2641 N N . ILE B 1 71 ? -16.337 2.447 3.945 1 90.6 71 ILE B N 1
ATOM 2642 C CA . ILE B 1 71 ? -16.954 3.723 4.287 1 90.6 71 ILE B CA 1
ATOM 2643 C C . ILE B 1 71 ? -17.809 3.564 5.542 1 90.6 71 ILE B C 1
ATOM 2645 O O . ILE B 1 71 ? -17.748 4.395 6.452 1 90.6 71 ILE B O 1
ATOM 2649 N N . LEU B 1 72 ? -18.59 2.493 5.581 1 89.66 72 LEU B N 1
ATOM 2650 C CA . LEU B 1 72 ? -19.481 2.244 6.709 1 89.66 72 LEU B CA 1
ATOM 2651 C C . LEU B 1 72 ? -18.685 2.008 7.989 1 89.66 72 LEU B C 1
ATOM 2653 O O . LEU B 1 72 ? -19.158 2.318 9.085 1 89.66 72 LEU B O 1
ATOM 2657 N N . LEU B 1 73 ? -17.503 1.575 7.827 1 88.76 73 LEU B N 1
ATOM 2658 C CA . LEU B 1 73 ? -16.671 1.285 8.99 1 88.76 73 LEU B CA 1
ATOM 2659 C C . LEU B 1 73 ? -15.874 2.515 9.408 1 88.76 73 LEU B C 1
ATOM 2661 O O . LEU B 1 73 ? -15.864 2.883 10.585 1 88.76 73 LEU B O 1
ATOM 2665 N N . VAL B 1 74 ? -15.262 3.205 8.46 1 89.73 74 VAL B N 1
ATOM 2666 C CA . VAL B 1 74 ? -14.256 4.221 8.75 1 89.73 74 VAL B CA 1
ATOM 2667 C C . VAL B 1 74 ? -14.939 5.545 9.083 1 89.73 74 VAL B C 1
ATOM 2669 O O . VAL B 1 74 ? -14.537 6.241 10.019 1 89.73 74 VAL B O 1
ATOM 2672 N N . VAL B 1 75 ? -15.985 5.97 8.392 1 88.62 75 VAL B N 1
ATOM 2673 C CA . VAL B 1 75 ? -16.595 7.287 8.547 1 88.62 75 VAL B CA 1
ATOM 2674 C C . VAL B 1 75 ? -17.176 7.425 9.952 1 88.62 75 VAL B C 1
ATOM 2676 O O . VAL B 1 75 ? -16.858 8.376 10.671 1 88.62 75 VAL B O 1
ATOM 2679 N N . PRO B 1 76 ? -18.01 6.439 10.374 1 86.67 76 PRO B N 1
ATOM 2680 C CA . PRO B 1 76 ? -18.516 6.578 11.741 1 86.67 76 PRO B CA 1
ATOM 2681 C C . PRO B 1 76 ? -17.407 6.527 12.789 1 86.67 76 PRO B C 1
ATOM 2683 O O . PRO B 1 76 ? -17.496 7.198 13.821 1 86.67 76 PRO B O 1
ATOM 2686 N N . THR B 1 77 ? -16.39 5.753 12.564 1 85.66 77 THR B N 1
ATOM 2687 C CA . THR B 1 77 ? -15.301 5.617 13.524 1 85.66 77 THR B CA 1
ATOM 2688 C C . THR B 1 77 ? -14.537 6.93 13.666 1 85.66 77 THR B C 1
ATOM 2690 O O . THR B 1 77 ? -14.282 7.388 14.782 1 85.66 77 THR B O 1
ATOM 2693 N N . VAL B 1 78 ? -14.214 7.554 12.532 1 85.93 78 VAL B N 1
ATOM 2694 C CA . VAL B 1 78 ? -13.47 8.808 12.567 1 85.93 78 VAL B CA 1
ATOM 2695 C C . VAL B 1 78 ? -14.335 9.906 13.183 1 85.93 78 VAL B C 1
ATOM 2697 O O . VAL B 1 78 ? -13.846 10.726 13.963 1 85.93 78 VAL B O 1
ATOM 2700 N N . PHE B 1 79 ? -15.594 9.914 12.821 1 85.13 79 PHE B N 1
ATOM 2701 C CA . PHE B 1 79 ? -16.544 10.878 13.364 1 85.13 79 PHE B CA 1
ATOM 2702 C C . PHE B 1 79 ? -16.636 10.752 14.88 1 85.13 79 PHE B C 1
ATOM 2704 O O . PHE B 1 79 ? -16.564 11.752 15.597 1 85.13 79 PHE B O 1
ATOM 2711 N N . TRP B 1 80 ? -16.747 9.558 15.301 1 83.1 80 TRP B N 1
ATOM 2712 C CA . TRP B 1 80 ? -16.919 9.312 16.728 1 83.1 80 TRP B CA 1
ATOM 2713 C C . TRP B 1 80 ? -15.648 9.656 17.498 1 83.1 80 TRP B C 1
ATOM 2715 O O . TRP B 1 80 ? -15.712 10.164 18.619 1 83.1 80 TRP B O 1
ATOM 2725 N N . VAL B 1 81 ? -14.584 9.351 17.029 1 82.59 81 VAL B N 1
ATOM 2726 C CA . VAL B 1 81 ? -13.316 9.6 17.705 1 82.59 81 VAL B CA 1
ATOM 2727 C C . VAL B 1 81 ? -13.05 11.103 17.769 1 82.59 81 VAL B C 1
ATOM 2729 O O . VAL B 1 81 ? -12.536 11.607 18.77 1 82.59 81 VAL B O 1
ATOM 2732 N N . ARG B 1 82 ? -13.4 11.795 16.813 1 83.13 82 ARG B N 1
ATOM 2733 C CA . ARG B 1 82 ? -13.157 13.233 16.773 1 83.13 82 ARG B CA 1
ATOM 2734 C C . ARG B 1 82 ? -14.085 13.972 17.731 1 83.13 82 ARG B C 1
ATOM 2736 O O . ARG B 1 82 ? -13.701 14.987 18.317 1 83.13 82 ARG B O 1
ATOM 2743 N N . LEU B 1 83 ? -15.258 13.551 17.94 1 81.03 83 LEU B N 1
ATOM 2744 C CA . LEU B 1 83 ? -16.248 14.279 18.728 1 81.03 83 LEU B CA 1
ATOM 2745 C C . LEU B 1 83 ? -16.225 13.825 20.183 1 81.03 83 LEU B C 1
ATOM 2747 O O . LEU B 1 83 ? -16.301 14.65 21.096 1 81.03 83 LEU B O 1
ATOM 2751 N N . LYS B 1 84 ? -16.079 12.448 20.316 1 77.76 84 LYS B N 1
ATOM 2752 C CA . LYS B 1 84 ? -16.378 11.952 21.656 1 77.76 84 LYS B CA 1
ATOM 2753 C C . LYS B 1 84 ? -15.111 11.475 22.361 1 77.76 84 LYS B C 1
ATOM 2755 O O . LYS B 1 84 ? -15.039 11.483 23.591 1 77.76 84 LYS B O 1
ATOM 2760 N N . LEU B 1 85 ? -14.27 10.98 21.622 1 80.71 85 LEU B N 1
ATOM 2761 C CA . LEU B 1 85 ? -13.12 10.37 22.28 1 80.71 85 LEU B CA 1
ATOM 2762 C C . LEU B 1 85 ? -11.819 10.807 21.615 1 80.71 85 LEU B C 1
ATOM 2764 O O . LEU B 1 85 ? -11.069 9.973 21.102 1 80.71 85 LEU B O 1
ATOM 2768 N N . PRO B 1 86 ? -11.513 12.059 21.751 1 79.11 86 PRO B N 1
ATOM 2769 C CA . PRO B 1 86 ? -10.298 12.541 21.088 1 79.11 86 PRO B CA 1
ATOM 2770 C C . PRO B 1 86 ? -9.028 11.903 21.647 1 79.11 86 PRO B C 1
ATOM 2772 O O . PRO B 1 86 ? -8.011 11.836 20.953 1 79.11 86 PRO B O 1
ATOM 2775 N N . ARG B 1 87 ? -9.089 11.43 22.894 1 82.65 87 ARG B N 1
ATOM 2776 C CA . ARG B 1 87 ? -7.922 10.817 23.521 1 82.65 87 ARG B CA 1
ATOM 2777 C C . ARG B 1 87 ? -7.582 9.486 22.859 1 82.65 87 ARG B C 1
ATOM 2779 O O . ARG B 1 87 ? -6.448 9.01 22.956 1 82.65 87 ARG B O 1
ATOM 2786 N N . TRP B 1 88 ? -8.483 8.903 22.109 1 82.57 88 TRP B N 1
ATOM 2787 C CA . TRP B 1 88 ? -8.282 7.598 21.489 1 82.57 88 TRP B CA 1
ATOM 2788 C C . TRP B 1 88 ? -7.793 7.747 20.052 1 82.57 88 TRP B C 1
ATOM 2790 O O . TRP B 1 88 ? -7.532 6.751 19.372 1 82.57 88 TRP B O 1
ATOM 2800 N N . ARG B 1 89 ? -7.606 8.921 19.642 1 85.21 89 ARG B N 1
ATOM 2801 C CA . ARG B 1 89 ? -7.219 9.185 18.259 1 85.21 89 ARG B CA 1
ATOM 2802 C C . ARG B 1 89 ? -5.898 8.502 17.92 1 85.21 89 ARG B C 1
ATOM 2804 O O . ARG B 1 89 ? -5.795 7.807 16.907 1 85.21 89 ARG B O 1
ATOM 2811 N N . PRO B 1 90 ? -4.991 8.544 18.795 1 81.77 90 PRO B N 1
ATOM 2812 C CA . PRO B 1 90 ? -3.721 7.895 18.461 1 81.77 90 PRO B CA 1
ATOM 2813 C C . PRO B 1 90 ? -3.84 6.376 18.37 1 81.77 90 PRO B C 1
ATOM 2815 O O . PRO B 1 90 ? -3.159 5.747 17.555 1 81.77 90 PRO B O 1
ATOM 2818 N N . VAL B 1 91 ? -4.588 5.833 19.164 1 81.65 91 VAL B N 1
ATOM 2819 C CA . VAL B 1 91 ? -4.768 4.385 19.178 1 81.65 91 VAL B CA 1
ATOM 2820 C C . VAL B 1 91 ? -5.453 3.937 17.889 1 81.65 91 VAL B C 1
ATOM 2822 O O . VAL B 1 91 ? -5.039 2.954 17.269 1 81.65 91 VAL B O 1
ATOM 2825 N N . ILE B 1 92 ? -6.423 4.656 17.474 1 83.37 92 ILE B N 1
ATOM 2826 C CA . ILE B 1 92 ? -7.156 4.305 16.263 1 83.37 92 ILE B CA 1
ATOM 2827 C C . ILE B 1 92 ? -6.257 4.491 15.043 1 83.37 92 ILE B C 1
ATOM 2829 O O . ILE B 1 92 ? -6.272 3.671 14.122 1 83.37 92 ILE B O 1
ATOM 2833 N N . GLU B 1 93 ? -5.553 5.501 15.079 1 80.41 93 GLU B N 1
ATOM 2834 C CA . GLU B 1 93 ? -4.605 5.735 13.994 1 80.41 93 GLU B CA 1
ATOM 2835 C C . GLU B 1 93 ? -3.589 4.601 13.895 1 80.41 93 GLU B C 1
ATOM 2837 O O . GLU B 1 93 ? -3.26 4.149 12.796 1 80.41 93 GLU B O 1
ATOM 2842 N N . PHE B 1 94 ? -3.161 4.163 14.974 1 77.16 94 PHE B N 1
ATOM 2843 C CA . PHE B 1 94 ? -2.193 3.074 15.016 1 77.16 94 PHE B CA 1
ATOM 2844 C C . PHE B 1 94 ? -2.797 1.791 14.456 1 77.16 94 PHE B C 1
ATOM 2846 O O . PHE B 1 94 ? -2.167 1.101 13.652 1 77.16 94 PHE B O 1
ATOM 2853 N N . ILE B 1 95 ? -3.931 1.491 14.81 1 81.39 95 ILE B N 1
ATOM 2854 C CA . ILE B 1 95 ? -4.61 0.271 14.386 1 81.39 95 ILE B CA 1
ATOM 2855 C C . ILE B 1 95 ? -4.855 0.315 12.879 1 81.39 95 ILE B C 1
ATOM 2857 O O . ILE B 1 95 ? -4.674 -0.689 12.185 1 81.39 95 ILE B O 1
ATOM 2861 N N . THR B 1 96 ? -5.26 1.442 12.384 1 84.17 96 THR B N 1
ATOM 2862 C CA . THR B 1 96 ? -5.592 1.579 10.97 1 84.17 96 THR B CA 1
ATOM 2863 C C . THR B 1 96 ? -4.332 1.521 10.111 1 84.17 96 THR B C 1
ATOM 2865 O O . THR B 1 96 ? -4.398 1.189 8.925 1 84.17 96 THR B O 1
ATOM 2868 N N . LEU B 1 97 ? -3.156 1.761 10.709 1 81.23 97 LEU B N 1
ATOM 2869 C CA . LEU B 1 97 ? -1.902 1.753 9.964 1 81.23 97 LEU B CA 1
ATOM 2870 C C . LEU B 1 97 ? -1.234 0.384 10.04 1 81.23 97 LEU B C 1
ATOM 2872 O O . LEU B 1 97 ? -0.328 0.087 9.258 1 81.23 97 LEU B O 1
ATOM 2876 N N . LEU B 1 98 ? -1.661 -0.462 10.933 1 79.72 98 LEU B N 1
ATOM 2877 C CA . LEU B 1 98 ? -1.059 -1.766 11.187 1 79.72 98 LEU B CA 1
ATOM 2878 C C . LEU B 1 98 ? -1.039 -2.612 9.918 1 79.72 98 LEU B C 1
ATOM 2880 O O . LEU B 1 98 ? -0.076 -3.342 9.669 1 79.72 98 LEU B O 1
ATOM 2884 N N . PRO B 1 99 ? -2.088 -2.519 9.077 1 84.4 99 PRO B N 1
ATOM 2885 C CA . PRO B 1 99 ? -2.097 -3.353 7.873 1 84.4 99 PRO B CA 1
ATOM 2886 C C . PRO B 1 99 ? -0.93 -3.049 6.936 1 84.4 99 PRO B C 1
ATOM 2888 O O . PRO B 1 99 ? -0.535 -3.902 6.138 1 84.4 99 PRO B O 1
ATOM 2891 N N . LEU B 1 100 ? -0.397 -1.885 7.062 1 82.85 100 LEU B N 1
ATOM 2892 C CA . LEU B 1 100 ? 0.734 -1.516 6.216 1 82.85 100 LEU B CA 1
ATOM 2893 C C . LEU B 1 100 ? 1.967 -2.342 6.567 1 82.85 100 LEU B C 1
ATOM 2895 O O . LEU B 1 100 ? 2.85 -2.534 5.728 1 82.85 100 LEU B O 1
ATOM 2899 N N . VAL B 1 101 ? 1.972 -2.802 7.847 1 79.62 101 VAL B N 1
ATOM 2900 C CA . VAL B 1 101 ? 3.162 -3.496 8.33 1 79.62 101 VAL B CA 1
ATOM 2901 C C . VAL B 1 101 ? 2.913 -5.003 8.338 1 79.62 101 VAL B C 1
ATOM 2903 O O . VAL B 1 101 ? 3.848 -5.791 8.496 1 79.62 101 VAL B O 1
ATOM 2906 N N . ILE B 1 102 ? 1.682 -5.415 8.157 1 80.99 102 ILE B N 1
ATOM 2907 C CA . ILE B 1 102 ? 1.325 -6.83 8.151 1 80.99 102 ILE B CA 1
ATOM 2908 C C . ILE B 1 102 ? 1.3 -7.35 6.716 1 80.99 102 ILE B C 1
ATOM 2910 O O . ILE B 1 102 ? 0.507 -6.883 5.894 1 80.99 102 ILE B O 1
ATOM 2914 N N . PRO B 1 103 ? 2.061 -8.313 6.429 1 79.74 103 PRO B N 1
ATOM 2915 C CA . PRO B 1 103 ? 2 -8.909 5.092 1 79.74 103 PRO B CA 1
ATOM 2916 C C . PRO B 1 103 ? 0.655 -9.57 4.801 1 79.74 103 PRO B C 1
ATOM 2918 O O . PRO B 1 103 ? 0.061 -10.187 5.689 1 79.74 103 PRO B O 1
ATOM 2921 N N . PRO B 1 104 ? 0.179 -9.403 3.592 1 86.92 104 PRO B N 1
ATOM 2922 C CA . PRO B 1 104 ? -1.108 -9.999 3.228 1 86.92 104 PRO B CA 1
ATOM 2923 C C . PRO B 1 104 ? -1.148 -11.507 3.467 1 86.92 104 PRO B C 1
ATOM 2925 O O . PRO B 1 104 ? -2.207 -12.058 3.78 1 86.92 104 PRO B O 1
ATOM 2928 N N . ILE B 1 105 ? -0.055 -12.123 3.367 1 83.5 105 ILE B N 1
ATOM 2929 C CA . ILE B 1 105 ? 0.01 -13.572 3.525 1 83.5 105 ILE B CA 1
ATOM 2930 C C . ILE B 1 105 ? -0.339 -13.95 4.963 1 83.5 105 ILE B C 1
ATOM 2932 O O . ILE B 1 105 ? -0.939 -15 5.207 1 83.5 105 ILE B O 1
ATOM 2936 N N . VAL B 1 106 ? 0.084 -13.118 5.917 1 81.04 106 VAL B N 1
ATOM 2937 C CA . VAL B 1 106 ? -0.231 -13.361 7.321 1 81.04 106 VAL B CA 1
ATOM 2938 C C . VAL B 1 106 ? -1.742 -13.284 7.532 1 81.04 106 VAL B C 1
ATOM 2940 O O . VAL B 1 106 ? -2.317 -14.105 8.251 1 81.04 106 VAL B O 1
ATOM 2943 N N . ILE B 1 107 ? -2.361 -12.376 6.875 1 86.27 107 ILE B N 1
ATOM 2944 C CA . ILE B 1 107 ? -3.799 -12.173 7.008 1 86.27 107 ILE B CA 1
ATOM 2945 C C . ILE B 1 107 ? -4.546 -13.368 6.42 1 86.27 107 ILE B C 1
ATOM 2947 O O . ILE B 1 107 ? -5.454 -13.912 7.053 1 86.27 107 ILE B O 1
ATOM 2951 N N . VAL B 1 108 ? -4.167 -13.748 5.264 1 88.88 108 VAL B N 1
ATOM 2952 C CA . VAL B 1 108 ? -4.926 -14.775 4.557 1 88.88 108 VAL B CA 1
ATOM 2953 C C . VAL B 1 108 ? -4.76 -16.119 5.264 1 88.88 108 VAL B C 1
ATOM 2955 O O . VAL B 1 108 ? -5.705 -16.907 5.343 1 88.88 108 VAL B O 1
ATOM 2958 N N . PHE B 1 109 ? -3.641 -16.419 5.785 1 85.75 109 PHE B N 1
ATOM 2959 C CA . PHE B 1 109 ? -3.465 -17.683 6.491 1 85.75 109 PHE B CA 1
ATOM 2960 C C . PHE B 1 109 ? -4.195 -17.662 7.828 1 85.75 109 PHE B C 1
ATOM 2962 O O . PHE B 1 109 ? -4.703 -18.691 8.28 1 85.75 109 PHE B O 1
ATOM 2969 N N . GLY B 1 110 ? -4.184 -16.537 8.412 1 84.41 110 GLY B N 1
ATOM 2970 C CA . GLY B 1 110 ? -5.036 -16.416 9.584 1 84.41 110 GLY B CA 1
ATOM 2971 C C . GLY B 1 110 ? -6.499 -16.692 9.289 1 84.41 110 GLY B C 1
ATOM 2972 O O . GLY B 1 110 ? -7.174 -17.378 10.06 1 84.41 110 GLY B O 1
ATOM 2973 N N . TYR B 1 111 ? -6.964 -16.2 8.205 1 88.22 111 TYR B N 1
ATOM 2974 C CA . TYR B 1 111 ? -8.346 -16.423 7.795 1 88.22 111 TYR B CA 1
ATOM 2975 C C . TYR B 1 111 ? -8.605 -17.902 7.533 1 88.22 111 TYR B C 1
ATOM 2977 O O . TYR B 1 111 ? -9.624 -18.446 7.966 1 88.22 111 TYR B O 1
ATOM 2985 N N . ILE B 1 112 ? -7.71 -18.494 6.791 1 86.58 112 ILE B N 1
ATOM 2986 C CA . ILE B 1 112 ? -7.887 -19.89 6.404 1 86.58 112 ILE B CA 1
ATOM 2987 C C . ILE B 1 112 ? -7.938 -20.769 7.651 1 86.58 112 ILE B C 1
ATOM 2989 O O . ILE B 1 112 ? -8.733 -21.709 7.723 1 86.58 112 ILE B O 1
ATOM 2993 N N . ARG B 1 113 ? -7.203 -20.394 8.577 1 83.41 113 ARG B N 1
ATOM 2994 C CA . ARG B 1 113 ? -7.141 -21.212 9.784 1 83.41 113 ARG B CA 1
ATOM 2995 C C . ARG B 1 113 ? -8.349 -20.96 10.679 1 83.41 113 ARG B C 1
ATOM 2997 O O . ARG B 1 113 ? -8.878 -21.888 11.294 1 83.41 113 ARG B O 1
ATOM 3004 N N . LEU B 1 114 ? -8.734 -19.773 10.786 1 85.57 114 LEU B N 1
ATOM 3005 C CA . LEU B 1 114 ? -9.81 -19.403 11.699 1 85.57 114 LEU B CA 1
ATOM 3006 C C . LEU B 1 114 ? -11.169 -19.773 11.116 1 85.57 114 LEU B C 1
ATOM 3008 O O . LEU B 1 114 ? -12.11 -20.063 11.858 1 85.57 114 LEU B O 1
ATOM 3012 N N . TYR B 1 115 ? -11.246 -19.761 9.801 1 90.11 115 TYR B N 1
ATOM 3013 C CA . TYR B 1 115 ? -12.569 -19.881 9.198 1 90.11 115 TYR B CA 1
ATOM 3014 C C . TYR B 1 115 ? -12.645 -21.1 8.286 1 90.11 115 TYR B C 1
ATOM 3016 O O . TYR B 1 115 ? -13.44 -21.129 7.344 1 90.11 115 TYR B O 1
ATOM 3024 N N . ASN B 1 116 ? -11.795 -22.036 8.543 1 86.06 116 ASN B N 1
ATOM 3025 C CA . ASN B 1 116 ? -11.81 -23.267 7.76 1 86.06 116 ASN B CA 1
ATOM 3026 C C . ASN B 1 116 ? -13.117 -24.032 7.944 1 86.06 116 ASN B C 1
ATOM 3028 O O . ASN B 1 116 ? -13.972 -23.629 8.735 1 86.06 116 ASN B O 1
ATOM 3032 N N . THR B 1 117 ? -13.285 -25.088 7.31 1 84.88 117 THR B N 1
ATOM 3033 C CA . THR B 1 117 ? -14.529 -25.849 7.299 1 84.88 117 THR B CA 1
ATOM 3034 C C . THR B 1 117 ? -14.796 -26.471 8.666 1 84.88 117 THR B C 1
ATOM 3036 O O . THR B 1 117 ? -15.95 -26.691 9.04 1 84.88 117 THR B O 1
ATOM 3039 N N . SER B 1 118 ? -13.754 -26.658 9.508 1 81.97 118 SER B N 1
ATOM 3040 C CA . SER B 1 118 ? -13.899 -27.299 10.811 1 81.97 118 SER B CA 1
ATOM 3041 C C . SER B 1 118 ? -14.042 -26.266 11.923 1 81.97 118 SER B C 1
ATOM 3043 O O . SER B 1 118 ? -14.249 -26.621 13.085 1 81.97 118 SER B O 1
ATOM 3045 N N . SER B 1 119 ? -14.151 -25.055 11.523 1 82.93 119 SER B N 1
ATOM 3046 C CA . SER B 1 119 ? -14.207 -23.993 12.523 1 82.93 119 SER B CA 1
ATOM 3047 C C . SER B 1 119 ? -15.647 -23.676 12.912 1 82.93 119 SER B C 1
ATOM 3049 O O . SER B 1 119 ? -16.587 -24.211 12.321 1 82.93 119 SER B O 1
ATOM 3051 N N . TRP B 1 120 ? -15.731 -22.89 13.96 1 84.01 120 TRP B N 1
ATOM 3052 C CA . TRP B 1 120 ? -17.041 -22.475 14.451 1 84.01 120 TRP B CA 1
ATOM 3053 C C . TRP B 1 120 ? -17.783 -21.657 13.399 1 84.01 120 TRP B C 1
ATOM 3055 O O . TRP B 1 120 ? -19.006 -21.758 13.273 1 84.01 120 TRP B O 1
ATOM 3065 N N . LEU B 1 121 ? -17.055 -20.936 12.593 1 85.64 121 LEU B N 1
ATOM 3066 C CA . LEU B 1 121 ? -17.623 -20.138 11.512 1 85.64 121 LEU B CA 1
ATOM 3067 C C . LEU B 1 121 ? -16.919 -20.432 10.191 1 85.64 121 LEU B C 1
ATOM 3069 O O . LEU B 1 121 ? -15.987 -19.721 9.808 1 85.64 121 LEU B O 1
ATOM 3073 N N . PRO B 1 122 ? -17.399 -21.479 9.609 1 89.41 122 PRO B N 1
ATOM 3074 C CA . PRO B 1 122 ? -16.72 -21.927 8.391 1 89.41 122 PRO B CA 1
ATOM 3075 C C . PRO B 1 122 ? -17.053 -21.062 7.177 1 89.41 122 PRO B C 1
ATOM 3077 O O . PRO B 1 122 ? -18.003 -21.356 6.447 1 89.41 122 PRO B O 1
ATOM 3080 N N . LEU B 1 123 ? -16.258 -20.124 6.869 1 91.64 123 LEU B N 1
ATOM 3081 C CA . LEU B 1 123 ? -16.505 -19.213 5.757 1 91.64 123 LEU B CA 1
ATOM 3082 C C . LEU B 1 123 ? -15.751 -19.661 4.509 1 91.64 123 LEU B C 1
ATOM 3084 O O . LEU B 1 123 ? -16.057 -19.216 3.401 1 91.64 123 LEU B O 1
ATOM 3088 N N . THR B 1 124 ? -14.833 -20.61 4.665 1 90.44 124 THR B N 1
ATOM 3089 C CA . THR B 1 124 ? -14.056 -21.063 3.516 1 90.44 124 THR B CA 1
ATOM 3090 C C . THR B 1 124 ? -14.741 -22.242 2.831 1 90.44 124 THR B C 1
ATOM 3092 O O . THR B 1 124 ? -14.277 -22.718 1.793 1 90.44 124 THR B O 1
ATOM 3095 N N . GLY B 1 125 ? -15.813 -22.663 3.382 1 90 125 GLY B N 1
ATOM 3096 C CA . GLY B 1 125 ? -16.497 -23.828 2.845 1 90 125 GLY B CA 1
ATOM 3097 C C . GLY B 1 125 ? -17.45 -23.492 1.713 1 90 125 GLY B C 1
ATOM 3098 O O . GLY B 1 125 ? -18.035 -24.387 1.1 1 90 125 GLY B O 1
ATOM 3099 N N . SER B 1 126 ? -17.667 -22.201 1.471 1 93.11 126 SER B N 1
ATOM 3100 C CA . SER B 1 126 ? -18.565 -21.767 0.406 1 93.11 126 SER B CA 1
ATOM 3101 C C . SER B 1 126 ? -17.989 -20.576 -0.352 1 93.11 126 SER B C 1
ATOM 3103 O O . SER B 1 126 ? -17.141 -19.851 0.173 1 93.11 126 SER B O 1
ATOM 3105 N N . ALA B 1 127 ? -18.433 -20.423 -1.539 1 94.59 127 ALA B N 1
ATOM 3106 C CA . ALA B 1 127 ? -17.977 -19.303 -2.359 1 94.59 127 ALA B CA 1
ATOM 3107 C C . ALA B 1 127 ? -18.362 -17.968 -1.727 1 94.59 127 ALA B C 1
ATOM 3109 O O . ALA B 1 127 ? -17.555 -17.036 -1.689 1 94.59 127 ALA B O 1
ATOM 3110 N N . MET B 1 128 ? -19.564 -17.929 -1.262 1 95.15 128 MET B N 1
ATOM 3111 C CA . MET B 1 128 ? -20.045 -16.692 -0.654 1 95.15 128 MET B CA 1
ATOM 3112 C C . MET B 1 128 ? -19.265 -16.372 0.617 1 95.15 128 MET B C 1
ATOM 3114 O O . MET B 1 128 ? -18.896 -15.22 0.85 1 95.15 128 MET B O 1
ATOM 3118 N N . GLY B 1 129 ? -19.057 -17.382 1.38 1 95.52 129 GLY B N 1
ATOM 3119 C CA . GLY B 1 129 ? -18.273 -17.18 2.589 1 95.52 129 GLY B CA 1
ATOM 3120 C C . GLY B 1 129 ? -16.848 -16.743 2.309 1 95.52 129 GLY B C 1
ATOM 3121 O O . GLY B 1 129 ? -16.325 -15.849 2.978 1 95.52 129 GLY B O 1
ATOM 3122 N N . THR B 1 130 ? -16.276 -17.363 1.323 1 96.44 130 THR B N 1
ATOM 3123 C CA . THR B 1 130 ? -14.908 -17.013 0.958 1 96.44 130 THR B CA 1
ATOM 3124 C C . THR B 1 130 ? -14.849 -15.605 0.372 1 96.44 130 THR B C 1
ATOM 3126 O O . THR B 1 130 ? -13.88 -14.875 0.594 1 96.44 130 THR B O 1
ATOM 3129 N N . ASN B 1 131 ? -15.915 -15.252 -0.346 1 97.43 131 ASN B N 1
ATOM 3130 C CA . ASN B 1 131 ? -15.996 -13.895 -0.875 1 97.43 131 ASN B CA 1
ATOM 3131 C C . ASN B 1 131 ? -16.068 -12.861 0.245 1 97.43 131 ASN B C 1
ATOM 3133 O O . ASN B 1 131 ? -15.472 -11.787 0.143 1 97.43 131 ASN B O 1
ATOM 3137 N N . LEU B 1 132 ? -16.755 -13.204 1.235 1 96.21 132 LEU B N 1
ATOM 3138 C CA . LEU B 1 132 ? -16.861 -12.309 2.383 1 96.21 132 LEU B CA 1
ATOM 3139 C C . LEU B 1 132 ? -15.509 -12.142 3.068 1 96.21 132 LEU B C 1
ATOM 3141 O O . LEU B 1 132 ? -15.139 -11.032 3.458 1 96.21 132 LEU B O 1
ATOM 3145 N N . LEU B 1 133 ? -14.817 -13.217 3.172 1 94.72 133 LEU B N 1
ATOM 3146 C CA . LEU B 1 133 ? -13.49 -13.165 3.775 1 94.72 133 LEU B CA 1
ATOM 3147 C C . LEU B 1 133 ? -12.545 -12.312 2.936 1 94.72 133 LEU B C 1
ATOM 3149 O O . LEU B 1 133 ? -11.745 -11.546 3.479 1 94.72 133 LEU B O 1
ATOM 3153 N N . LEU B 1 134 ? -12.647 -12.528 1.672 1 97.06 134 LEU B N 1
ATOM 3154 C CA . LEU B 1 134 ? -11.822 -11.742 0.761 1 97.06 134 LEU B CA 1
ATOM 3155 C C . LEU B 1 134 ? -12.134 -10.255 0.892 1 97.06 134 LEU B C 1
ATOM 3157 O O . LEU B 1 134 ? -11.221 -9.427 0.936 1 97.06 134 LEU B O 1
ATOM 3161 N N . MET B 1 135 ? -13.401 -9.904 0.971 1 96.81 135 MET B N 1
ATOM 3162 C CA . MET B 1 135 ? -13.81 -8.512 1.139 1 96.81 135 MET B CA 1
ATOM 3163 C C . MET B 1 135 ? -13.254 -7.935 2.436 1 96.81 135 MET B C 1
ATOM 3165 O O . MET B 1 135 ? -12.761 -6.806 2.457 1 96.81 135 MET B O 1
ATOM 3169 N N . PHE B 1 136 ? -13.264 -8.692 3.476 1 94.89 136 PHE B N 1
ATOM 3170 C CA . PHE B 1 136 ? -12.724 -8.248 4.755 1 94.89 136 PHE B CA 1
ATOM 3171 C C . PHE B 1 136 ? -11.22 -8.019 4.657 1 94.89 136 PHE B C 1
ATOM 3173 O O . PHE B 1 136 ? -10.697 -7.052 5.213 1 94.89 136 PHE B O 1
ATOM 3180 N N . GLY B 1 137 ? -10.568 -8.959 3.999 1 94.78 137 GLY B N 1
ATOM 3181 C CA . GLY B 1 137 ? -9.138 -8.798 3.791 1 94.78 137 GLY B CA 1
ATOM 3182 C C . GLY B 1 137 ? -8.788 -7.559 2.988 1 94.78 137 GLY B C 1
ATOM 3183 O O . GLY B 1 137 ? -7.856 -6.83 3.335 1 94.78 137 GLY B O 1
ATOM 3184 N N . TYR B 1 138 ? -9.588 -7.295 1.927 1 96.56 138 TYR B N 1
ATOM 3185 C CA . TYR B 1 138 ? -9.384 -6.106 1.107 1 96.56 138 TYR B CA 1
ATOM 3186 C C . TYR B 1 138 ? -9.619 -4.838 1.919 1 96.56 138 TYR B C 1
ATOM 3188 O O . TYR B 1 138 ? -8.896 -3.851 1.764 1 96.56 138 TYR B O 1
ATOM 3196 N N . THR B 1 139 ? -10.593 -4.904 2.733 1 95.27 139 THR B N 1
ATOM 3197 C CA . THR B 1 139 ? -10.884 -3.75 3.576 1 95.27 139 THR B CA 1
ATOM 3198 C C . THR B 1 139 ? -9.724 -3.468 4.526 1 95.27 139 THR B C 1
ATOM 3200 O O . THR B 1 139 ? -9.357 -2.31 4.739 1 95.27 139 THR B O 1
ATOM 3203 N N . MET B 1 140 ? -9.181 -4.495 5.036 1 93.29 140 MET B N 1
ATOM 3204 C CA . MET B 1 140 ? -8.039 -4.334 5.932 1 93.29 140 MET B CA 1
ATOM 3205 C C . MET B 1 140 ? -6.865 -3.685 5.206 1 93.29 140 MET B C 1
ATOM 3207 O O . MET B 1 140 ? -6.213 -2.791 5.747 1 93.29 140 MET B O 1
ATOM 3211 N N . LEU B 1 141 ? -6.621 -4.07 4.037 1 92.32 141 LEU B N 1
ATOM 3212 C CA . LEU B 1 141 ? -5.508 -3.539 3.257 1 92.32 141 LEU B CA 1
ATOM 3213 C C . LEU B 1 141 ? -5.743 -2.075 2.9 1 92.32 141 LEU B C 1
ATOM 3215 O O . LEU B 1 141 ? -4.795 -1.291 2.818 1 92.32 141 LEU B O 1
ATOM 3219 N N . ALA B 1 142 ? -6.985 -1.714 2.719 1 94.2 142 ALA B N 1
ATOM 3220 C CA . ALA B 1 142 ? -7.33 -0.373 2.253 1 94.2 142 ALA B CA 1
ATOM 3221 C C . ALA B 1 142 ? -7.568 0.572 3.427 1 94.2 142 ALA B C 1
ATOM 3223 O O . ALA B 1 142 ? -7.656 1.788 3.246 1 94.2 142 ALA B O 1
ATOM 3224 N N . LEU B 1 143 ? -7.572 0.07 4.617 1 92.22 143 LEU B N 1
ATOM 3225 C CA . LEU B 1 143 ? -8.005 0.793 5.807 1 92.22 143 LEU B CA 1
ATOM 3226 C C . LEU B 1 143 ? -7.151 2.037 6.028 1 92.22 143 LEU B C 1
ATOM 3228 O O . LEU B 1 143 ? -7.678 3.116 6.31 1 92.22 143 LEU B O 1
ATOM 3232 N N . PRO B 1 144 ? -5.794 1.912 5.931 1 89.74 144 PRO B N 1
ATOM 3233 C CA . PRO B 1 144 ? -4.978 3.104 6.173 1 89.74 144 PRO B CA 1
ATOM 3234 C C . PRO B 1 144 ? -5.301 4.245 5.211 1 89.74 144 PRO B C 1
ATOM 3236 O O . PRO B 1 144 ? -5.304 5.412 5.611 1 89.74 144 PRO B O 1
ATOM 3239 N N . TYR B 1 145 ? -5.608 3.912 4.039 1 89.44 145 TYR B N 1
ATOM 3240 C CA . TYR B 1 145 ? -5.864 4.922 3.018 1 89.44 145 TYR B CA 1
ATOM 3241 C C . TYR B 1 145 ? -7.247 5.538 3.194 1 89.44 145 TYR B C 1
ATOM 3243 O O . TYR B 1 145 ? -7.408 6.757 3.091 1 89.44 145 TYR B O 1
ATOM 3251 N N . MET B 1 146 ? -8.188 4.708 3.487 1 92.08 146 MET B N 1
ATOM 3252 C CA . MET B 1 146 ? -9.54 5.203 3.727 1 92.08 146 MET B CA 1
ATOM 3253 C C . MET B 1 146 ? -9.587 6.072 4.979 1 92.08 146 MET B C 1
ATOM 3255 O O . MET B 1 146 ? -10.227 7.125 4.985 1 92.08 146 MET B O 1
ATOM 3259 N N . TYR B 1 147 ? -8.943 5.652 5.999 1 91.39 147 TYR B N 1
ATOM 3260 C CA . TYR B 1 147 ? -8.915 6.402 7.249 1 91.39 147 TYR B CA 1
ATOM 3261 C C . TYR B 1 147 ? -8.263 7.765 7.053 1 91.39 147 TYR B C 1
ATOM 3263 O O . TYR B 1 147 ? -8.794 8.784 7.502 1 91.39 147 TYR B O 1
ATOM 3271 N N . ARG B 1 148 ? -7.145 7.763 6.431 1 87.2 148 ARG B N 1
ATOM 3272 C CA . ARG B 1 148 ? -6.428 9.016 6.215 1 87.2 148 ARG B CA 1
ATOM 3273 C C . ARG B 1 148 ? -7.256 9.983 5.376 1 87.2 148 ARG B C 1
ATOM 3275 O O . ARG B 1 148 ? -7.278 11.186 5.647 1 87.2 148 ARG B O 1
ATOM 3282 N N . ALA B 1 149 ? -7.818 9.508 4.369 1 89.39 149 ALA B N 1
ATOM 3283 C CA . ALA B 1 149 ? -8.639 10.35 3.504 1 89.39 149 ALA B CA 1
ATOM 3284 C C . ALA B 1 149 ? -9.794 10.974 4.282 1 89.39 149 ALA B C 1
ATOM 3286 O O . ALA B 1 149 ? -10.008 12.187 4.221 1 89.39 149 ALA B O 1
ATOM 3287 N N . VAL B 1 150 ? -10.493 10.208 5.075 1 90.81 150 VAL B N 1
ATOM 3288 C CA . VAL B 1 150 ? -11.655 10.672 5.825 1 90.81 150 VAL B CA 1
ATOM 3289 C C . VAL B 1 150 ? -11.209 11.616 6.939 1 90.81 150 VAL B C 1
ATOM 3291 O O . VAL B 1 150 ? -11.849 12.641 7.186 1 90.81 150 VAL B O 1
ATOM 3294 N N . ASP B 1 151 ? -10.156 11.227 7.585 1 89.79 151 ASP B N 1
ATOM 3295 C CA . ASP B 1 151 ? -9.631 12.053 8.668 1 89.79 151 ASP B CA 1
ATOM 3296 C C . ASP B 1 151 ? -9.23 13.436 8.158 1 89.79 151 ASP B C 1
ATOM 3298 O O . ASP B 1 151 ? -9.522 14.448 8.799 1 89.79 151 ASP B O 1
ATOM 3302 N N . THR B 1 152 ? -8.565 13.487 7.066 1 84.24 152 THR B N 1
ATOM 3303 C CA . THR B 1 152 ? -8.171 14.756 6.463 1 84.24 152 THR B CA 1
ATOM 3304 C C . THR B 1 152 ? -9.4 15.569 6.064 1 84.24 152 THR B C 1
ATOM 3306 O O . THR B 1 152 ? -9.431 16.787 6.25 1 84.24 152 THR B O 1
ATOM 3309 N N . GLY B 1 153 ? -10.383 14.914 5.521 1 87.04 153 GLY B N 1
ATOM 3310 C CA . GLY B 1 153 ? -11.612 15.594 5.144 1 87.04 153 GLY B CA 1
ATOM 3311 C C . GLY B 1 153 ? -12.354 16.187 6.327 1 87.04 153 GLY B C 1
ATOM 3312 O O . GLY B 1 153 ? -12.865 17.306 6.249 1 87.04 153 GLY B O 1
ATOM 3313 N N . LEU B 1 154 ? -12.371 15.53 7.413 1 88.83 154 LEU B N 1
ATOM 3314 C CA . LEU B 1 154 ? -13.112 15.981 8.586 1 88.83 154 LEU B CA 1
ATOM 3315 C C . LEU B 1 154 ? -12.385 17.128 9.28 1 88.83 154 LEU B C 1
ATOM 3317 O O . LEU B 1 154 ? -13.006 17.924 9.989 1 88.83 154 LEU B O 1
ATOM 3321 N N . ARG B 1 155 ? -11.122 17.156 9.048 1 85.07 155 ARG B N 1
ATOM 3322 C CA . ARG B 1 155 ? -10.345 18.238 9.646 1 85.07 155 ARG B CA 1
ATOM 3323 C C . ARG B 1 155 ? -10.655 19.571 8.973 1 85.07 155 ARG B C 1
ATOM 3325 O O . ARG B 1 155 ? -10.427 20.634 9.554 1 85.07 155 ARG B O 1
ATOM 3332 N N . THR B 1 156 ? -11.188 19.479 7.836 1 82.65 156 THR B N 1
ATOM 3333 C CA . THR B 1 156 ? -11.443 20.704 7.086 1 82.65 156 THR B CA 1
ATOM 3334 C C . THR B 1 156 ? -12.798 21.296 7.463 1 82.65 156 THR B C 1
ATOM 3336 O O . THR B 1 156 ? -13.114 22.426 7.083 1 82.65 156 THR B O 1
ATOM 3339 N N . ILE B 1 157 ? -13.494 20.532 8.186 1 82.84 157 ILE B N 1
ATOM 3340 C CA . ILE B 1 157 ? -14.813 21.028 8.564 1 82.84 157 ILE B CA 1
ATOM 3341 C C . ILE B 1 157 ? -14.916 21.111 10.086 1 82.84 157 ILE B C 1
ATOM 3343 O O . ILE B 1 157 ? -14.173 20.436 10.802 1 82.84 157 ILE B O 1
ATOM 3347 N N . ASP B 1 158 ? -15.742 21.978 10.559 1 85.62 158 ASP B N 1
ATOM 3348 C CA . ASP B 1 158 ? -16.014 22.065 11.99 1 85.62 158 ASP B CA 1
ATOM 3349 C C . ASP B 1 158 ? -17.087 21.062 12.408 1 85.62 158 ASP B C 1
ATOM 3351 O O . ASP B 1 158 ? -18.255 21.425 12.566 1 85.62 158 ASP B O 1
ATOM 3355 N N . VAL B 1 159 ? -16.693 19.916 12.674 1 84.36 159 VAL B N 1
ATOM 3356 C CA . VAL B 1 159 ? -17.599 18.803 12.938 1 84.36 159 VAL B CA 1
ATOM 3357 C C . VAL B 1 159 ? -18.361 19.053 14.237 1 84.36 159 VAL B C 1
ATOM 3359 O O . VAL B 1 159 ? -19.539 18.708 14.35 1 84.36 159 VAL B O 1
ATOM 3362 N N . GLN B 1 160 ? -17.744 19.638 15.172 1 86.44 160 GLN B N 1
ATOM 3363 C CA . GLN B 1 160 ? -18.368 19.875 16.47 1 86.44 160 GLN B CA 1
ATOM 3364 C C . GLN B 1 160 ? -19.551 20.83 16.345 1 86.44 160 GLN B C 1
ATOM 3366 O O . GLN B 1 160 ? -20.647 20.536 16.826 1 86.44 160 GLN B O 1
ATOM 3371 N N . THR B 1 161 ? -19.297 21.895 15.708 1 87.66 161 THR B N 1
ATOM 3372 C CA . THR B 1 161 ? -20.333 22.913 15.568 1 87.66 161 THR B CA 1
ATOM 3373 C C . THR B 1 161 ? -21.496 22.389 14.73 1 87.66 161 THR B C 1
ATOM 3375 O O . THR B 1 161 ? -22.661 22.627 15.057 1 87.66 161 THR B O 1
ATOM 3378 N N . LEU B 1 162 ? -21.165 21.69 13.728 1 85.84 162 LEU B N 1
ATOM 3379 C CA . LEU B 1 162 ? -22.194 21.154 12.843 1 85.84 162 LEU B CA 1
ATOM 3380 C C . LEU B 1 162 ? -23.062 20.135 13.573 1 85.84 162 LEU B C 1
ATOM 3382 O O . LEU B 1 162 ? -24.286 20.132 13.419 1 85.84 162 LEU B O 1
ATOM 3386 N N . THR B 1 163 ? -22.434 19.316 14.34 1 85.85 163 THR B N 1
ATOM 3387 C CA . THR B 1 163 ? -23.147 18.272 15.067 1 85.85 163 THR B CA 1
ATOM 3388 C C . THR B 1 163 ? -24.011 18.875 16.171 1 85.85 163 THR B C 1
ATOM 3390 O O . THR B 1 163 ? -25.149 18.448 16.378 1 85.85 163 THR B O 1
ATOM 3393 N N . GLU B 1 164 ? -23.485 19.837 16.879 1 87.5 164 GLU B N 1
ATOM 3394 C CA . GLU B 1 164 ? -24.234 20.495 17.945 1 87.5 164 GLU B CA 1
ATOM 3395 C C . GLU B 1 164 ? -25.469 21.204 17.395 1 87.5 164 GLU B C 1
ATOM 3397 O O . GLU B 1 164 ? -26.542 21.151 17.999 1 87.5 164 GLU B O 1
ATOM 3402 N N . ALA B 1 165 ? -25.278 21.809 16.304 1 89.1 165 ALA B N 1
ATOM 3403 C CA . ALA B 1 165 ? -26.393 22.503 15.666 1 89.1 165 ALA B CA 1
ATOM 3404 C C . ALA B 1 165 ? -27.472 21.519 15.224 1 89.1 165 ALA B C 1
ATOM 3406 O O . ALA B 1 165 ? -28.665 21.768 15.413 1 89.1 165 ALA B O 1
ATOM 3407 N N . ALA B 1 166 ? -27.094 20.451 14.714 1 89.02 166 ALA B N 1
ATOM 3408 C CA . ALA B 1 166 ? -28.043 19.449 14.236 1 89.02 166 ALA B CA 1
ATOM 3409 C C . ALA B 1 166 ? -28.75 18.763 15.401 1 89.02 166 ALA B C 1
ATOM 3411 O O . ALA B 1 166 ? -29.945 18.469 15.324 1 89.02 166 ALA B O 1
ATOM 3412 N N . GLN B 1 167 ? -27.987 18.561 16.447 1 87.17 167 GLN B N 1
ATOM 3413 C CA . GLN B 1 167 ? -28.573 17.931 17.626 1 87.17 167 GLN B CA 1
ATOM 3414 C C . GLN B 1 167 ? -29.585 18.854 18.298 1 87.17 167 GLN B C 1
ATOM 3416 O O . GLN B 1 167 ? -30.587 18.391 18.847 1 87.17 167 GLN B O 1
ATOM 3421 N N . SER B 1 168 ? -29.241 20.079 18.261 1 91.12 168 SER B N 1
ATOM 3422 C CA . SER B 1 168 ? -30.179 21.055 18.809 1 91.12 168 SER B CA 1
ATOM 3423 C C . SER B 1 168 ? -31.499 21.041 18.046 1 91.12 168 SER B C 1
ATOM 3425 O O . SER B 1 168 ? -32.55 21.354 18.609 1 91.12 168 SER B O 1
ATOM 3427 N N . LEU B 1 169 ? -31.551 20.619 16.855 1 91.05 169 LEU B N 1
ATOM 3428 C CA . LEU B 1 169 ? -32.735 20.553 16.006 1 91.05 169 LEU B CA 1
ATOM 3429 C C . LEU B 1 169 ? -33.376 19.171 16.074 1 91.05 169 LEU B C 1
ATOM 3431 O O . LEU B 1 169 ? -34.376 18.911 15.4 1 91.05 169 LEU B O 1
ATOM 3435 N N . GLY B 1 170 ? -32.718 18.255 16.84 1 89.69 170 GLY B N 1
ATOM 3436 C CA . GLY B 1 170 ? -33.305 16.95 17.101 1 89.69 170 GLY B CA 1
ATOM 3437 C C . GLY B 1 170 ? -32.808 15.873 16.156 1 89.69 170 GLY B C 1
ATOM 3438 O O . GLY B 1 170 ? -33.394 14.791 16.077 1 89.69 170 GLY B O 1
ATOM 3439 N N . ALA B 1 171 ? -31.781 16.171 15.475 1 89.07 171 ALA B N 1
ATOM 3440 C CA . ALA B 1 171 ? -31.285 15.191 14.513 1 89.07 171 ALA B CA 1
ATOM 3441 C C . ALA B 1 171 ? -30.539 14.061 15.217 1 89.07 171 ALA B C 1
ATOM 3443 O O . ALA B 1 171 ? -29.793 14.3 16.17 1 89.07 171 ALA B O 1
ATOM 3444 N N . GLY B 1 172 ? -30.82 12.786 14.806 1 87.14 172 GLY B N 1
ATOM 3445 C CA . GLY B 1 172 ? -30.12 11.629 15.341 1 87.14 172 GLY B CA 1
ATOM 3446 C C . GLY B 1 172 ? -28.764 11.403 14.7 1 87.14 172 GLY B C 1
ATOM 3447 O O . GLY B 1 172 ? -28.387 12.114 13.766 1 87.14 172 GLY B O 1
ATOM 3448 N N . TRP B 1 173 ? -28.07 10.489 15.251 1 81.52 173 TRP B N 1
ATOM 3449 C CA . TRP B 1 173 ? -26.695 10.247 14.827 1 81.52 173 TRP B CA 1
ATOM 3450 C C . TRP B 1 173 ? -26.649 9.75 13.386 1 81.52 173 TRP B C 1
ATOM 3452 O O . TRP B 1 173 ? -25.739 10.1 12.631 1 81.52 173 TRP B O 1
ATOM 3462 N N . VAL B 1 174 ? -27.499 8.925 13.007 1 84.56 174 VAL B N 1
ATOM 3463 C CA . VAL B 1 174 ? -27.527 8.373 11.657 1 84.56 174 VAL B CA 1
ATOM 3464 C C . VAL B 1 174 ? -27.83 9.481 10.651 1 84.56 174 VAL B C 1
ATOM 3466 O O . VAL B 1 174 ? -27.241 9.524 9.569 1 84.56 174 VAL B O 1
ATOM 3469 N N . THR B 1 175 ? -28.696 10.376 11.065 1 87.77 175 THR B N 1
ATOM 3470 C CA . THR B 1 175 ? -29.054 11.5 10.207 1 87.77 175 THR B CA 1
ATOM 3471 C C . THR B 1 175 ? -27.879 12.461 10.057 1 87.77 175 THR B C 1
ATOM 3473 O O . THR B 1 175 ? -27.614 12.96 8.961 1 87.77 175 THR B O 1
ATOM 3476 N N . ILE B 1 176 ? -27.22 12.67 11.127 1 87.99 176 ILE B N 1
ATOM 3477 C CA . ILE B 1 176 ? -26.07 13.568 11.115 1 87.99 176 ILE B CA 1
ATOM 3478 C C . ILE B 1 176 ? -24.973 12.991 10.224 1 87.99 176 ILE B C 1
ATOM 3480 O O . ILE B 1 176 ? -24.409 13.698 9.385 1 87.99 176 ILE B O 1
ATOM 3484 N N . LEU B 1 177 ? -24.762 11.711 10.312 1 86.48 177 LEU B N 1
ATOM 3485 C CA . LEU B 1 177 ? -23.711 11.063 9.535 1 86.48 177 LEU B CA 1
ATOM 3486 C C . LEU B 1 177 ? -24.065 11.043 8.052 1 86.48 177 LEU B C 1
ATOM 3488 O O . LEU B 1 177 ? -23.24 11.397 7.207 1 86.48 177 LEU B O 1
ATOM 3492 N N . ALA B 1 178 ? -25.205 10.651 7.772 1 86.69 178 ALA B N 1
ATOM 3493 C CA . ALA B 1 178 ? -25.601 10.395 6.39 1 86.69 178 ALA B CA 1
ATOM 3494 C C . ALA B 1 178 ? -25.925 11.697 5.662 1 86.69 178 ALA B C 1
ATOM 3496 O O . ALA B 1 178 ? -25.644 11.835 4.469 1 86.69 178 ALA B O 1
ATOM 3497 N N . ARG B 1 179 ? -26.41 12.768 6.39 1 86.66 179 ARG B N 1
ATOM 3498 C CA . ARG B 1 179 ? -26.939 13.945 5.71 1 86.66 179 ARG B CA 1
ATOM 3499 C C . ARG B 1 179 ? -26.032 15.153 5.92 1 86.66 179 ARG B C 1
ATOM 3501 O O . ARG B 1 179 ? -26.078 16.113 5.148 1 86.66 179 ARG B O 1
ATOM 3508 N N . LEU B 1 180 ? -25.299 15.072 6.901 1 84.74 180 LEU B N 1
ATOM 3509 C CA . LEU B 1 180 ? -24.489 16.249 7.196 1 84.74 180 LEU B CA 1
ATOM 3510 C C . LEU B 1 180 ? -23.008 15.96 6.977 1 84.74 180 LEU B C 1
ATOM 3512 O O . LEU B 1 180 ? -22.341 16.657 6.21 1 84.74 180 LEU B O 1
ATOM 3516 N N . ILE B 1 181 ? -22.567 14.924 7.558 1 85.21 181 ILE B N 1
ATOM 3517 C CA . ILE B 1 181 ? -21.131 14.665 7.557 1 85.21 181 ILE B CA 1
ATOM 3518 C C . ILE B 1 181 ? -20.714 14.079 6.21 1 85.21 181 ILE B C 1
ATOM 3520 O O . ILE B 1 181 ? -19.811 14.601 5.552 1 85.21 181 ILE B O 1
ATOM 3524 N N . LEU B 1 182 ? -21.381 13.061 5.767 1 85.56 182 LEU B N 1
ATOM 3525 C CA . LEU B 1 182 ? -20.982 12.324 4.573 1 85.56 182 LEU B CA 1
ATOM 3526 C C . LEU B 1 182 ? -20.966 13.236 3.351 1 85.56 182 LEU B C 1
ATOM 3528 O O . LEU B 1 182 ? -19.995 13.246 2.592 1 85.56 182 LEU B O 1
ATOM 3532 N N . PRO B 1 183 ? -21.942 14.063 3.242 1 85.25 183 PRO B N 1
ATOM 3533 C CA . PRO B 1 183 ? -21.927 14.952 2.078 1 85.25 183 PRO B CA 1
ATOM 3534 C C . PRO B 1 183 ? -20.799 15.981 2.137 1 85.25 183 PRO B C 1
ATOM 3536 O O . PRO B 1 183 ? -20.287 16.4 1.096 1 85.25 183 PRO B O 1
ATOM 3539 N N . ASN B 1 184 ? -20.424 16.394 3.291 1 84.64 184 ASN B N 1
ATOM 3540 C CA . ASN B 1 184 ? -19.386 17.409 3.437 1 84.64 184 ASN B CA 1
ATOM 3541 C C . ASN B 1 184 ? -17.992 16.818 3.247 1 84.64 184 ASN B C 1
ATOM 3543 O O . ASN B 1 184 ? -17.044 17.541 2.935 1 84.64 184 ASN B O 1
ATOM 3547 N N . VAL B 1 185 ? -17.913 15.512 3.393 1 86.91 185 VAL B N 1
ATOM 3548 C CA . VAL B 1 185 ? -16.59 14.911 3.264 1 86.91 185 VAL B CA 1
ATOM 3549 C C . VAL B 1 185 ? -16.575 13.943 2.083 1 86.91 185 VAL B C 1
ATOM 3551 O O . VAL B 1 185 ? -15.717 13.06 2.007 1 86.91 185 VAL B O 1
ATOM 3554 N N . LEU B 1 186 ? -17.484 14.115 1.188 1 86.84 186 LEU B N 1
ATOM 3555 C CA . LEU B 1 186 ? -17.651 13.198 0.066 1 86.84 186 LEU B CA 1
ATOM 3556 C C . LEU B 1 186 ? -16.395 13.16 -0.798 1 86.84 186 LEU B C 1
ATOM 3558 O O . LEU B 1 186 ? -15.995 12.096 -1.274 1 86.84 186 LEU B O 1
ATOM 3562 N N . VAL B 1 187 ? -15.803 14.298 -1.008 1 82.79 187 VAL B N 1
ATOM 3563 C CA . VAL B 1 187 ? -14.605 14.382 -1.838 1 82.79 187 VAL B CA 1
ATOM 3564 C C . VAL B 1 187 ? -13.475 13.58 -1.197 1 82.79 187 VAL B C 1
ATOM 3566 O O . VAL B 1 187 ? -12.762 12.843 -1.883 1 82.79 187 VAL B O 1
ATOM 3569 N N . ALA B 1 188 ? -13.366 13.734 0.079 1 85.78 188 ALA B N 1
ATOM 3570 C CA . ALA B 1 188 ? -12.346 12.989 0.812 1 85.78 188 ALA B CA 1
ATOM 3571 C C . ALA B 1 188 ? -12.628 11.49 0.774 1 85.78 188 ALA B C 1
ATOM 3573 O O . ALA B 1 188 ? -11.715 10.685 0.576 1 85.78 188 ALA B O 1
ATOM 3574 N N . VAL B 1 189 ? -13.861 11.119 0.94 1 89.44 189 VAL B N 1
ATOM 3575 C CA . VAL B 1 189 ? -14.274 9.72 0.916 1 89.44 189 VAL B CA 1
ATOM 3576 C C . VAL B 1 189 ? -14.009 9.127 -0.466 1 89.44 189 VAL B C 1
ATOM 3578 O O . VAL B 1 189 ? -13.582 7.976 -0.583 1 89.44 189 VAL B O 1
ATOM 3581 N N . LEU B 1 190 ? -14.212 9.911 -1.489 1 87.92 190 LEU B N 1
ATOM 3582 C CA . LEU B 1 190 ? -13.985 9.456 -2.857 1 87.92 190 LEU B CA 1
ATOM 3583 C C . LEU B 1 190 ? -12.502 9.207 -3.108 1 87.92 190 LEU B C 1
ATOM 3585 O O . LEU B 1 190 ? -12.138 8.281 -3.837 1 87.92 190 LEU B O 1
ATOM 3589 N N . SER B 1 191 ? -11.653 10.039 -2.551 1 85.45 191 SER B N 1
ATOM 3590 C CA . SER B 1 191 ? -10.216 9.821 -2.685 1 85.45 191 SER B CA 1
ATOM 3591 C C . SER B 1 191 ? -9.799 8.493 -2.063 1 85.45 191 SER B C 1
ATOM 3593 O O . SER B 1 191 ? -8.991 7.759 -2.637 1 85.45 191 SER B O 1
ATOM 3595 N N . GLY B 1 192 ? -10.355 8.214 -0.895 1 88.68 192 GLY B N 1
ATOM 3596 C CA . GLY B 1 192 ? -10.11 6.924 -0.271 1 88.68 192 GLY B CA 1
ATOM 3597 C C . GLY B 1 192 ? -10.654 5.759 -1.077 1 88.68 192 GLY B C 1
ATOM 3598 O O . GLY B 1 192 ? -10.028 4.699 -1.145 1 88.68 192 GLY B O 1
ATOM 3599 N N . ALA B 1 193 ? -11.802 5.987 -1.654 1 91.14 193 ALA B N 1
ATOM 3600 C CA . ALA B 1 193 ? -12.425 4.964 -2.489 1 91.14 193 ALA B CA 1
ATOM 3601 C C . ALA B 1 193 ? -11.569 4.662 -3.716 1 91.14 193 ALA B C 1
ATOM 3603 O O . ALA B 1 193 ? -11.445 3.505 -4.124 1 91.14 193 ALA B O 1
ATOM 3604 N N . PHE B 1 194 ? -11.012 5.685 -4.221 1 88.11 194 PHE B N 1
ATOM 3605 C CA . PHE B 1 194 ? -10.142 5.547 -5.383 1 88.11 194 PHE B CA 1
ATOM 3606 C C . PHE B 1 194 ? -8.95 4.653 -5.063 1 88.11 194 PHE B C 1
ATOM 3608 O O . PHE B 1 194 ? -8.619 3.751 -5.836 1 88.11 194 PHE B O 1
ATOM 3615 N N . LEU B 1 195 ? -8.361 4.914 -4.005 1 88.41 195 LEU B N 1
ATOM 3616 C CA . LEU B 1 195 ? -7.193 4.133 -3.613 1 88.41 195 LEU B CA 1
ATOM 3617 C C . LEU B 1 195 ? -7.584 2.696 -3.286 1 88.41 195 LEU B C 1
ATOM 3619 O O . LEU B 1 195 ? -6.837 1.761 -3.583 1 88.41 195 LEU B O 1
ATOM 3623 N N . THR B 1 196 ? -8.745 2.567 -2.698 1 93.23 196 THR B N 1
ATOM 3624 C CA . THR B 1 196 ? -9.243 1.23 -2.399 1 93.23 196 THR B CA 1
ATOM 3625 C C . THR B 1 196 ? -9.462 0.434 -3.682 1 93.23 196 THR B C 1
ATOM 3627 O O . THR B 1 196 ? -9.095 -0.741 -3.761 1 93.23 196 THR B O 1
ATOM 3630 N N . PHE B 1 197 ? -10.08 1.074 -4.657 1 92.22 197 PHE B N 1
ATOM 3631 C CA . PHE B 1 197 ? -10.315 0.43 -5.944 1 92.22 197 PHE B CA 1
ATOM 3632 C C . PHE B 1 197 ? -9.003 -0.034 -6.566 1 92.22 197 PHE B C 1
ATOM 3634 O O . PHE B 1 197 ? -8.899 -1.169 -7.035 1 92.22 197 PHE B O 1
ATOM 3641 N N . ALA B 1 198 ? -8.049 0.827 -6.569 1 88.82 198 ALA B N 1
ATOM 3642 C CA . ALA B 1 198 ? -6.748 0.512 -7.153 1 88.82 198 ALA B CA 1
ATOM 3643 C C . ALA B 1 198 ? -6.101 -0.674 -6.444 1 88.82 198 ALA B C 1
ATOM 3645 O O . ALA B 1 198 ? -5.52 -1.55 -7.09 1 88.82 198 ALA B O 1
ATOM 3646 N N . ILE B 1 199 ? -6.185 -0.718 -5.177 1 90.54 199 ILE B N 1
ATOM 3647 C CA . ILE B 1 199 ? -5.577 -1.775 -4.376 1 90.54 199 ILE B CA 1
ATOM 3648 C C . ILE B 1 199 ? -6.25 -3.11 -4.687 1 90.54 199 ILE B C 1
ATOM 3650 O O . ILE B 1 199 ? -5.574 -4.116 -4.912 1 90.54 199 ILE B O 1
ATOM 3654 N N . VAL B 1 200 ? -7.552 -3.113 -4.779 1 93.76 200 VAL B N 1
ATOM 3655 C CA . VAL B 1 200 ? -8.314 -4.341 -4.978 1 93.76 200 VAL B CA 1
ATOM 3656 C C . VAL B 1 200 ? -8.036 -4.903 -6.37 1 93.76 200 VAL B C 1
ATOM 3658 O O . VAL B 1 200 ? -7.856 -6.113 -6.534 1 93.76 200 VAL B O 1
ATOM 3661 N N . ILE B 1 201 ? -7.942 -4.067 -7.333 1 90.83 201 ILE B N 1
ATOM 3662 C CA . ILE B 1 201 ? -7.757 -4.497 -8.715 1 90.83 201 ILE B CA 1
ATOM 3663 C C . ILE B 1 201 ? -6.384 -5.147 -8.874 1 90.83 201 ILE B C 1
ATOM 3665 O O . ILE B 1 201 ? -6.225 -6.096 -9.644 1 90.83 201 ILE B O 1
ATOM 3669 N N . GLY B 1 202 ? -5.421 -4.706 -8.141 1 88.54 202 GLY B N 1
ATOM 3670 C CA . GLY B 1 202 ? -4.064 -5.196 -8.326 1 88.54 202 GLY B CA 1
ATOM 3671 C C . GLY B 1 202 ? -3.65 -6.214 -7.281 1 88.54 202 GLY B C 1
ATOM 3672 O O . GLY B 1 202 ? -2.527 -6.722 -7.312 1 88.54 202 GLY B O 1
ATOM 3673 N N . GLU B 1 203 ? -4.522 -6.505 -6.383 1 90.86 203 GLU B N 1
ATOM 3674 C CA . GLU B 1 203 ? -4.161 -7.398 -5.286 1 90.86 203 GLU B CA 1
ATOM 3675 C C . GLU B 1 203 ? -4.066 -8.845 -5.76 1 90.86 203 GLU B C 1
ATOM 3677 O O . GLU B 1 203 ? -4.919 -9.313 -6.517 1 90.86 203 GLU B O 1
ATOM 3682 N N . PHE B 1 204 ? -3.069 -9.612 -5.331 1 90.26 204 PHE B N 1
ATOM 3683 C CA . PHE B 1 204 ? -2.812 -10.97 -5.796 1 90.26 204 PHE B CA 1
ATOM 3684 C C . PHE B 1 204 ? -2.876 -11.96 -4.639 1 90.26 204 PHE B C 1
ATOM 3686 O O . PHE B 1 204 ? -3.549 -12.988 -4.732 1 90.26 204 PHE B O 1
ATOM 3693 N N . VAL B 1 205 ? -2.286 -11.668 -3.553 1 90.02 205 VAL B N 1
ATOM 3694 C CA . VAL B 1 205 ? -1.932 -12.655 -2.539 1 90.02 205 VAL B CA 1
ATOM 3695 C C . VAL B 1 205 ? -3.2 -13.213 -1.896 1 90.02 205 VAL B C 1
ATOM 3697 O O . VAL B 1 205 ? -3.415 -14.427 -1.884 1 90.02 205 VAL B O 1
ATOM 3700 N N . LEU B 1 206 ? -4.079 -12.364 -1.468 1 93.15 206 LEU B N 1
ATOM 3701 C CA . LEU B 1 206 ? -5.294 -12.822 -0.802 1 93.15 206 LEU B CA 1
ATOM 3702 C C . LEU B 1 206 ? -6.173 -13.617 -1.763 1 93.15 206 LEU B C 1
ATOM 3704 O O . LEU B 1 206 ? -6.633 -14.711 -1.429 1 93.15 206 LEU B O 1
ATOM 3708 N N . ALA B 1 207 ? -6.31 -13.036 -2.938 1 95.32 207 ALA B N 1
ATOM 3709 C CA . ALA B 1 207 ? -7.185 -13.665 -3.924 1 95.32 207 ALA B CA 1
ATOM 3710 C C . ALA B 1 207 ? -6.625 -15.011 -4.375 1 95.32 207 ALA B C 1
ATOM 3712 O O . ALA B 1 207 ? -7.373 -15.977 -4.544 1 95.32 207 ALA B O 1
ATOM 3713 N N . ALA B 1 208 ? -5.387 -15.108 -4.558 1 92.48 208 ALA B N 1
ATOM 3714 C CA . ALA B 1 208 ? -4.761 -16.341 -5.03 1 92.48 208 ALA B CA 1
ATOM 3715 C C . ALA B 1 208 ? -4.849 -17.439 -3.974 1 92.48 208 ALA B C 1
ATOM 3717 O O . ALA B 1 208 ? -5.158 -18.59 -4.29 1 92.48 208 ALA B O 1
ATOM 3718 N N . LEU B 1 209 ? -4.599 -17.098 -2.726 1 90.16 209 LEU B N 1
ATOM 3719 C CA . LEU B 1 209 ? -4.519 -18.116 -1.685 1 90.16 209 LEU B CA 1
ATOM 3720 C C . LEU B 1 209 ? -5.912 -18.522 -1.214 1 90.16 209 LEU B C 1
ATOM 3722 O O . LEU B 1 209 ? -6.097 -19.621 -0.685 1 90.16 209 LEU B O 1
ATOM 3726 N N . LEU B 1 210 ? -6.894 -17.661 -1.44 1 92.9 210 LEU B N 1
ATOM 3727 C CA . LEU B 1 210 ? -8.277 -18.028 -1.155 1 92.9 210 LEU B CA 1
ATOM 3728 C C . LEU B 1 210 ? -8.938 -18.65 -2.381 1 92.9 210 LEU B C 1
ATOM 3730 O O . L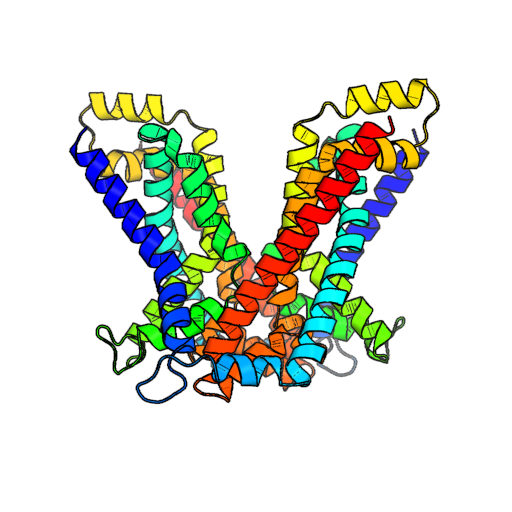EU B 1 210 ? -10.133 -18.953 -2.361 1 92.9 210 LEU B O 1
ATOM 3734 N N . ASN B 1 211 ? -8.124 -18.727 -3.455 1 92.65 211 ASN B N 1
ATOM 3735 C CA . ASN B 1 211 ? -8.564 -19.366 -4.691 1 92.65 211 ASN B CA 1
ATOM 3736 C C . ASN B 1 211 ? -9.815 -18.698 -5.253 1 92.65 211 ASN B C 1
ATOM 3738 O O . ASN B 1 211 ? -10.807 -19.371 -5.54 1 92.65 211 ASN B O 1
ATOM 3742 N N . ARG B 1 212 ? -9.764 -17.371 -5.384 1 95.15 212 ARG B N 1
ATOM 3743 C CA . ARG B 1 212 ? -10.871 -16.619 -5.965 1 95.15 212 ARG B CA 1
ATOM 3744 C C . ARG B 1 212 ? -10.509 -16.092 -7.349 1 95.15 212 ARG B C 1
ATOM 3746 O O . ARG B 1 212 ? -9.339 -15.823 -7.63 1 95.15 212 ARG B O 1
ATOM 3753 N N . PRO B 1 213 ? -11.501 -16.042 -8.157 1 95.54 213 PRO B N 1
ATOM 3754 C CA . PRO B 1 213 ? -11.256 -15.625 -9.54 1 95.54 213 PRO B CA 1
ATOM 3755 C C . PRO B 1 213 ? -11.116 -14.112 -9.685 1 95.54 213 PRO B C 1
ATOM 3757 O O . PRO B 1 213 ? -11.881 -13.485 -10.422 1 95.54 213 PRO B O 1
ATOM 3760 N N . ALA B 1 214 ? -10.126 -13.595 -9.084 1 95.43 214 ALA B N 1
ATOM 3761 C CA . ALA B 1 214 ? -9.896 -12.153 -9.103 1 95.43 214 ALA B CA 1
ATOM 3762 C C . ALA B 1 214 ? -8.961 -11.761 -10.243 1 95.43 214 ALA B C 1
ATOM 3764 O O . ALA B 1 214 ? -8.272 -12.613 -10.81 1 95.43 214 ALA B O 1
ATOM 3765 N N . PHE B 1 215 ? -8.964 -10.551 -10.602 1 91.97 215 PHE B N 1
ATOM 3766 C CA . PHE B 1 215 ? -8.193 -10.012 -11.716 1 91.97 215 PHE B CA 1
ATOM 3767 C C . PHE B 1 215 ? -6.699 -10.061 -11.415 1 91.97 215 PHE B C 1
ATOM 3769 O O . PHE B 1 215 ? -5.886 -10.283 -12.314 1 91.97 215 PHE B O 1
ATOM 3776 N N . GLY B 1 216 ? -6.292 -9.874 -10.175 1 89.47 216 GLY B N 1
ATOM 3777 C CA . GLY B 1 216 ? -4.89 -9.91 -9.792 1 89.47 216 GLY B CA 1
ATOM 3778 C C . GLY B 1 216 ? -4.201 -11.207 -10.172 1 89.47 216 GLY B C 1
ATOM 3779 O O . GLY B 1 216 ? -3.227 -11.201 -10.929 1 89.47 216 GLY B O 1
ATOM 3780 N N . PRO B 1 217 ? -4.733 -12.27 -9.638 1 91.21 217 PRO B N 1
ATOM 3781 C CA . PRO B 1 217 ? -4.161 -13.568 -10.004 1 91.21 217 PRO B CA 1
ATOM 3782 C C . PRO B 1 217 ? -4.186 -13.821 -11.51 1 91.21 217 PRO B C 1
ATOM 3784 O O . PRO B 1 217 ? -3.235 -14.379 -12.062 1 91.21 217 PRO B O 1
ATOM 3787 N N . TYR B 1 218 ? -5.243 -13.431 -12.182 1 90.43 218 TYR B N 1
ATOM 3788 C CA . TYR B 1 218 ? -5.328 -13.596 -13.629 1 90.43 218 TYR B CA 1
ATOM 3789 C C . TYR B 1 218 ? -4.185 -12.871 -14.328 1 90.43 218 TYR B C 1
ATOM 3791 O O . TYR B 1 218 ? -3.557 -13.42 -15.237 1 90.43 218 TYR B O 1
ATOM 3799 N N . MET B 1 219 ? -3.906 -11.706 -13.919 1 87.16 219 MET B N 1
ATOM 3800 C CA . MET B 1 219 ? -2.842 -10.914 -14.529 1 87.16 219 MET B CA 1
ATOM 3801 C C . MET B 1 219 ? -1.483 -11.572 -14.314 1 87.16 219 MET B C 1
ATOM 3803 O O . MET B 1 219 ? -0.673 -11.651 -15.24 1 87.16 219 MET B O 1
ATOM 3807 N N . VAL B 1 220 ? -1.254 -12.006 -13.12 1 84.75 220 VAL B N 1
ATOM 3808 C CA . VAL B 1 220 ? 0.036 -12.602 -12.789 1 84.75 220 VAL B CA 1
ATOM 3809 C C . VAL B 1 220 ? 0.208 -13.916 -13.548 1 84.75 220 VAL B C 1
ATOM 3811 O O . VAL B 1 220 ? 1.288 -14.199 -14.073 1 84.75 220 VAL B O 1
ATOM 3814 N N . TRP B 1 221 ? -0.806 -14.682 -13.608 1 84.17 221 TRP B N 1
ATOM 3815 C CA . TRP B 1 221 ? -0.741 -15.957 -14.315 1 84.17 221 TRP B CA 1
ATOM 3816 C C . TRP B 1 221 ? -0.535 -15.74 -15.81 1 84.17 221 TRP B C 1
ATOM 3818 O O . TRP B 1 221 ? 0.248 -16.451 -16.444 1 84.17 221 TRP B O 1
ATOM 3828 N N . MET B 1 222 ? -1.213 -14.775 -16.383 1 79.64 222 MET B N 1
ATOM 3829 C CA . MET B 1 222 ? -1.026 -14.451 -17.794 1 79.64 222 MET B CA 1
ATOM 3830 C C . MET B 1 222 ? 0.383 -13.926 -18.049 1 79.64 222 MET B C 1
ATOM 3832 O O . MET B 1 222 ? 0.989 -14.234 -19.077 1 79.64 222 MET B O 1
ATOM 3836 N N . GLY B 1 223 ? 0.87 -13.128 -17.169 1 74.35 223 GLY B N 1
ATOM 3837 C CA . GLY B 1 223 ? 2.205 -12.567 -17.3 1 74.35 223 GLY B CA 1
ATOM 3838 C C . GLY B 1 223 ? 3.3 -13.616 -17.258 1 74.35 223 GLY B C 1
ATOM 3839 O O . GLY B 1 223 ? 4.322 -13.482 -17.935 1 74.35 223 GLY B O 1
ATOM 3840 N N . ALA B 1 224 ? 3.073 -14.663 -16.51 1 72.15 224 ALA B N 1
ATOM 3841 C CA . ALA B 1 224 ? 4.076 -15.713 -16.351 1 72.15 224 ALA B CA 1
ATOM 3842 C C . ALA B 1 224 ? 4.043 -16.685 -17.527 1 72.15 224 ALA B C 1
ATOM 3844 O O . ALA B 1 224 ? 5.038 -17.356 -17.814 1 72.15 224 ALA B O 1
ATOM 3845 N N . ASN B 1 225 ? 2.91 -16.633 -18.2 1 73.08 225 ASN B N 1
ATOM 3846 C CA . ASN B 1 225 ? 2.737 -17.722 -19.155 1 73.08 225 ASN B CA 1
ATOM 3847 C C . ASN B 1 225 ? 2.701 -17.208 -20.591 1 73.08 225 ASN B C 1
ATOM 3849 O O . ASN B 1 225 ? 2.864 -17.981 -21.536 1 73.08 225 ASN B O 1
ATOM 3853 N N . LYS B 1 226 ? 2.431 -15.924 -20.738 1 68.23 226 LYS B N 1
ATOM 3854 C CA . LYS B 1 226 ? 2.343 -15.389 -22.094 1 68.23 226 LYS B CA 1
ATOM 3855 C C . LYS B 1 226 ? 3.398 -14.312 -22.33 1 68.23 226 LYS B C 1
ATOM 3857 O O . LYS B 1 226 ? 3.842 -13.654 -21.387 1 68.23 226 LYS B O 1
ATOM 3862 N N . ALA B 1 227 ? 3.768 -14.173 -23.492 1 62.32 227 ALA B N 1
ATOM 3863 C CA . ALA B 1 227 ? 4.886 -13.292 -23.815 1 62.32 227 ALA B CA 1
ATOM 3864 C C . ALA B 1 227 ? 4.411 -11.857 -24.029 1 62.32 227 ALA B C 1
ATOM 3866 O O . ALA B 1 227 ? 4.987 -10.917 -23.477 1 62.32 227 ALA B O 1
ATOM 3867 N N . TYR B 1 228 ? 3.438 -11.707 -24.83 1 63.3 228 TYR B N 1
ATOM 3868 C CA . TYR B 1 228 ? 3.075 -10.359 -25.255 1 63.3 228 TYR B CA 1
ATOM 3869 C C . TYR B 1 228 ? 1.801 -9.893 -24.561 1 63.3 228 TYR B C 1
ATOM 3871 O O . TYR B 1 228 ? 1.641 -8.704 -24.278 1 63.3 228 TYR B O 1
ATOM 3879 N N . GLU B 1 229 ? 1.04 -10.859 -24.206 1 69.68 229 GLU B N 1
ATOM 3880 C CA . GLU B 1 229 ? -0.296 -10.558 -23.699 1 69.68 229 GLU B CA 1
ATOM 3881 C C . GLU B 1 229 ? -0.226 -9.846 -22.351 1 69.68 229 GLU B C 1
ATOM 3883 O O . GLU B 1 229 ? -1.021 -8.945 -22.078 1 69.68 229 GLU B O 1
ATOM 3888 N N . PRO B 1 230 ? 0.826 -10.143 -21.678 1 69.25 230 PRO B N 1
ATOM 3889 C CA . PRO B 1 230 ? 0.839 -9.523 -20.351 1 69.25 230 PRO B CA 1
ATOM 3890 C C . PRO B 1 230 ? 1.032 -8.009 -20.409 1 69.25 230 PRO B C 1
ATOM 3892 O O . PRO B 1 230 ? 0.477 -7.281 -19.582 1 69.25 230 PRO B O 1
ATOM 3895 N N . ALA B 1 231 ? 1.757 -7.576 -21.395 1 71.67 231 ALA B N 1
ATOM 3896 C CA . ALA B 1 231 ? 1.95 -6.135 -21.533 1 71.67 231 ALA B CA 1
ATOM 3897 C C . ALA B 1 231 ? 0.636 -5.436 -21.872 1 71.67 231 ALA B C 1
ATOM 3899 O O . ALA B 1 231 ? 0.318 -4.389 -21.303 1 71.67 231 ALA B O 1
ATOM 3900 N N . ALA B 1 232 ? -0.062 -6.017 -22.794 1 74.78 232 ALA B N 1
ATOM 3901 C CA . ALA B 1 232 ? -1.364 -5.466 -23.161 1 74.78 232 ALA B CA 1
ATOM 3902 C C . ALA B 1 232 ? -2.33 -5.507 -21.98 1 74.78 232 ALA B C 1
ATOM 3904 O O . ALA B 1 232 ? -3.083 -4.557 -21.752 1 74.78 232 ALA B O 1
ATOM 3905 N N . LEU B 1 233 ? -2.197 -6.588 -21.307 1 76.56 233 LEU B N 1
ATOM 3906 C CA . LEU B 1 233 ? -3.062 -6.755 -20.143 1 76.56 233 LEU B CA 1
ATOM 3907 C C . LEU B 1 233 ? -2.762 -5.696 -19.087 1 76.56 233 LEU B C 1
ATOM 3909 O O . LEU B 1 233 ? -3.678 -5.166 -18.455 1 76.56 233 LEU B O 1
ATOM 3913 N N . ALA B 1 234 ? -1.523 -5.423 -18.921 1 76.27 234 ALA B N 1
ATOM 3914 C CA . ALA B 1 234 ? -1.12 -4.421 -17.937 1 76.27 234 ALA B CA 1
ATOM 3915 C C . ALA B 1 234 ? -1.638 -3.038 -18.32 1 76.27 234 ALA B C 1
ATOM 3917 O O . ALA B 1 234 ? -2.134 -2.296 -17.468 1 76.27 234 ALA B O 1
ATOM 3918 N N . VAL B 1 235 ? -1.56 -2.7 -19.536 1 77.98 235 VAL B N 1
ATOM 3919 C CA . VAL B 1 235 ? -2.028 -1.403 -20.013 1 77.98 235 VAL B CA 1
ATOM 3920 C C . VAL B 1 235 ? -3.546 -1.317 -19.871 1 77.98 235 VAL B C 1
ATOM 3922 O O . VAL B 1 235 ? -4.076 -0.303 -19.409 1 77.98 235 VAL B O 1
ATOM 3925 N N . ILE B 1 236 ? -4.151 -2.333 -20.253 1 78.8 236 ILE B N 1
ATOM 3926 C CA . ILE B 1 236 ? -5.607 -2.363 -20.16 1 78.8 236 ILE B CA 1
ATOM 3927 C C . ILE B 1 236 ? -6.033 -2.233 -18.699 1 78.8 236 ILE B C 1
ATOM 3929 O O . ILE B 1 236 ? -6.943 -1.465 -18.378 1 78.8 236 ILE B O 1
ATOM 3933 N N . ALA B 1 237 ? -5.334 -3.046 -17.92 1 75.12 237 ALA B N 1
ATOM 3934 C CA . ALA B 1 237 ? -5.64 -2.988 -16.493 1 75.12 237 ALA B CA 1
ATOM 3935 C C . ALA B 1 237 ? -5.482 -1.569 -15.955 1 75.12 237 ALA B C 1
ATOM 3937 O O . ALA B 1 237 ? -6.314 -1.097 -15.177 1 75.12 237 ALA B O 1
ATOM 3938 N N . PHE B 1 238 ? -4.49 -0.934 -16.368 1 79.51 238 PHE B N 1
ATOM 3939 C CA . PHE B 1 238 ? -4.222 0.428 -15.924 1 79.51 238 PHE B CA 1
ATOM 3940 C C . PHE B 1 238 ? -5.299 1.383 -16.427 1 79.51 238 PHE B C 1
ATOM 3942 O O . PHE B 1 238 ? -5.853 2.165 -15.653 1 79.51 238 PHE B O 1
ATOM 3949 N N . VAL B 1 239 ? -5.638 1.356 -17.653 1 79.24 239 VAL B N 1
ATOM 3950 C CA . VAL B 1 239 ? -6.602 2.254 -18.279 1 79.24 239 VAL B CA 1
ATOM 3951 C C . VAL B 1 239 ? -7.991 2.011 -17.694 1 79.24 239 VAL B C 1
ATOM 3953 O O . VAL B 1 239 ? -8.707 2.959 -17.362 1 79.24 239 VAL B O 1
ATOM 3956 N N . VAL B 1 240 ? -8.268 0.804 -17.587 1 75.96 240 VAL B N 1
ATOM 3957 C CA . VAL B 1 240 ? -9.598 0.465 -17.095 1 75.96 240 VAL B CA 1
ATOM 3958 C C . VAL B 1 240 ? -9.729 0.878 -15.631 1 75.96 240 VAL B C 1
ATOM 3960 O O . VAL B 1 240 ? -10.78 1.367 -15.209 1 75.96 240 VAL B O 1
ATOM 3963 N N . THR B 1 241 ? -8.667 0.645 -14.879 1 76.56 241 THR B N 1
ATOM 3964 C CA . THR B 1 241 ? -8.678 1.075 -13.485 1 76.56 241 THR B CA 1
ATOM 3965 C C . THR B 1 241 ? -8.907 2.581 -13.386 1 76.56 241 THR B C 1
ATOM 3967 O O . THR B 1 241 ? -9.741 3.037 -12.601 1 76.56 241 THR B O 1
ATOM 3970 N N . TRP B 1 242 ? -8.254 3.36 -14.191 1 81.87 242 TRP B N 1
ATOM 3971 C CA . TRP B 1 242 ? -8.402 4.812 -14.186 1 81.87 242 TRP B CA 1
ATOM 3972 C C . TRP B 1 242 ? -9.791 5.22 -14.664 1 81.87 242 TRP B C 1
ATOM 3974 O O . TRP B 1 242 ? -10.386 6.16 -14.132 1 81.87 242 TRP B O 1
ATOM 3984 N N . ALA B 1 243 ? -10.265 4.513 -15.666 1 82.43 243 ALA B N 1
ATOM 3985 C CA . ALA B 1 243 ? -11.604 4.796 -16.176 1 82.43 243 ALA B CA 1
ATOM 3986 C C . ALA B 1 243 ? -12.664 4.538 -15.108 1 82.43 243 ALA B C 1
ATOM 3988 O O . ALA B 1 243 ? -13.576 5.347 -14.922 1 82.43 243 ALA B O 1
ATOM 3989 N N . CYS B 1 244 ? -12.536 3.462 -14.451 1 78.42 244 CYS B N 1
ATOM 3990 C CA . CYS B 1 244 ? -13.473 3.13 -13.384 1 78.42 244 CYS B CA 1
ATOM 3991 C C . CYS B 1 244 ? -13.389 4.144 -12.249 1 78.42 244 CYS B C 1
ATOM 3993 O O . CYS B 1 244 ? -14.413 4.546 -11.693 1 78.42 244 CYS B O 1
ATOM 3995 N N . MET B 1 245 ? -12.205 4.537 -12.027 1 76.98 245 MET B N 1
ATOM 3996 C CA . MET B 1 245 ? -12.014 5.537 -10.979 1 76.98 245 MET B CA 1
ATOM 3997 C C . MET B 1 245 ? -12.646 6.867 -11.375 1 76.98 245 MET B C 1
ATOM 3999 O O . MET B 1 245 ? -13.28 7.527 -10.55 1 76.98 245 MET B O 1
ATOM 4003 N N . ALA B 1 246 ? -12.458 7.242 -12.606 1 78.81 246 ALA B N 1
ATOM 4004 C CA . ALA B 1 246 ? -13.07 8.465 -13.12 1 78.81 246 ALA B CA 1
ATOM 4005 C C . ALA B 1 246 ? -14.592 8.386 -13.057 1 78.81 246 ALA B C 1
ATOM 4007 O O . ALA B 1 246 ? -15.256 9.358 -12.691 1 78.81 246 ALA B O 1
ATOM 4008 N N . LEU B 1 247 ? -15.073 7.24 -13.361 1 78.53 247 LEU B N 1
ATOM 4009 C CA . LEU B 1 247 ? -16.517 7.029 -13.334 1 78.53 247 LEU B CA 1
ATOM 4010 C C . LEU B 1 247 ? -17.052 7.118 -11.909 1 78.53 247 LEU B C 1
ATOM 4012 O O . LEU B 1 247 ? -18.092 7.736 -11.669 1 78.53 247 LEU B O 1
ATOM 4016 N N . ILE B 1 248 ? -16.316 6.573 -11.012 1 69.99 248 ILE B N 1
ATOM 4017 C CA . ILE B 1 248 ? -16.719 6.609 -9.611 1 69.99 248 ILE B CA 1
ATOM 4018 C C . ILE B 1 248 ? -16.708 8.051 -9.107 1 69.99 248 ILE B C 1
ATOM 4020 O O . ILE B 1 248 ? -17.624 8.475 -8.4 1 69.99 248 ILE B O 1
ATOM 4024 N N . GLN B 1 249 ? -15.762 8.813 -9.516 1 71.47 249 GLN B N 1
ATOM 4025 C CA . GLN B 1 249 ? -15.662 10.213 -9.12 1 71.47 249 GLN B CA 1
ATOM 4026 C C . GLN B 1 249 ? -16.803 11.035 -9.713 1 71.47 249 GLN B C 1
ATOM 4028 O O . GLN B 1 249 ? -17.356 11.912 -9.045 1 71.47 249 GLN B O 1
ATOM 4033 N N . LEU B 1 250 ? -17.133 10.73 -10.979 1 74.91 250 LEU B N 1
ATOM 4034 C CA . LEU B 1 250 ? -18.195 11.456 -11.667 1 74.91 250 LEU B CA 1
ATOM 4035 C C . LEU B 1 250 ? -19.548 11.183 -11.019 1 74.91 250 LEU B C 1
ATOM 4037 O O . LEU B 1 250 ? -20.334 12.108 -10.799 1 74.91 250 LEU B O 1
ATOM 4041 N N . VAL B 1 251 ? -19.777 9.991 -10.687 1 70.36 251 VAL B N 1
ATOM 4042 C CA . VAL B 1 251 ? -21.048 9.592 -10.091 1 70.36 251 VAL B CA 1
ATOM 4043 C C . VAL B 1 251 ? -21.19 10.22 -8.707 1 70.36 251 VAL B C 1
ATOM 4045 O O . VAL B 1 251 ? -22.262 10.716 -8.35 1 70.36 251 VAL B O 1
ATOM 4048 N N . THR B 1 252 ? -20.165 10.247 -8.043 1 65.45 252 THR B N 1
ATOM 4049 C CA . THR B 1 252 ? -20.212 10.781 -6.686 1 65.45 252 THR B CA 1
ATOM 4050 C C . THR B 1 252 ? -20.341 12.301 -6.707 1 65.45 252 THR B C 1
ATOM 4052 O O . THR B 1 252 ? -21.077 12.878 -5.904 1 65.45 252 THR B O 1
ATOM 4055 N N . ARG B 1 253 ? -19.699 12.926 -7.619 1 66.38 253 ARG B N 1
ATOM 4056 C CA . ARG B 1 253 ? -19.797 14.376 -7.752 1 66.38 253 ARG B CA 1
ATOM 4057 C C . ARG B 1 253 ? -21.199 14.792 -8.186 1 66.38 253 ARG B C 1
ATOM 4059 O O . ARG B 1 253 ? -21.733 15.792 -7.7 1 66.38 253 ARG B O 1
ATOM 4066 N N . LEU B 1 254 ? -21.653 14.034 -9.113 1 65.14 254 LEU B N 1
ATOM 4067 C CA . LEU B 1 254 ? -22.984 14.353 -9.616 1 65.14 254 LEU B CA 1
ATOM 4068 C C . LEU B 1 254 ? -24.041 14.121 -8.541 1 65.14 254 LEU B C 1
ATOM 4070 O O . LEU B 1 254 ? -25.02 14.865 -8.457 1 65.14 254 LEU B O 1
ATOM 4074 N N . SER B 1 255 ? -23.852 13.173 -7.831 1 61.22 255 SER B N 1
ATOM 4075 C CA . SER B 1 255 ? -24.8 12.888 -6.758 1 61.22 255 SER B CA 1
ATOM 4076 C C . SER B 1 255 ? -24.712 13.932 -5.651 1 61.22 255 SER B C 1
ATOM 4078 O O . SER B 1 255 ? -25.729 14.312 -5.067 1 61.22 255 SER B O 1
ATOM 4080 N N . ALA B 1 256 ? -23.559 14.383 -5.398 1 59.32 256 ALA B N 1
ATOM 4081 C CA . ALA B 1 256 ? -23.366 15.428 -4.396 1 59.32 256 ALA B CA 1
ATOM 4082 C C . ALA B 1 256 ? -23.985 16.746 -4.852 1 59.32 256 ALA B C 1
ATOM 4084 O O . ALA B 1 256 ? -24.578 17.471 -4.05 1 59.32 256 ALA B O 1
ATOM 4085 N N . HIS B 1 257 ? -23.814 17.029 -6.07 1 56.77 257 HIS B N 1
ATOM 4086 C CA . HIS B 1 257 ? -24.389 18.25 -6.624 1 56.77 257 HIS B CA 1
ATOM 4087 C C . HIS B 1 257 ? -25.912 18.179 -6.649 1 56.77 257 HIS B C 1
ATOM 4089 O O . HIS B 1 257 ? -26.588 19.174 -6.378 1 56.77 257 HIS B O 1
ATOM 4095 N N . THR B 1 258 ? -26.343 17.053 -7.048 1 51.26 258 THR B N 1
ATOM 4096 C CA . THR B 1 258 ? -27.796 16.939 -7.125 1 51.26 258 THR B CA 1
ATOM 4097 C C . THR B 1 258 ? -28.422 17.067 -5.74 1 51.26 258 THR B C 1
ATOM 4099 O O . THR B 1 258 ? -29.476 17.688 -5.584 1 51.26 258 THR B O 1
ATOM 4102 N N . ARG B 1 259 ? -27.784 16.639 -4.799 1 51.56 259 ARG B N 1
ATOM 4103 C CA . ARG B 1 259 ? -28.337 16.734 -3.452 1 51.56 259 ARG B CA 1
ATOM 4104 C C . ARG B 1 259 ? -28.213 18.153 -2.908 1 51.56 259 ARG B C 1
ATOM 4106 O O . ARG B 1 259 ? -29.104 18.634 -2.205 1 51.56 259 ARG B O 1
ATOM 4113 N N . ALA B 1 260 ? -27.173 18.833 -3.22 1 53.45 260 ALA B N 1
ATOM 4114 C CA . ALA B 1 260 ? -27.025 20.233 -2.827 1 53.45 260 ALA B CA 1
ATOM 4115 C C . ALA B 1 260 ? -28.107 21.098 -3.465 1 53.45 260 ALA B C 1
ATOM 4117 O O . ALA B 1 260 ? -28.584 22.058 -2.854 1 53.45 260 ALA B O 1
ATOM 4118 N N . GLN B 1 261 ? -28.482 20.748 -4.653 1 50.25 261 GLN B N 1
ATOM 4119 C CA . GLN B 1 261 ? -29.523 21.524 -5.318 1 50.25 261 GLN B CA 1
ATOM 4120 C C . GLN B 1 261 ? -30.891 21.253 -4.699 1 50.25 261 GLN B C 1
ATOM 4122 O O . GLN B 1 261 ? -31.77 22.117 -4.72 1 50.25 261 GLN B O 1
ATOM 4127 N N . GLN B 1 262 ? -31.016 20.131 -4.286 1 43.24 262 GLN B N 1
ATOM 4128 C CA . GLN B 1 262 ? -32.339 19.862 -3.732 1 43.24 262 GLN B CA 1
ATOM 4129 C C . GLN B 1 262 ? -32.493 20.483 -2.347 1 43.24 262 GLN B C 1
ATOM 4131 O O . GLN B 1 262 ? -33.601 20.555 -1.813 1 43.24 262 GLN B O 1
ATOM 4136 N N . ARG B 1 263 ? -31.322 20.979 -1.829 1 40.96 263 ARG B N 1
ATOM 4137 C CA . ARG B 1 263 ? -31.543 21.753 -0.612 1 40.96 263 ARG B CA 1
ATOM 4138 C C . ARG B 1 263 ? -31.552 23.249 -0.909 1 40.96 263 ARG B C 1
ATOM 4140 O O . ARG B 1 263 ? -30.791 23.724 -1.755 1 40.96 263 ARG B O 1
#

Solvent-accessible surface area (backbone atoms only — not comparable to full-atom values): 26520 Å² total; per-residue (Å²): 115,68,67,56,51,55,50,47,50,50,50,49,50,50,51,46,45,67,64,45,44,24,53,50,33,20,52,57,50,22,24,44,63,38,89,95,38,82,32,63,58,36,48,49,54,50,72,65,29,67,66,46,56,51,14,41,52,46,26,52,53,48,26,52,54,23,41,52,51,41,48,67,52,41,53,58,50,53,54,44,28,67,73,73,36,59,87,47,42,64,59,53,54,50,59,38,45,45,44,62,61,47,40,58,63,36,46,44,45,2,44,52,61,49,17,23,70,88,34,95,55,42,27,61,68,39,71,68,35,36,48,50,51,49,34,53,52,50,30,47,66,32,32,40,51,36,43,50,27,40,50,56,31,50,67,74,45,68,59,64,61,55,49,52,54,41,42,73,73,66,50,50,69,67,52,41,43,65,68,50,46,44,67,72,27,41,69,26,45,47,55,15,40,43,46,33,39,33,45,46,48,48,41,35,62,53,37,50,76,67,70,46,72,31,33,17,41,51,50,54,53,40,44,75,72,36,84,57,51,30,33,24,46,31,50,48,52,51,51,51,50,51,49,52,42,51,50,53,51,49,53,51,50,50,51,50,50,53,52,54,65,74,96,117,69,67,59,50,53,53,48,50,50,51,48,50,48,52,47,46,67,64,45,43,24,53,50,32,21,52,58,50,26,26,44,61,38,89,94,36,82,30,64,57,36,48,50,52,50,74,65,29,66,65,46,53,51,14,43,50,44,27,51,52,46,26,52,52,24,40,53,51,40,49,67,52,42,52,59,49,52,53,46,30,67,73,74,35,58,87,47,44,65,59,53,52,49,60,37,44,44,45,63,63,47,40,57,64,37,47,44,44,3,44,52,61,49,17,23,70,87,33,95,56,43,26,61,69,38,70,68,36,37,49,49,51,48,34,52,52,48,30,47,67,30,32,41,51,35,43,50,27,39,51,56,32,51,68,75,44,66,60,64,62,55,49,51,54,40,45,74,75,66,50,50,70,66,52,42,44,64,68,48,48,44,66,74,26,39,70,26,44,47,54,17,39,44,47,34,40,33,44,47,49,49,42,33,64,53,36,50,77,68,69,47,72,32,33,18,43,51,51,53,54,41,45,76,71,37,85,58,51,28,34,24,47,31,49,48,52,50,52,50,51,51,49,51,42,51,50,53,51,50,53,51,51,50,51,51,50,53,52,54,64,75,96